Protein AF-0000000079297861 (afdb_homodimer)

Radius of gyration: 24.21 Å; Cα contacts (8 Å, |Δi|>4): 563; chains: 2; bounding box: 54×63×97 Å

Foldseek 3Di:
DPPPPPPPPPPPPPPPQPQADPDRWGDQQEKEAEPVCPPPPLVVLLVVRGHYHYDPPPQLFGMDLGPQETEHEAELVNQVVPDVVLVSLVVVLVPDPHQYEYEYADDPNNPVSVVVVCCCACPVRNHHYHYDNDSNRVNVVSSVVSVVVPPPCPVVVCPPPPPVLPQVCQLVVQVVPPPCDNVNSVVVSVVVVVCVVVVVD/DPPPPPPPPPPPPPPPQPQADPDRWGDQQEKEAEPVCPPPPLVVLLVVRGHYHYDPPPQLFGMDLGPQETEHEAELVNQVVPDVVLVSLVVVLVPDPHQYEYEYADDPNNVVRVVVVCCCACPVRNHHYHYDNDSNRVNVVSSVVSVVVPPPCPVPVCPPPPPVLPQVCQLVVQVVPPPCDNVNSVVVSVVVVVCVVVVVD

pLDDT: mean 72.41, std 26.47, range [22.59, 98.31]

InterPro domains:
  IPR026985 Fanconi anemia-associated protein of 24kDa [PTHR31786] (22-198)
  IPR040646 Fanconi anemia core complex-associated protein 24, pseudonuclease domain [PF17949] (25-146)
  IPR040646 Fanconi anemia core complex-associated protein 24, pseudonuclease domain [cd20076] (29-151)

Structure (mmCIF, N/CA/C/O backbone):
data_AF-0000000079297861-model_v1
#
loop_
_entity.id
_entity.type
_entity.pdbx_description
1 polymer 'Fanconi anemia core complex-associated protein 24 pseudonuclease domain-containing protein'
#
loop_
_atom_site.group_PDB
_atom_site.id
_atom_site.type_symbol
_atom_site.label_atom_id
_atom_site.label_alt_id
_atom_site.label_comp_id
_atom_site.label_asym_id
_atom_site.label_entity_id
_atom_site.label_seq_id
_atom_site.pdbx_PDB_ins_code
_atom_site.Cartn_x
_atom_site.Cartn_y
_atom_site.Cartn_z
_atom_site.occupancy
_atom_site.B_iso_or_equiv
_atom_site.auth_seq_id
_atom_site.auth_comp_id
_atom_site.auth_asym_id
_atom_site.auth_atom_id
_atom_site.pdbx_PDB_model_num
ATOM 1 N N . MET A 1 1 ? 24.875 24.906 -48.344 1 27.67 1 MET A N 1
ATOM 2 C CA . MET A 1 1 ? 25.156 23.703 -47.594 1 27.67 1 MET A CA 1
ATOM 3 C C . MET A 1 1 ? 24.984 23.953 -46.094 1 27.67 1 MET A C 1
ATOM 5 O O . MET A 1 1 ? 25.953 24.266 -45.375 1 27.67 1 MET A O 1
ATOM 9 N N . SER A 1 2 ? 23.953 24.656 -45.625 1 27.39 2 SER A N 1
ATOM 10 C CA . SER A 1 2 ? 23.672 25.219 -44.312 1 27.39 2 SER A CA 1
ATOM 11 C C . SER A 1 2 ? 23.375 24.125 -43.281 1 27.39 2 SER A C 1
ATOM 13 O O . SER A 1 2 ? 22.422 23.375 -43.438 1 27.39 2 SER A O 1
ATOM 15 N N . SER A 1 3 ? 24.453 23.453 -42.688 1 29.28 3 SER A N 1
ATOM 16 C CA . SER A 1 3 ? 24.516 22.375 -41.688 1 29.28 3 SER A CA 1
ATOM 17 C C . SER A 1 3 ? 23.781 22.734 -40.406 1 29.28 3 SER A C 1
ATOM 19 O O . SER A 1 3 ? 24.094 23.75 -39.781 1 29.28 3 SER A O 1
ATOM 21 N N . SER A 1 4 ? 22.438 22.547 -40.344 1 30.47 4 SER A N 1
ATOM 22 C CA . SER A 1 4 ? 21.516 22.781 -39.219 1 30.47 4 SER A CA 1
ATOM 23 C C . SER A 1 4 ? 21.953 22.062 -37.969 1 30.47 4 SER A C 1
ATOM 25 O O . SER A 1 4 ? 22.156 20.844 -37.969 1 30.47 4 SER A O 1
ATOM 27 N N . ARG A 1 5 ? 22.641 22.719 -36.938 1 27.55 5 ARG A N 1
ATOM 28 C CA . ARG A 1 5 ? 23.125 22.406 -35.594 1 27.55 5 ARG A CA 1
ATOM 29 C C . ARG A 1 5 ? 22.031 21.797 -34.719 1 27.55 5 ARG A C 1
ATOM 31 O O . ARG A 1 5 ? 21.016 22.469 -34.438 1 27.55 5 ARG A O 1
ATOM 38 N N . ARG A 1 6 ? 21.594 20.516 -34.906 1 28.8 6 ARG A N 1
ATOM 39 C CA . ARG A 1 6 ? 20.719 19.781 -34 1 28.8 6 ARG A CA 1
ATOM 40 C C . ARG A 1 6 ? 21.266 19.812 -32.594 1 28.8 6 ARG A C 1
ATOM 42 O O . ARG A 1 6 ? 22.328 19.266 -32.312 1 28.8 6 ARG A O 1
ATOM 49 N N . ALA A 1 7 ? 21.109 20.953 -31.828 1 31.34 7 ALA A N 1
ATOM 50 C CA . ALA A 1 7 ? 21.406 21.109 -30.406 1 31.34 7 ALA A CA 1
ATOM 51 C C . ALA A 1 7 ? 20.938 19.906 -29.609 1 31.34 7 ALA A C 1
ATOM 53 O O . ALA A 1 7 ? 19.797 19.453 -29.75 1 31.34 7 ALA A O 1
ATOM 54 N N . SER A 1 8 ? 21.906 18.984 -29.219 1 26.44 8 SER A N 1
ATOM 55 C CA . SER A 1 8 ? 21.844 17.75 -28.469 1 26.44 8 SER A CA 1
ATOM 56 C C . SER A 1 8 ? 21.188 17.953 -27.109 1 26.44 8 SER A C 1
ATOM 58 O O . SER A 1 8 ? 21.703 18.703 -26.266 1 26.44 8 SER A O 1
ATOM 60 N N . VAL A 1 9 ? 19.875 18.078 -26.938 1 32.12 9 VAL A N 1
ATOM 61 C CA . VAL A 1 9 ? 19.047 18.094 -25.734 1 32.12 9 VAL A CA 1
ATOM 62 C C . VAL A 1 9 ? 19.531 17.016 -24.75 1 32.12 9 VAL A C 1
ATOM 64 O O . VAL A 1 9 ? 18.938 16.812 -23.703 1 32.12 9 VAL A O 1
ATOM 67 N N . ASP A 1 10 ? 20.5 16.203 -25.188 1 32.81 10 ASP A N 1
ATOM 68 C CA . ASP A 1 10 ? 20.875 15.047 -24.375 1 32.81 10 ASP A CA 1
ATOM 69 C C . ASP A 1 10 ? 21.547 15.492 -23.062 1 32.81 10 ASP A C 1
ATOM 71 O O . ASP A 1 10 ? 21.875 14.656 -22.219 1 32.81 10 ASP A O 1
ATOM 75 N N . GLN A 1 11 ? 22.203 16.656 -23.031 1 31 11 GLN A N 1
ATOM 76 C CA . GLN A 1 11 ? 23.078 16.875 -21.891 1 31 11 GLN A CA 1
ATOM 77 C C . GLN A 1 11 ? 22.281 17.141 -20.625 1 31 11 GLN A C 1
ATOM 79 O O . GLN A 1 11 ? 21.969 18.281 -20.297 1 31 11 GLN A O 1
ATOM 84 N N . LEU A 1 12 ? 21.141 16.609 -20.469 1 34.19 12 LEU A N 1
ATOM 85 C CA . LEU A 1 12 ? 20.594 16.797 -19.125 1 34.19 12 LEU A CA 1
ATOM 86 C C . LEU A 1 12 ? 21.672 16.578 -18.062 1 34.19 12 LEU A C 1
ATOM 88 O O . LEU A 1 12 ? 22.328 15.523 -18.047 1 34.19 12 LEU A O 1
ATOM 92 N N . SER A 1 13 ? 22.453 17.594 -17.656 1 35 13 SER A N 1
ATOM 93 C CA . SER A 1 13 ? 23.562 17.75 -16.719 1 35 13 SER A CA 1
ATOM 94 C C . SER A 1 13 ? 23.391 16.828 -15.508 1 35 13 SER A C 1
ATOM 96 O O . SER A 1 13 ? 22.328 16.844 -14.859 1 35 13 SER A O 1
ATOM 98 N N . GLN A 1 14 ? 23.969 15.594 -15.586 1 36.22 14 GLN A N 1
ATOM 99 C CA . GLN A 1 14 ? 24.219 14.719 -14.445 1 36.22 14 GLN A CA 1
ATOM 100 C C . GLN A 1 14 ? 24.656 15.523 -13.219 1 36.22 14 GLN A C 1
ATOM 102 O O . GLN A 1 14 ? 25.703 16.172 -13.242 1 36.22 14 GLN A O 1
ATOM 107 N N . ILE A 1 15 ? 23.828 16.359 -12.656 1 40.62 15 ILE A N 1
ATOM 108 C CA . ILE A 1 15 ? 24.234 16.953 -11.375 1 40.62 15 ILE A CA 1
ATOM 109 C C . ILE A 1 15 ? 24.984 15.906 -10.547 1 40.62 15 ILE A C 1
ATOM 111 O O . ILE A 1 15 ? 24.484 14.797 -10.344 1 40.62 15 ILE A O 1
ATOM 115 N N . PRO A 1 16 ? 26.266 16.016 -10.453 1 42.31 16 PRO A N 1
ATOM 116 C CA . PRO A 1 16 ? 27.031 15.078 -9.625 1 42.31 16 PRO A CA 1
ATOM 117 C C . PRO A 1 16 ? 26.375 14.805 -8.281 1 42.31 16 PRO A C 1
ATOM 119 O O . PRO A 1 16 ? 25.922 15.734 -7.602 1 42.31 16 PRO A O 1
ATOM 122 N N . CYS A 1 17 ? 25.672 13.68 -8.219 1 43.31 17 CYS A N 1
ATOM 123 C CA . CYS A 1 17 ? 25.141 13.234 -6.938 1 43.31 17 CYS A CA 1
ATOM 124 C C . CYS A 1 17 ? 26.234 13.055 -5.906 1 43.31 17 CYS A C 1
ATOM 126 O O . CYS A 1 17 ? 27.062 12.148 -6.027 1 43.31 17 CYS A O 1
ATOM 128 N N . THR A 1 18 ? 26.75 14.117 -5.332 1 44.72 18 THR A N 1
ATOM 129 C CA . THR A 1 18 ? 27.719 14.008 -4.25 1 44.72 18 THR A CA 1
ATOM 130 C C . THR A 1 18 ? 27.219 13.023 -3.186 1 44.72 18 THR A C 1
ATOM 132 O O . THR A 1 18 ? 26.047 13.023 -2.836 1 44.72 18 THR A O 1
ATOM 135 N N . PRO A 1 19 ? 28.094 12.125 -2.953 1 44.59 19 PRO A N 1
ATOM 136 C CA . PRO A 1 19 ? 27.781 11.102 -1.954 1 44.59 19 PRO A CA 1
ATOM 137 C C . PRO A 1 19 ? 27.094 11.68 -0.715 1 44.59 19 PRO A C 1
ATOM 139 O O . PRO A 1 19 ? 27.5 12.734 -0.223 1 44.59 19 PRO A O 1
ATOM 142 N N . VAL A 1 20 ? 25.891 11.555 -0.542 1 42.72 20 VAL A N 1
ATOM 143 C CA . VAL A 1 20 ? 25.094 12.125 0.534 1 42.72 20 VAL A CA 1
ATOM 144 C C . VAL A 1 20 ? 25.625 11.664 1.885 1 42.72 20 VAL A C 1
ATOM 146 O O . VAL A 1 20 ? 25.797 10.461 2.117 1 42.72 20 VAL A O 1
ATOM 149 N N . ASN A 1 21 ? 26.391 12.398 2.604 1 39.94 21 ASN A N 1
ATOM 150 C CA . ASN A 1 21 ? 26.641 12.203 4.027 1 39.94 21 ASN A CA 1
ATOM 151 C C . ASN A 1 21 ? 25.359 11.812 4.77 1 39.94 21 ASN A C 1
ATOM 153 O O . ASN A 1 21 ? 24.266 11.992 4.25 1 39.94 21 ASN A O 1
ATOM 157 N N . GLU A 1 22 ? 25.406 11.328 6.004 1 41 22 GLU A N 1
ATOM 158 C CA . GLU A 1 22 ? 24.375 11.148 7.016 1 41 22 GLU A CA 1
ATOM 159 C C . GLU A 1 22 ? 23.422 12.352 7.055 1 41 22 GLU A C 1
ATOM 161 O O . GLU A 1 22 ? 23.828 13.453 7.422 1 41 22 GLU A O 1
ATOM 166 N N . GLY A 1 23 ? 22.406 12.375 6.297 1 45.22 23 GLY A N 1
ATOM 167 C CA . GLY A 1 23 ? 21.469 13.484 6.262 1 45.22 23 GLY A CA 1
ATOM 168 C C . GLY A 1 23 ? 21.344 14.102 4.883 1 45.22 23 GLY A C 1
ATOM 169 O O . GLY A 1 23 ? 20.766 15.188 4.738 1 45.22 23 GLY A O 1
ATOM 170 N N . GLY A 1 24 ? 22.125 13.547 4.059 1 55.84 24 GLY A N 1
ATOM 171 C CA . GLY A 1 24 ? 22.125 14.359 2.855 1 55.84 24 GLY A CA 1
ATOM 172 C C . GLY A 1 24 ? 20.953 14.062 1.936 1 55.84 24 GLY A C 1
ATOM 173 O O . GLY A 1 24 ? 20.312 13.016 2.057 1 55.84 24 GLY A O 1
ATOM 174 N N . ARG A 1 25 ? 20.391 15.062 1.254 1 70.38 25 ARG A N 1
ATOM 175 C CA . ARG A 1 25 ? 19.281 15.086 0.307 1 70.38 25 ARG A CA 1
ATOM 176 C C . ARG A 1 25 ? 19.609 14.273 -0.941 1 70.38 25 ARG A C 1
ATOM 178 O O . ARG A 1 25 ? 20.75 14.297 -1.418 1 70.38 25 ARG A O 1
ATOM 185 N N . VAL A 1 26 ? 18.906 13.312 -1.318 1 83 26 VAL A N 1
ATOM 186 C CA . VAL A 1 26 ? 19.016 12.539 -2.547 1 83 26 VAL A CA 1
ATOM 187 C C . VAL A 1 26 ?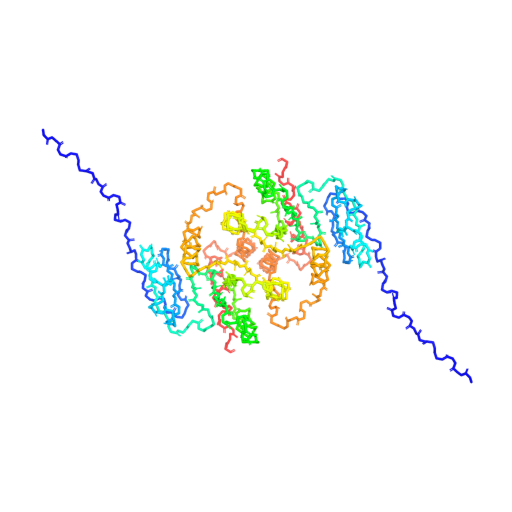 18.719 13.43 -3.752 1 83 26 VAL A C 1
ATOM 189 O O . VAL A 1 26 ? 17.609 13.945 -3.893 1 83 26 VAL A O 1
ATOM 192 N N . PRO A 1 27 ? 19.703 13.633 -4.555 1 80.5 27 PRO A N 1
ATOM 193 C CA . PRO A 1 27 ? 19.453 14.438 -5.75 1 80.5 27 PRO A CA 1
ATOM 194 C C . PRO A 1 27 ? 18.484 13.773 -6.723 1 80.5 27 PRO A C 1
ATOM 196 O O . PRO A 1 27 ? 18.328 12.547 -6.699 1 80.5 27 PRO A O 1
ATOM 199 N N . PRO A 1 28 ? 17.859 14.648 -7.566 1 82.88 28 PRO A N 1
ATOM 200 C CA . PRO A 1 28 ? 17 14.055 -8.586 1 82.88 28 PRO A CA 1
ATOM 201 C C . PRO A 1 28 ? 17.75 13.094 -9.516 1 82.88 28 PRO A C 1
ATOM 203 O O . PRO A 1 28 ? 18.906 13.344 -9.852 1 82.88 28 PRO A O 1
ATOM 206 N N . GLY A 1 29 ? 17.219 11.961 -9.883 1 88.06 29 GLY A N 1
ATOM 207 C CA . GLY A 1 29 ? 17.797 11 -10.797 1 88.06 29 GLY A CA 1
ATOM 208 C C . GLY A 1 29 ? 18.797 10.062 -10.133 1 88.06 29 GLY A C 1
ATOM 209 O O . GLY A 1 29 ? 19.422 9.242 -10.797 1 88.06 29 GLY A O 1
ATOM 210 N N . CYS A 1 30 ? 18.906 10.266 -8.828 1 93.44 30 CYS A N 1
ATOM 211 C CA . CYS A 1 30 ? 19.828 9.43 -8.078 1 93.44 30 CYS A CA 1
ATOM 212 C C . CYS A 1 30 ? 19.094 8.531 -7.102 1 93.44 30 CYS A C 1
ATOM 214 O O . CYS A 1 30 ? 17.953 8.828 -6.707 1 93.44 30 CYS A O 1
ATOM 216 N N . ILE A 1 31 ? 19.75 7.461 -6.801 1 96.31 31 ILE A N 1
ATOM 217 C CA . ILE A 1 31 ? 19.234 6.574 -5.762 1 96.31 31 ILE A CA 1
ATOM 218 C C . ILE A 1 31 ? 20.375 6.117 -4.863 1 96.31 31 ILE A C 1
ATOM 220 O O . ILE A 1 31 ? 21.453 5.734 -5.352 1 96.31 31 ILE A O 1
ATOM 224 N N . VAL A 1 32 ? 20.141 6.285 -3.59 1 96.56 32 VAL A N 1
ATOM 225 C CA . VAL A 1 32 ? 21.109 5.777 -2.633 1 96.56 32 VAL A CA 1
ATOM 226 C C . VAL A 1 32 ? 20.812 4.32 -2.303 1 96.56 32 VAL A C 1
ATOM 228 O O . VAL A 1 32 ? 19.656 3.969 -2.016 1 96.56 32 VAL A O 1
ATOM 231 N N . THR A 1 33 ? 21.859 3.457 -2.369 1 97.56 33 THR A N 1
ATOM 232 C CA . THR A 1 33 ? 21.672 2.016 -2.229 1 97.56 33 THR A CA 1
ATOM 233 C C . THR A 1 33 ? 22.641 1.444 -1.196 1 97.56 33 THR A C 1
ATOM 235 O O . THR A 1 33 ? 23.812 1.842 -1.144 1 97.56 33 THR A O 1
ATOM 238 N N . SER A 1 34 ? 22.109 0.522 -0.441 1 97.25 34 SER A N 1
ATOM 239 C CA . SER A 1 34 ? 22.969 -0.171 0.521 1 97.25 34 SER A CA 1
ATOM 240 C C . SER A 1 34 ? 24.062 -0.95 -0.18 1 97.25 34 SER A C 1
ATOM 242 O O . SER A 1 34 ? 23.828 -1.59 -1.206 1 97.25 34 SER A O 1
ATOM 244 N N . GLN A 1 35 ? 25.188 -1.015 0.408 1 97 35 GLN A N 1
ATOM 245 C CA . GLN A 1 35 ? 26.375 -1.685 -0.134 1 97 35 GLN A CA 1
ATOM 246 C C . GLN A 1 35 ? 26.141 -3.186 -0.28 1 97 35 GLN A C 1
ATOM 248 O O . GLN A 1 35 ? 26.734 -3.832 -1.141 1 97 35 GLN A O 1
ATOM 253 N N . ARG A 1 36 ? 25.234 -3.717 0.399 1 96.31 36 ARG A N 1
ATOM 254 C CA . ARG A 1 36 ? 24.984 -5.152 0.39 1 96.31 36 ARG A CA 1
ATOM 255 C C . ARG A 1 36 ? 24.391 -5.598 -0.944 1 96.31 36 ARG A C 1
ATOM 257 O O . ARG A 1 36 ? 24.375 -6.789 -1.257 1 96.31 36 ARG A O 1
ATOM 264 N N . TRP A 1 37 ? 23.969 -4.648 -1.728 1 97.81 37 TRP A N 1
ATOM 265 C CA . TRP A 1 37 ? 23.328 -4.977 -2.992 1 97.81 37 TRP A CA 1
ATOM 266 C C . TRP A 1 37 ? 24.297 -4.84 -4.156 1 97.81 37 TRP A C 1
ATOM 268 O O . TRP A 1 37 ? 23.938 -5.09 -5.309 1 97.81 37 TRP A O 1
ATOM 278 N N . LYS A 1 38 ? 25.484 -4.492 -3.801 1 97.06 38 LYS A N 1
ATOM 279 C CA . LYS A 1 38 ? 26.484 -4.305 -4.852 1 97.06 38 LYS A CA 1
ATOM 280 C C . LYS A 1 38 ? 26.625 -5.566 -5.699 1 97.06 38 LYS A C 1
ATOM 282 O O . LYS A 1 38 ? 26.75 -6.672 -5.164 1 97.06 38 LYS A O 1
ATOM 287 N N . GLY A 1 39 ? 26.562 -5.43 -6.93 1 96.56 39 GLY A N 1
ATOM 288 C CA . GLY A 1 39 ? 26.766 -6.535 -7.852 1 96.56 39 GLY A CA 1
ATOM 289 C C . GLY A 1 39 ? 25.5 -7.332 -8.117 1 96.56 39 GLY A C 1
ATOM 290 O O . GLY A 1 39 ? 25.516 -8.258 -8.922 1 96.56 39 GLY A O 1
ATOM 291 N N . SER A 1 40 ? 24.422 -7.047 -7.504 1 97.38 40 SER A N 1
ATOM 292 C CA . SER A 1 40 ? 23.172 -7.75 -7.711 1 97.38 40 SER A CA 1
ATOM 293 C C . SER A 1 40 ? 22.562 -7.402 -9.062 1 97.38 40 SER A C 1
ATOM 295 O O . SER A 1 40 ? 22.922 -6.402 -9.68 1 97.38 40 SER A O 1
ATOM 297 N N . GLU A 1 41 ? 21.719 -8.305 -9.477 1 97.19 41 GLU A N 1
ATOM 298 C CA . GLU A 1 41 ? 20.953 -8.031 -10.695 1 97.19 41 GLU A CA 1
ATOM 299 C C . GLU A 1 41 ? 20.156 -6.742 -10.57 1 97.19 41 GLU A C 1
ATOM 301 O O . GLU A 1 41 ? 20.047 -5.977 -11.531 1 97.19 41 GLU A O 1
ATOM 306 N N . LEU A 1 42 ? 19.656 -6.477 -9.406 1 98.25 42 LEU A N 1
ATOM 307 C CA . LEU A 1 42 ? 18.859 -5.293 -9.141 1 98.25 42 LEU A CA 1
ATOM 308 C C . LEU A 1 42 ? 19.672 -4.02 -9.359 1 98.25 42 LEU A C 1
ATOM 310 O O . LEU A 1 42 ? 19.266 -3.146 -10.125 1 98.25 42 LEU A O 1
ATOM 314 N N . VAL A 1 43 ? 20.844 -3.938 -8.789 1 98.31 43 VAL A N 1
ATOM 315 C CA . VAL A 1 43 ? 21.656 -2.738 -8.883 1 98.31 43 VAL A CA 1
ATOM 316 C C . VAL A 1 43 ? 22.188 -2.578 -10.305 1 98.31 43 VAL A C 1
ATOM 318 O O . VAL A 1 43 ? 22.266 -1.462 -10.828 1 98.31 43 VAL A O 1
ATOM 321 N N . ASN A 1 44 ? 22.516 -3.682 -10.945 1 98 44 ASN A N 1
ATOM 322 C CA . ASN A 1 44 ? 22.969 -3.617 -12.328 1 98 44 ASN A CA 1
ATOM 323 C C . ASN A 1 44 ? 21.891 -3.006 -13.234 1 98 44 ASN A C 1
ATOM 325 O O . ASN A 1 44 ? 22.219 -2.227 -14.141 1 98 44 ASN A O 1
ATOM 329 N N . THR A 1 45 ? 20.703 -3.383 -12.969 1 97.75 45 THR A N 1
ATOM 330 C CA . THR A 1 45 ? 19.594 -2.84 -13.734 1 97.75 45 THR A CA 1
ATOM 331 C C . THR A 1 45 ? 19.406 -1.358 -13.43 1 97.75 45 THR A C 1
ATOM 333 O O . THR A 1 45 ? 19.125 -0.563 -14.336 1 97.75 45 THR A O 1
ATOM 336 N N . LEU A 1 46 ? 19.609 -0.97 -12.227 1 97.81 46 LEU A N 1
ATOM 337 C CA . LEU A 1 46 ? 19.469 0.423 -11.812 1 97.81 46 LEU A CA 1
ATOM 338 C C . LEU A 1 46 ? 20.516 1.299 -12.492 1 97.81 46 LEU A C 1
ATOM 340 O O . LEU A 1 46 ? 20.203 2.404 -12.945 1 97.81 46 LEU A O 1
ATOM 344 N N . GLN A 1 47 ? 21.703 0.845 -12.562 1 96.44 47 GLN A N 1
ATOM 345 C CA . GLN A 1 47 ? 22.844 1.606 -13.078 1 96.44 47 GLN A CA 1
ATOM 346 C C . GLN A 1 47 ? 22.656 1.934 -14.562 1 96.44 47 GLN A C 1
ATOM 348 O O . GLN A 1 47 ? 23.25 2.883 -15.07 1 96.44 47 GLN A O 1
ATOM 353 N N . GLY A 1 48 ? 21.859 1.209 -15.164 1 94.25 48 GLY A N 1
ATOM 354 C CA . GLY A 1 48 ? 21.594 1.484 -16.562 1 94.25 48 GLY A CA 1
ATOM 355 C C . GLY A 1 48 ? 20.703 2.697 -16.781 1 94.25 48 GLY A C 1
ATOM 356 O O . GLY A 1 48 ? 20.688 3.275 -17.859 1 94.25 48 GLY A O 1
ATOM 357 N N . LYS A 1 49 ? 20 3.1 -15.695 1 95.56 49 LYS A N 1
ATOM 358 C CA . LYS A 1 49 ? 18.984 4.133 -15.883 1 95.56 49 LYS A CA 1
ATOM 359 C C . LYS A 1 49 ? 19.172 5.262 -14.875 1 95.56 49 LYS A C 1
ATOM 361 O O . LYS A 1 49 ? 18.734 6.391 -15.109 1 95.56 49 LYS A O 1
ATOM 366 N N . LEU A 1 50 ? 19.828 4.961 -13.758 1 96.38 50 LEU A N 1
ATOM 367 C CA . LEU A 1 50 ? 20 5.934 -12.68 1 96.38 50 LEU A CA 1
ATOM 368 C C . LEU A 1 50 ? 21.453 6.016 -12.25 1 96.38 50 LEU A C 1
ATOM 370 O O . LEU A 1 50 ? 22.234 5.094 -12.5 1 96.38 50 LEU A O 1
ATOM 374 N N . LYS A 1 51 ? 21.734 7.129 -11.703 1 95.69 51 LYS A N 1
ATOM 375 C CA . LYS A 1 51 ? 22.984 7.195 -10.938 1 95.69 51 LYS A CA 1
ATOM 376 C C . LYS A 1 51 ? 22.812 6.547 -9.562 1 95.69 51 LYS A C 1
ATOM 378 O O . LYS A 1 51 ? 22 6.996 -8.75 1 95.69 51 LYS A O 1
ATOM 383 N N . VAL A 1 52 ? 23.641 5.547 -9.328 1 97.19 52 VAL A N 1
ATOM 384 C CA . VAL A 1 52 ? 23.516 4.777 -8.094 1 97.19 52 VAL A CA 1
ATOM 385 C C . VAL A 1 52 ? 24.641 5.148 -7.133 1 97.19 52 VAL A C 1
ATOM 387 O O . VAL A 1 52 ? 25.812 5.074 -7.488 1 97.19 52 VAL A O 1
ATOM 390 N N . ILE A 1 53 ? 24.234 5.57 -5.961 1 96.31 53 ILE A N 1
ATOM 391 C CA . ILE A 1 53 ? 25.203 5.867 -4.906 1 96.31 53 ILE A CA 1
ATOM 392 C C . ILE A 1 53 ? 25.188 4.754 -3.861 1 96.31 53 ILE A C 1
ATOM 394 O O . ILE A 1 53 ? 24.156 4.477 -3.258 1 96.31 53 ILE A O 1
ATOM 398 N N . MET A 1 54 ? 26.359 4.176 -3.637 1 96.06 54 MET A N 1
ATOM 399 C CA . MET A 1 54 ? 26.453 3.074 -2.688 1 96.06 54 MET A CA 1
ATOM 400 C C . MET A 1 54 ? 26.844 3.582 -1.303 1 96.06 54 MET A C 1
ATOM 402 O O . MET A 1 54 ? 27.781 4.371 -1.165 1 96.06 54 MET A O 1
ATOM 406 N N . GLU A 1 55 ? 26.031 3.168 -0.33 1 94.38 55 GLU A N 1
ATOM 407 C CA . GLU A 1 55 ? 26.281 3.572 1.049 1 94.38 55 GLU A CA 1
ATOM 408 C C . GLU A 1 55 ? 26.328 2.363 1.979 1 94.38 55 GLU A C 1
ATOM 410 O O . GLU A 1 55 ? 25.516 1.443 1.849 1 94.38 55 GLU A O 1
ATOM 415 N N . ASP A 1 56 ? 27.234 2.404 2.992 1 93.19 56 ASP A N 1
ATOM 416 C CA . ASP A 1 56 ? 27.406 1.276 3.902 1 93.19 56 ASP A CA 1
ATOM 417 C C . ASP A 1 56 ? 26.562 1.454 5.16 1 93.19 56 ASP A C 1
ATOM 419 O O . ASP A 1 56 ? 26.219 0.477 5.836 1 93.19 56 ASP A O 1
ATOM 423 N N . LYS A 1 57 ? 26.125 2.627 5.402 1 89.81 57 LYS A N 1
ATOM 424 C CA . LYS A 1 57 ? 25.453 2.889 6.676 1 89.81 57 LYS A CA 1
ATOM 425 C C . LYS A 1 57 ? 24 3.271 6.465 1 89.81 57 LYS A C 1
ATOM 427 O O . LYS A 1 57 ? 23.531 4.281 6.996 1 89.81 57 LYS A O 1
ATOM 432 N N . LEU A 1 58 ? 23.281 2.418 5.797 1 89.94 58 LEU A N 1
ATOM 433 C CA . LEU A 1 58 ? 21.875 2.734 5.574 1 89.94 58 LEU A CA 1
ATOM 434 C C . LEU A 1 58 ? 20.984 2.008 6.578 1 89.94 58 LEU A C 1
ATOM 436 O O . LEU A 1 58 ? 19.766 2.158 6.555 1 89.94 58 LEU A O 1
ATOM 440 N N . GLY A 1 59 ? 21.688 1.238 7.469 1 91.38 59 GLY A N 1
ATOM 441 C CA . GLY A 1 59 ? 20.906 0.48 8.438 1 91.38 59 GLY A CA 1
ATOM 442 C C . GLY A 1 59 ? 20.062 -0.607 7.801 1 91.38 59 GLY A C 1
ATOM 443 O O . GLY A 1 59 ? 20.578 -1.453 7.066 1 91.38 59 GLY A O 1
ATOM 444 N N . VAL A 1 60 ? 18.75 -0.504 8.039 1 93.25 60 VAL A N 1
ATOM 445 C CA . VAL A 1 60 ? 17.875 -1.559 7.543 1 93.25 60 VAL A CA 1
ATOM 446 C C . VAL A 1 60 ? 17.375 -1.199 6.141 1 93.25 60 VAL A C 1
ATOM 448 O O . VAL A 1 60 ? 16.875 -2.059 5.414 1 93.25 60 VAL A O 1
ATOM 451 N N . ILE A 1 61 ? 17.562 0.051 5.742 1 95 61 ILE A N 1
ATOM 452 C CA . ILE A 1 61 ? 17.062 0.521 4.453 1 95 61 ILE A CA 1
ATOM 453 C C . ILE A 1 61 ? 17.938 -0.032 3.332 1 95 61 ILE A C 1
ATOM 455 O O . ILE A 1 61 ? 19.172 -0.005 3.426 1 95 61 ILE A O 1
ATOM 459 N N . ASP A 1 62 ? 17.312 -0.483 2.305 1 96.94 62 ASP A N 1
ATOM 460 C CA . ASP A 1 62 ? 18.031 -1.016 1.156 1 96.94 62 ASP A CA 1
ATOM 461 C C . ASP A 1 62 ? 18.219 0.052 0.081 1 96.94 62 ASP A C 1
ATOM 463 O O . ASP A 1 62 ? 19.281 0.133 -0.543 1 96.94 62 ASP A O 1
ATOM 467 N N . PHE A 1 63 ? 17.156 0.813 -0.109 1 96.5 63 PHE A N 1
ATOM 468 C CA . PHE A 1 63 ? 17.172 1.811 -1.173 1 96.5 63 PHE A CA 1
ATOM 469 C C . PHE A 1 63 ? 16.531 3.107 -0.711 1 96.5 63 PHE A C 1
ATOM 471 O O . PHE A 1 63 ? 15.5 3.084 -0.024 1 96.5 63 PHE A O 1
ATOM 478 N N . HIS A 1 64 ? 17.109 4.148 -1.065 1 94.5 64 HIS A N 1
ATOM 479 C CA . HIS A 1 64 ? 16.578 5.484 -0.824 1 94.5 64 HIS A CA 1
ATOM 480 C C . HIS A 1 64 ? 16.344 6.227 -2.135 1 94.5 64 HIS A C 1
ATOM 482 O O . HIS A 1 64 ? 17.219 6.953 -2.611 1 94.5 64 HIS A O 1
ATOM 488 N N . PRO A 1 65 ? 15.133 6.098 -2.742 1 94.25 65 PRO A N 1
ATOM 489 C CA . PRO A 1 65 ? 14.852 6.707 -4.043 1 94.25 65 PRO A CA 1
ATOM 490 C C . PRO A 1 65 ? 14.625 8.211 -3.953 1 94.25 65 PRO A C 1
ATOM 492 O O . PRO A 1 65 ? 14.695 8.914 -4.965 1 94.25 65 PRO A O 1
ATOM 495 N N . SER A 1 66 ? 14.273 8.664 -2.736 1 86.88 66 SER A N 1
ATOM 496 C CA . SER A 1 66 ? 14.078 10.086 -2.512 1 86.88 66 SER A CA 1
ATOM 497 C C . SER A 1 66 ? 14.352 10.461 -1.06 1 86.88 66 SER A C 1
ATOM 499 O O . SER A 1 66 ? 14.578 9.594 -0.22 1 86.88 66 SER A O 1
ATOM 501 N N . ASN A 1 67 ? 14.227 11.703 -0.813 1 80.88 67 ASN A N 1
ATOM 502 C CA . ASN A 1 67 ? 14.453 12.172 0.549 1 80.88 67 ASN A CA 1
ATOM 503 C C . ASN A 1 67 ? 13.32 11.742 1.483 1 80.88 67 ASN A C 1
ATOM 505 O O . ASN A 1 67 ? 13.5 11.711 2.703 1 80.88 67 ASN A O 1
ATOM 509 N N . GLU A 1 68 ? 12.289 11.375 0.919 1 81.38 68 GLU A N 1
ATOM 510 C CA . GLU A 1 68 ? 11.102 11.133 1.729 1 81.38 68 GLU A CA 1
ATOM 511 C C . GLU A 1 68 ? 10.75 9.648 1.771 1 81.38 68 GLU A C 1
ATOM 513 O O . GLU A 1 68 ? 9.828 9.242 2.477 1 81.38 68 GLU A O 1
ATOM 518 N N . ALA A 1 69 ? 11.602 8.906 1.054 1 89.38 69 ALA A N 1
ATOM 519 C CA . ALA A 1 69 ? 11.18 7.512 0.967 1 89.38 69 ALA A CA 1
ATOM 520 C C . ALA A 1 69 ? 12.352 6.566 1.224 1 89.38 69 ALA A C 1
ATOM 522 O O . ALA A 1 69 ? 13.445 6.77 0.696 1 89.38 69 ALA A O 1
ATOM 523 N N . GLY A 1 70 ? 12.148 5.586 2.07 1 93.31 70 GLY A N 1
ATOM 524 C CA . GLY A 1 70 ? 13.039 4.465 2.299 1 93.31 70 GLY A CA 1
ATOM 525 C C . GLY A 1 70 ? 12.406 3.123 1.992 1 93.31 70 GLY A C 1
ATOM 526 O O . GLY A 1 70 ? 11.273 2.861 2.389 1 93.31 70 GLY A O 1
ATOM 527 N N . VAL A 1 71 ? 13.203 2.262 1.266 1 96.62 71 VAL A N 1
ATOM 528 C CA . VAL A 1 71 ? 12.641 1.005 0.785 1 96.62 71 VAL A CA 1
ATOM 529 C C . VAL A 1 71 ? 13.406 -0.171 1.388 1 96.62 71 VAL A C 1
ATOM 531 O O . VAL A 1 71 ? 14.633 -0.19 1.375 1 96.62 71 VAL A O 1
ATOM 534 N N . VAL A 1 72 ? 12.656 -1.098 1.933 1 96.94 72 VAL A N 1
ATOM 535 C CA . VAL A 1 72 ? 13.219 -2.371 2.375 1 96.94 72 VAL A CA 1
ATOM 536 C C . VAL A 1 72 ? 12.742 -3.492 1.453 1 96.94 72 VAL A C 1
ATOM 538 O O . VAL A 1 72 ? 11.555 -3.59 1.146 1 96.94 72 VAL A O 1
ATOM 541 N N . TYR A 1 73 ? 13.695 -4.316 1.055 1 97.81 73 TYR A N 1
ATOM 542 C CA . TYR A 1 73 ? 13.422 -5.445 0.173 1 97.81 73 TYR A CA 1
ATOM 543 C C . TYR A 1 73 ? 13.32 -6.742 0.965 1 97.81 73 TYR A C 1
ATOM 545 O O . TYR A 1 73 ? 14.227 -7.082 1.733 1 97.81 73 TYR A O 1
ATOM 553 N N . ILE A 1 74 ? 12.219 -7.441 0.822 1 97.75 74 ILE A N 1
ATOM 554 C CA . ILE A 1 74 ? 12.031 -8.742 1.452 1 97.75 74 ILE A CA 1
ATOM 555 C C . ILE A 1 74 ? 12.062 -9.844 0.39 1 97.75 74 ILE A C 1
ATOM 557 O O . ILE A 1 74 ? 11.141 -9.961 -0.418 1 97.75 74 ILE A O 1
ATOM 561 N N . SER A 1 75 ? 13.062 -10.688 0.416 1 96.19 75 SER A N 1
ATOM 562 C CA . SER A 1 75 ? 13.234 -11.766 -0.554 1 96.19 75 SER A CA 1
ATOM 563 C C . SER A 1 75 ? 12.406 -12.984 -0.171 1 96.19 75 SER A C 1
ATOM 565 O O . SER A 1 75 ? 11.883 -13.062 0.941 1 96.19 75 SER A O 1
ATOM 567 N N . GLU A 1 76 ? 12.32 -13.938 -1.099 1 95.5 76 GLU A N 1
ATOM 568 C CA . GLU A 1 76 ? 11.688 -15.219 -0.815 1 95.5 76 GLU A CA 1
ATOM 569 C C . GLU A 1 76 ? 12.328 -15.898 0.389 1 95.5 76 GLU A C 1
ATOM 571 O O . GLU A 1 76 ? 11.633 -16.422 1.262 1 95.5 76 GLU A O 1
ATOM 576 N N . THR A 1 77 ? 13.656 -15.82 0.395 1 95.62 77 THR A N 1
ATOM 577 C CA . THR A 1 77 ? 14.398 -16.469 1.471 1 95.62 77 THR A CA 1
ATOM 578 C C . THR A 1 77 ? 14.078 -15.82 2.814 1 95.62 77 THR A C 1
ATOM 580 O O . THR A 1 77 ? 13.992 -16.516 3.836 1 95.62 77 THR A O 1
ATOM 583 N N . ASP A 1 78 ? 13.953 -14.477 2.838 1 95.62 78 ASP A N 1
ATOM 584 C CA . ASP A 1 78 ? 13.578 -13.773 4.062 1 95.62 78 ASP A CA 1
ATOM 585 C C . ASP A 1 78 ? 12.227 -14.25 4.578 1 95.62 78 ASP A C 1
ATOM 587 O O . ASP A 1 78 ? 12.047 -14.445 5.785 1 95.62 78 ASP A O 1
ATOM 591 N N . LEU A 1 79 ? 11.242 -14.461 3.684 1 94.75 79 LEU A N 1
ATOM 592 C CA . LEU A 1 79 ? 9.883 -14.836 4.051 1 94.75 79 LEU A CA 1
ATOM 593 C C . LEU A 1 79 ? 9.836 -16.266 4.578 1 94.75 79 LEU A C 1
ATOM 595 O O . LEU A 1 79 ? 9.141 -16.547 5.551 1 94.75 79 LEU A O 1
ATOM 599 N N . VAL A 1 80 ? 10.602 -17.094 3.936 1 93.44 80 VAL A N 1
ATOM 600 C CA . VAL A 1 80 ? 10.648 -18.5 4.332 1 93.44 80 VAL A CA 1
ATOM 601 C C . VAL A 1 80 ? 11.336 -18.641 5.688 1 93.44 80 VAL A C 1
ATOM 603 O O . VAL A 1 80 ? 10.914 -19.422 6.535 1 93.44 80 VAL A O 1
ATOM 606 N N . ALA A 1 81 ? 12.352 -17.812 5.836 1 91.94 81 ALA A N 1
ATOM 607 C CA . ALA A 1 81 ? 13.117 -17.875 7.082 1 91.94 81 ALA A CA 1
ATOM 608 C C . ALA A 1 81 ? 12.281 -17.375 8.258 1 91.94 81 ALA A C 1
ATOM 610 O O . ALA A 1 81 ? 12.484 -17.797 9.398 1 91.94 81 ALA A O 1
ATOM 611 N N . GLY A 1 82 ? 11.234 -16.562 8.039 1 80.31 82 GLY A N 1
ATOM 612 C CA . GLY A 1 82 ? 10.266 -16.203 9.062 1 80.31 82 GLY A CA 1
ATOM 613 C C . GLY A 1 82 ? 10.57 -14.891 9.742 1 80.31 82 GLY A C 1
ATOM 614 O O . GLY A 1 82 ? 10.719 -13.859 9.078 1 80.31 82 GLY A O 1
ATOM 615 N N . SER A 1 83 ? 11.156 -15.016 11.039 1 72.94 83 SER A N 1
ATOM 616 C CA . SER A 1 83 ? 11.062 -13.961 12.039 1 72.94 83 SER A CA 1
ATOM 617 C C . SER A 1 83 ? 12.07 -12.844 11.766 1 72.94 83 SER A C 1
ATOM 619 O O . SER A 1 83 ? 11.906 -11.727 12.25 1 72.94 83 SER A O 1
ATOM 621 N N . GLY A 1 84 ? 13 -12.977 10.891 1 90.25 84 GLY A N 1
ATOM 622 C CA . GLY A 1 84 ? 14.016 -11.953 10.711 1 90.25 84 GLY A CA 1
ATOM 623 C C . GLY A 1 84 ? 13.484 -10.695 10.047 1 90.25 84 GLY A C 1
ATOM 624 O O . GLY A 1 84 ? 13.859 -9.586 10.422 1 90.25 84 GLY A O 1
ATOM 625 N N . TYR A 1 85 ? 12.516 -10.867 9.188 1 94.19 85 TYR A N 1
ATOM 626 C CA . TYR A 1 85 ? 12.039 -9.703 8.453 1 94.19 85 TYR A CA 1
ATOM 627 C C . TYR A 1 85 ? 11.188 -8.805 9.344 1 94.19 85 TYR A C 1
ATOM 629 O O . TYR A 1 85 ? 11.141 -7.59 9.141 1 94.19 85 TYR A O 1
ATOM 637 N N . LYS A 1 86 ? 10.57 -9.406 10.289 1 94.56 86 LYS A N 1
ATOM 638 C CA . LYS A 1 86 ? 9.719 -8.625 11.172 1 94.56 86 LYS A CA 1
ATOM 639 C C . LYS A 1 86 ? 10.547 -7.637 11.992 1 94.56 86 LYS A C 1
ATOM 641 O O . LYS A 1 86 ? 10.141 -6.484 12.18 1 94.56 86 LYS A O 1
ATOM 646 N N . GLN A 1 87 ? 11.672 -8.078 12.43 1 93.31 87 GLN A N 1
ATOM 647 C CA . GLN A 1 87 ? 12.57 -7.191 13.164 1 93.31 87 GLN A CA 1
ATOM 648 C C . GLN A 1 87 ? 13.086 -6.066 12.266 1 93.31 87 GLN A C 1
ATOM 650 O O . GLN A 1 87 ? 13.148 -4.91 12.688 1 93.31 87 GLN A O 1
ATOM 655 N N . LYS A 1 88 ? 13.391 -6.434 11.094 1 93.19 88 LYS A N 1
ATOM 656 C CA . LYS A 1 88 ? 13.867 -5.469 10.109 1 93.19 88 LYS A CA 1
ATOM 657 C C . LYS A 1 88 ? 12.828 -4.387 9.844 1 93.19 88 LYS A C 1
ATOM 659 O O . LYS A 1 88 ? 13.148 -3.197 9.82 1 93.19 88 LYS A O 1
ATOM 664 N N . LEU A 1 89 ? 11.625 -4.777 9.789 1 94.5 89 LEU A N 1
ATOM 665 C CA . LEU A 1 89 ? 10.539 -3.852 9.469 1 94.5 89 LEU A CA 1
ATOM 666 C C . LEU A 1 89 ? 10.18 -3.002 10.688 1 94.5 89 LEU A C 1
ATOM 668 O O . LEU A 1 89 ? 9.828 -1.829 10.547 1 94.5 89 LEU A O 1
ATOM 672 N N . ALA A 1 90 ? 10.289 -3.594 11.859 1 92.25 90 ALA A N 1
ATOM 673 C CA . ALA A 1 90 ? 10.062 -2.824 13.078 1 92.25 90 ALA A CA 1
ATOM 674 C C . ALA A 1 90 ? 11.094 -1.705 13.219 1 92.25 90 ALA A C 1
ATOM 676 O O . ALA A 1 90 ? 10.758 -0.589 13.617 1 92.25 90 ALA A O 1
ATOM 677 N N . LYS A 1 91 ? 12.242 -2.023 12.852 1 91.12 91 LYS A N 1
ATOM 678 C CA . LYS A 1 91 ? 13.305 -1.022 12.898 1 91.12 91 LYS A CA 1
ATOM 679 C C . LYS A 1 91 ? 13.07 0.073 11.859 1 91.12 91 LYS A C 1
ATOM 681 O O . LYS A 1 91 ? 13.336 1.248 12.125 1 91.12 91 LYS A O 1
ATOM 686 N N . LEU A 1 92 ? 12.602 -0.327 10.68 1 91.06 92 LEU A N 1
ATOM 687 C CA . LEU A 1 92 ? 12.258 0.648 9.648 1 91.06 92 LEU A CA 1
ATOM 688 C C . LEU A 1 92 ? 11.227 1.644 10.164 1 91.06 92 LEU A C 1
ATOM 690 O O . LEU A 1 92 ? 11.375 2.854 9.969 1 91.06 92 LEU A O 1
ATOM 694 N N . ARG A 1 93 ? 10.227 1.145 10.797 1 90.25 93 ARG A N 1
ATOM 695 C CA . ARG A 1 93 ? 9.148 1.976 11.32 1 90.25 93 ARG A CA 1
ATOM 696 C C . ARG A 1 93 ? 9.664 2.914 12.406 1 90.25 93 ARG A C 1
ATOM 698 O O . ARG A 1 93 ? 9.25 4.07 12.484 1 90.25 93 ARG A O 1
ATOM 705 N N . LYS A 1 94 ? 10.562 2.404 13.125 1 84.12 94 LYS A N 1
ATOM 706 C CA . LYS A 1 94 ? 11.109 3.191 14.227 1 84.12 94 LYS A CA 1
ATOM 707 C C . LYS A 1 94 ? 12.039 4.285 13.703 1 84.12 94 LYS A C 1
ATOM 709 O O . LYS A 1 94 ? 12.109 5.375 14.273 1 84.12 94 LYS A O 1
ATOM 714 N N . ALA A 1 95 ? 12.836 3.947 12.836 1 72.88 95 ALA A N 1
ATOM 715 C CA . ALA A 1 95 ? 13.836 4.863 12.297 1 72.88 95 ALA A CA 1
ATOM 716 C C . ALA A 1 95 ? 13.18 6.055 11.609 1 72.88 95 ALA A C 1
ATOM 718 O O . ALA A 1 95 ? 13.758 7.141 11.547 1 72.88 95 ALA A O 1
ATOM 719 N N . ASN A 1 96 ? 12.055 5.77 10.953 1 58.38 96 ASN A N 1
ATOM 720 C CA . ASN A 1 96 ? 11.875 6.617 9.781 1 58.38 96 ASN A CA 1
ATOM 721 C C . ASN A 1 96 ? 10.758 7.633 9.992 1 58.38 96 ASN A C 1
ATOM 723 O O . ASN A 1 96 ? 9.641 7.266 10.352 1 58.38 96 ASN A O 1
ATOM 727 N N . SER A 1 97 ? 11.398 8.82 10.07 1 61.94 97 SER A N 1
ATOM 728 C CA . SER A 1 97 ? 10.586 9.992 9.758 1 61.94 97 SER A CA 1
ATOM 729 C C . SER A 1 97 ? 10.117 9.969 8.305 1 61.94 97 SER A C 1
ATOM 731 O O . SER A 1 97 ? 9.32 10.812 7.891 1 61.94 97 SER A O 1
ATOM 733 N N . LEU A 1 98 ? 10.656 8.875 7.469 1 67.38 98 LEU A N 1
ATOM 734 C CA . LEU A 1 98 ? 10.367 8.75 6.047 1 67.38 98 LEU A CA 1
ATOM 735 C C . LEU A 1 98 ? 9.18 7.824 5.812 1 67.38 98 LEU A C 1
ATOM 737 O O . LEU A 1 98 ? 8.805 7.051 6.699 1 67.38 98 LEU A O 1
ATOM 741 N N . ARG A 1 99 ? 8.617 8.062 4.707 1 82.88 99 ARG A N 1
ATOM 742 C CA . ARG A 1 99 ? 7.656 7.078 4.219 1 82.88 99 ARG A CA 1
ATOM 743 C C . ARG A 1 99 ? 8.336 5.738 3.953 1 82.88 99 ARG A C 1
ATOM 745 O O . ARG A 1 99 ? 9.141 5.617 3.031 1 82.88 99 ARG A O 1
ATOM 752 N N . GLY A 1 100 ? 8.141 4.797 4.824 1 90.62 100 GLY A N 1
ATOM 753 C CA . GLY A 1 100 ? 8.672 3.455 4.66 1 90.62 100 GLY A CA 1
ATOM 754 C C . GLY A 1 100 ? 7.879 2.613 3.678 1 90.62 100 GLY A C 1
ATOM 755 O O . GLY A 1 100 ? 6.648 2.562 3.746 1 90.62 100 GLY A O 1
ATOM 756 N N . VAL A 1 101 ? 8.578 2.043 2.693 1 95.81 101 VAL A N 1
ATOM 757 C CA . VAL A 1 101 ? 7.961 1.178 1.695 1 95.81 101 VAL A CA 1
ATOM 758 C C . VAL A 1 101 ? 8.602 -0.207 1.738 1 95.81 101 VAL A C 1
ATOM 760 O O . VAL A 1 101 ? 9.828 -0.327 1.771 1 95.81 101 VAL A O 1
ATOM 763 N N . VAL A 1 102 ? 7.773 -1.181 1.751 1 97.12 102 VAL A N 1
ATOM 764 C CA . VAL A 1 102 ? 8.242 -2.562 1.726 1 97.12 102 VAL A CA 1
ATOM 765 C C . VAL A 1 102 ? 8.008 -3.162 0.34 1 97.12 102 VAL A C 1
ATOM 767 O O . VAL A 1 102 ? 6.887 -3.137 -0.172 1 97.12 102 VAL A O 1
ATOM 770 N N . VAL A 1 103 ? 9.047 -3.652 -0.252 1 98 103 VAL A N 1
ATOM 771 C CA . VAL A 1 103 ? 8.953 -4.371 -1.52 1 98 103 VAL A CA 1
ATOM 772 C C . VAL A 1 103 ? 9.219 -5.855 -1.293 1 98 103 VAL A C 1
ATOM 774 O O . VAL A 1 103 ? 10.328 -6.242 -0.897 1 98 103 VAL A O 1
ATOM 777 N N . ALA A 1 104 ? 8.242 -6.645 -1.568 1 97.44 104 ALA A N 1
ATOM 778 C CA . ALA A 1 104 ? 8.359 -8.078 -1.308 1 97.44 104 ALA A CA 1
ATOM 779 C C . ALA A 1 104 ? 8.359 -8.875 -2.609 1 97.44 104 ALA A C 1
ATOM 781 O O . ALA A 1 104 ? 7.547 -8.617 -3.504 1 97.44 104 ALA A O 1
ATOM 782 N N . GLU A 1 105 ? 9.25 -9.828 -2.676 1 96.38 105 GLU A N 1
ATOM 783 C CA . GLU A 1 105 ? 9.336 -10.703 -3.84 1 96.38 105 GLU A CA 1
ATOM 784 C C . GLU A 1 105 ? 8.25 -11.781 -3.799 1 96.38 105 GLU A C 1
ATOM 786 O O . GLU A 1 105 ? 8.141 -12.523 -2.818 1 96.38 105 GLU A O 1
ATOM 791 N N . ARG A 1 106 ? 7.57 -11.805 -4.867 1 94.06 106 ARG A N 1
ATOM 792 C CA . ARG A 1 106 ? 6.484 -12.773 -4.961 1 94.06 106 ARG A CA 1
ATOM 793 C C . ARG A 1 106 ? 6.887 -13.969 -5.824 1 94.06 106 ARG A C 1
ATOM 795 O O . ARG A 1 106 ? 7.195 -13.805 -7.008 1 94.06 106 ARG A O 1
ATOM 802 N N . THR A 1 107 ? 6.895 -15.141 -5.301 1 93.88 107 THR A N 1
ATOM 803 C CA . THR A 1 107 ? 7.09 -16.438 -5.949 1 93.88 107 THR A CA 1
ATOM 804 C C . THR A 1 107 ? 5.996 -17.406 -5.535 1 93.88 107 THR A C 1
ATOM 806 O O . THR A 1 107 ? 5.258 -17.156 -4.582 1 93.88 107 THR A O 1
ATOM 809 N N . PRO A 1 108 ? 5.812 -18.469 -6.301 1 92.44 108 PRO A N 1
ATOM 810 C CA . PRO A 1 108 ? 4.836 -19.469 -5.867 1 92.44 108 PRO A CA 1
ATOM 811 C C . PRO A 1 108 ? 5.047 -19.922 -4.426 1 92.44 108 PRO A C 1
ATOM 813 O O . PRO A 1 108 ? 4.078 -20.172 -3.703 1 92.44 108 PRO A O 1
ATOM 816 N N . ILE A 1 109 ? 6.234 -19.875 -3.969 1 93.75 109 ILE A N 1
ATOM 817 C CA . ILE A 1 109 ? 6.57 -20.328 -2.621 1 93.75 109 ILE A CA 1
ATOM 818 C C . ILE A 1 109 ? 6.254 -19.219 -1.621 1 93.75 109 ILE A C 1
ATOM 820 O O . ILE A 1 109 ? 5.633 -19.469 -0.583 1 93.75 109 ILE A O 1
ATOM 824 N N . SER A 1 110 ? 6.551 -17.984 -1.92 1 93.56 110 SER A N 1
ATOM 825 C CA . SER A 1 110 ? 6.418 -16.891 -0.961 1 93.56 110 SER A CA 1
ATOM 826 C C . SER A 1 110 ? 4.969 -16.438 -0.847 1 93.56 110 SER A C 1
ATOM 828 O O . SER A 1 110 ? 4.586 -15.805 0.141 1 93.56 110 SER A O 1
ATOM 830 N N . GLU A 1 111 ? 4.191 -16.781 -1.79 1 91.31 111 GLU A N 1
ATOM 831 C CA . GLU A 1 111 ? 2.811 -16.297 -1.865 1 91.31 111 GLU A CA 1
ATOM 832 C C . GLU A 1 111 ? 2.025 -16.688 -0.616 1 91.31 111 GLU A C 1
ATOM 834 O O . GLU A 1 111 ? 1.143 -15.953 -0.175 1 91.31 111 GLU A O 1
ATOM 839 N N . GLN A 1 112 ? 2.322 -17.844 -0.06 1 90.75 112 GLN A N 1
ATOM 840 C CA . GLN A 1 112 ? 1.566 -18.344 1.082 1 90.75 112 GLN A CA 1
ATOM 841 C C . GLN A 1 112 ? 1.797 -17.484 2.316 1 90.75 112 GLN A C 1
ATOM 843 O O . GLN A 1 112 ? 1.034 -17.547 3.283 1 90.75 112 GLN A O 1
ATOM 848 N N . TYR A 1 113 ? 2.811 -16.641 2.311 1 93.62 113 TYR A N 1
ATOM 849 C CA . TYR A 1 113 ? 3.17 -15.812 3.463 1 93.62 113 TYR A CA 1
ATOM 850 C C . TYR A 1 113 ? 2.617 -14.398 3.32 1 93.62 113 TYR A C 1
ATOM 852 O O . TYR A 1 113 ? 2.736 -13.586 4.242 1 93.62 113 TYR A O 1
ATOM 860 N N . TYR A 1 114 ? 1.946 -14.078 2.246 1 92.5 114 TYR A N 1
ATOM 861 C CA . TYR A 1 114 ? 1.651 -12.688 1.898 1 92.5 114 TYR A CA 1
ATOM 862 C C . TYR A 1 114 ? 0.519 -12.141 2.76 1 92.5 114 TYR A C 1
ATOM 864 O O . TYR A 1 114 ? 0.515 -10.961 3.111 1 92.5 114 TYR A O 1
ATOM 872 N N . ALA A 1 115 ? -0.364 -13 3.088 1 91.81 115 ALA A N 1
ATOM 873 C CA . ALA A 1 115 ? -1.458 -12.523 3.928 1 91.81 115 ALA A CA 1
ATOM 874 C C . ALA A 1 115 ? -0.937 -12.008 5.266 1 91.81 115 ALA A C 1
ATOM 876 O O . ALA A 1 115 ? -1.281 -10.898 5.688 1 91.81 115 ALA A O 1
ATOM 877 N N . ASP A 1 116 ? -0.081 -12.82 5.848 1 93 116 ASP A N 1
ATOM 878 C CA . ASP A 1 116 ? 0.49 -12.438 7.137 1 93 116 ASP A CA 1
ATOM 879 C C . ASP A 1 116 ? 1.428 -11.242 6.988 1 93 116 ASP A C 1
ATOM 881 O O . ASP A 1 116 ? 1.447 -10.352 7.844 1 93 116 ASP A O 1
ATOM 885 N N . LEU A 1 117 ? 2.145 -11.188 5.941 1 95.62 117 LEU A N 1
ATOM 886 C CA . LEU A 1 117 ? 3.059 -10.078 5.691 1 95.62 117 LEU A CA 1
ATOM 887 C C . LEU A 1 117 ? 2.291 -8.773 5.508 1 95.62 117 LEU A C 1
ATOM 889 O O . LEU A 1 117 ? 2.643 -7.75 6.105 1 95.62 117 LEU A O 1
ATOM 893 N N . GLN A 1 118 ? 1.284 -8.828 4.727 1 94.69 118 GLN A N 1
ATOM 894 C CA . GLN A 1 118 ? 0.473 -7.648 4.453 1 94.69 118 GLN A CA 1
ATOM 895 C C . GLN A 1 118 ? -0.173 -7.117 5.73 1 94.69 118 GLN A C 1
ATOM 897 O O . GLN A 1 118 ? -0.209 -5.906 5.961 1 94.69 118 GLN A O 1
ATOM 902 N N . LYS A 1 119 ? -0.712 -8 6.488 1 93.31 119 LYS A N 1
ATOM 903 C CA . LYS A 1 119 ? -1.307 -7.613 7.762 1 93.31 119 LYS A CA 1
ATOM 904 C C . LYS A 1 119 ? -0.295 -6.883 8.641 1 93.31 119 LYS A C 1
ATOM 906 O O . LYS A 1 119 ? -0.594 -5.824 9.195 1 93.31 119 LYS A O 1
ATOM 911 N N . PHE A 1 120 ? 0.86 -7.457 8.773 1 94 120 PHE A N 1
ATOM 912 C CA . PHE A 1 120 ? 1.91 -6.906 9.617 1 94 120 PHE A CA 1
ATOM 913 C C . PHE A 1 120 ? 2.369 -5.547 9.102 1 94 120 PHE A C 1
ATOM 915 O O . PHE A 1 120 ? 2.416 -4.57 9.852 1 94 120 PHE A O 1
ATOM 922 N N . VAL A 1 121 ? 2.609 -5.438 7.785 1 95.19 121 VAL A N 1
ATOM 923 C CA . VAL A 1 121 ? 3.18 -4.242 7.172 1 95.19 121 VAL A CA 1
ATOM 924 C C . VAL A 1 121 ? 2.137 -3.127 7.145 1 95.19 121 VAL A C 1
ATOM 926 O O . VAL A 1 121 ? 2.396 -2.0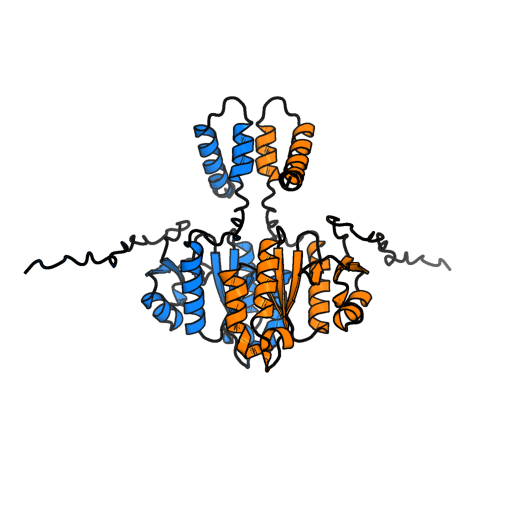12 7.602 1 95.19 121 VAL A O 1
ATOM 929 N N . SER A 1 122 ? 0.94 -3.41 6.711 1 92.62 122 SER A N 1
ATOM 930 C CA . SER A 1 122 ? -0.035 -2.371 6.398 1 92.62 122 SER A CA 1
ATOM 931 C C . SER A 1 122 ? -0.883 -2.023 7.617 1 92.62 122 SER A C 1
ATOM 933 O O . SER A 1 122 ? -1.178 -0.852 7.859 1 92.62 122 SER A O 1
ATOM 935 N N . LEU A 1 123 ? -1.202 -2.979 8.398 1 90.44 123 LEU A N 1
ATOM 936 C CA . LEU A 1 123 ? -2.164 -2.729 9.469 1 90.44 123 LEU A CA 1
ATOM 937 C C . LEU A 1 123 ? -1.457 -2.525 10.805 1 90.44 123 LEU A C 1
ATOM 939 O O . LEU A 1 123 ? -1.845 -1.658 11.586 1 90.44 123 LEU A O 1
ATOM 943 N N . GLU A 1 124 ? -0.424 -3.303 11.047 1 90.5 124 GLU A N 1
ATOM 944 C CA . GLU A 1 124 ? 0.256 -3.193 12.336 1 90.5 124 GLU A CA 1
ATOM 945 C C . GLU A 1 124 ? 1.294 -2.074 12.32 1 90.5 124 GLU A C 1
ATOM 947 O O . GLU A 1 124 ? 1.39 -1.295 13.266 1 90.5 124 GLU A O 1
ATOM 952 N N . LEU A 1 125 ? 2.023 -1.977 11.148 1 90.31 125 LEU A N 1
ATOM 953 C CA . LEU A 1 125 ? 3.096 -0.988 11.109 1 90.31 125 LEU A CA 1
ATOM 954 C C . LEU A 1 125 ? 2.646 0.27 10.375 1 90.31 125 LEU A C 1
ATOM 956 O O . LEU A 1 125 ? 3.277 1.322 10.492 1 90.31 125 LEU A O 1
ATOM 960 N N . GLY A 1 126 ? 1.744 0.182 9.5 1 87.81 126 GLY A N 1
ATOM 961 C CA . GLY A 1 126 ? 1.255 1.334 8.758 1 87.81 126 GLY A CA 1
ATOM 962 C C . GLY A 1 126 ? 2.143 1.713 7.59 1 87.81 126 GLY A C 1
ATOM 963 O O . GLY A 1 126 ? 2.121 2.857 7.133 1 87.81 126 GLY A O 1
ATOM 964 N N . LEU A 1 127 ? 2.871 0.704 7.129 1 91.69 127 LEU A N 1
ATOM 965 C CA . LEU A 1 127 ? 3.771 0.931 6.004 1 91.69 127 LEU A CA 1
ATOM 966 C C . LEU A 1 127 ? 3.113 0.518 4.691 1 91.69 127 LEU A C 1
ATOM 968 O O . LEU A 1 127 ? 2.096 -0.179 4.691 1 91.69 127 LEU A O 1
ATOM 972 N N . LYS A 1 128 ? 3.68 1.062 3.652 1 92.94 128 LYS A N 1
ATOM 973 C CA . LYS A 1 128 ? 3.229 0.662 2.322 1 92.94 128 LYS A CA 1
ATOM 974 C C . LYS A 1 128 ? 3.939 -0.607 1.86 1 92.94 128 LYS A C 1
ATOM 976 O O . LYS A 1 128 ? 5.145 -0.758 2.062 1 92.94 128 LYS A O 1
ATOM 981 N N . MET A 1 129 ? 3.146 -1.436 1.208 1 95.94 129 MET A N 1
ATOM 982 C CA . MET A 1 129 ? 3.717 -2.686 0.716 1 95.94 129 MET A CA 1
ATOM 983 C C . MET A 1 129 ? 3.486 -2.836 -0.785 1 95.94 129 MET A C 1
ATOM 985 O O . MET A 1 129 ? 2.373 -2.631 -1.27 1 95.94 129 MET A O 1
ATOM 989 N N . LEU A 1 130 ? 4.551 -3.182 -1.468 1 96.75 130 LEU A N 1
ATOM 990 C CA . LEU A 1 130 ? 4.5 -3.473 -2.896 1 96.75 130 LEU A CA 1
ATOM 991 C C . LEU A 1 130 ? 5.066 -4.855 -3.189 1 96.75 130 LEU A C 1
ATOM 993 O O . LEU A 1 130 ? 5.93 -5.348 -2.455 1 96.75 130 LEU A O 1
ATOM 997 N N . PHE A 1 131 ? 4.59 -5.445 -4.312 1 95.69 131 PHE A N 1
ATOM 998 C CA . PHE A 1 131 ? 5.047 -6.785 -4.676 1 95.69 131 PHE A CA 1
ATOM 999 C C . PHE A 1 131 ? 5.734 -6.77 -6.035 1 95.69 131 PHE A C 1
ATOM 1001 O O . PHE A 1 131 ? 5.316 -6.047 -6.941 1 95.69 131 PHE A O 1
ATOM 1008 N N . VAL A 1 132 ? 6.684 -7.598 -6.121 1 96.5 132 VAL A N 1
ATOM 1009 C CA . VAL A 1 132 ? 7.402 -7.766 -7.379 1 96.5 132 VAL A CA 1
ATOM 1010 C C . VAL A 1 132 ? 7.68 -9.25 -7.621 1 96.5 132 VAL A C 1
ATOM 1012 O O . VAL A 1 132 ? 7.719 -10.039 -6.68 1 96.5 132 VAL A O 1
ATOM 1015 N N . VAL A 1 133 ? 7.914 -9.617 -8.898 1 95.12 133 VAL A N 1
ATOM 1016 C CA . VAL A 1 133 ? 8.133 -11.023 -9.211 1 95.12 133 VAL A CA 1
ATOM 1017 C C . VAL A 1 133 ? 9.625 -11.289 -9.391 1 95.12 133 VAL A C 1
ATOM 1019 O O . VAL A 1 133 ? 10.055 -12.445 -9.484 1 95.12 133 VAL A O 1
ATOM 1022 N N . SER A 1 134 ? 10.477 -10.234 -9.5 1 95.44 134 SER A N 1
ATOM 1023 C CA . SER A 1 134 ? 11.906 -10.391 -9.734 1 95.44 134 SER A CA 1
ATOM 1024 C C . SER A 1 134 ? 12.68 -9.141 -9.336 1 95.44 134 SER A C 1
ATOM 1026 O O . SER A 1 134 ? 12.078 -8.086 -9.094 1 95.44 134 SER A O 1
ATOM 1028 N N . GLN A 1 135 ? 13.984 -9.359 -9.258 1 96.56 135 GLN A N 1
ATOM 1029 C CA . GLN A 1 135 ? 14.844 -8.211 -8.969 1 96.56 135 GLN A CA 1
ATOM 1030 C C . GLN A 1 135 ? 14.789 -7.184 -10.086 1 96.56 135 GLN A C 1
ATOM 1032 O O . GLN A 1 135 ? 14.867 -5.98 -9.836 1 96.56 135 GLN A O 1
ATOM 1037 N N . THR A 1 136 ? 14.617 -7.676 -11.305 1 96.62 136 THR A N 1
ATOM 1038 C CA . THR A 1 136 ? 14.492 -6.77 -12.445 1 96.62 136 THR A CA 1
ATOM 1039 C C . THR A 1 136 ? 13.242 -5.91 -12.312 1 96.62 136 THR A C 1
ATOM 1041 O O . THR A 1 136 ? 13.281 -4.699 -12.547 1 96.62 136 THR A O 1
ATOM 1044 N N . GLU A 1 137 ? 12.195 -6.535 -11.875 1 96.12 137 GLU A N 1
ATOM 1045 C CA . GLU A 1 137 ? 10.953 -5.797 -11.664 1 96.12 137 GLU A CA 1
ATOM 1046 C C . GLU A 1 137 ? 11.094 -4.801 -10.516 1 96.12 137 GLU A C 1
ATOM 1048 O O . GLU A 1 137 ? 10.555 -3.691 -10.586 1 96.12 137 GLU A O 1
ATOM 1053 N N . ALA A 1 138 ? 11.797 -5.234 -9.523 1 97.81 138 ALA A N 1
ATOM 1054 C CA . ALA A 1 138 ? 12.047 -4.34 -8.398 1 97.81 138 ALA A CA 1
ATOM 1055 C C . ALA A 1 138 ? 12.836 -3.111 -8.844 1 97.81 138 ALA A C 1
ATOM 1057 O O . ALA A 1 138 ? 12.523 -1.986 -8.445 1 97.81 138 ALA A O 1
ATOM 1058 N N . ALA A 1 139 ? 13.82 -3.281 -9.672 1 98.25 139 ALA A N 1
ATOM 1059 C CA . ALA A 1 139 ? 14.609 -2.17 -10.188 1 98.25 139 ALA A CA 1
ATOM 1060 C C . ALA A 1 139 ? 13.742 -1.194 -10.977 1 98.25 139 ALA A C 1
ATOM 1062 O O . ALA A 1 139 ? 13.859 0.023 -10.812 1 98.25 139 ALA A O 1
ATOM 1063 N N . ASN A 1 140 ? 12.906 -1.758 -11.773 1 96.5 140 ASN A N 1
ATOM 1064 C CA . ASN A 1 140 ? 12.016 -0.92 -12.57 1 96.5 140 ASN A CA 1
ATOM 1065 C C . ASN A 1 140 ? 11.062 -0.12 -11.695 1 96.5 140 ASN A C 1
ATOM 1067 O O . ASN A 1 140 ? 10.766 1.039 -11.992 1 96.5 140 ASN A O 1
ATOM 1071 N N . LEU A 1 141 ? 10.633 -0.75 -10.672 1 96.38 141 LEU A N 1
ATOM 1072 C CA . LEU A 1 141 ? 9.789 -0.06 -9.711 1 96.38 141 LEU A CA 1
ATOM 1073 C C . LEU A 1 141 ? 10.531 1.103 -9.062 1 96.38 141 LEU A C 1
ATOM 1075 O O . LEU A 1 141 ? 9.992 2.207 -8.953 1 96.38 141 LEU A O 1
ATOM 1079 N N . LEU A 1 142 ? 11.734 0.897 -8.68 1 97.31 142 LEU A N 1
ATOM 1080 C CA . LEU A 1 142 ? 12.562 1.917 -8.047 1 97.31 142 LEU A CA 1
ATOM 1081 C C . LEU A 1 142 ? 12.852 3.064 -9.016 1 97.31 142 LEU A C 1
ATOM 1083 O O . LEU A 1 142 ? 12.836 4.23 -8.617 1 97.31 142 LEU A O 1
ATOM 1087 N N . ILE A 1 143 ? 13.094 2.719 -10.234 1 96.94 143 ILE A N 1
ATOM 1088 C CA . ILE A 1 143 ? 13.32 3.73 -11.258 1 96.94 143 ILE A CA 1
ATOM 1089 C C . ILE A 1 143 ? 12.086 4.629 -11.375 1 96.94 143 ILE A C 1
ATOM 1091 O O . ILE A 1 143 ? 12.211 5.855 -11.43 1 96.94 143 ILE A O 1
ATOM 1095 N N . GLN A 1 144 ? 11 3.992 -11.383 1 94.19 144 GLN A N 1
ATOM 1096 C CA . GLN A 1 144 ? 9.75 4.742 -11.477 1 94.19 144 GLN A CA 1
ATOM 1097 C C . GLN A 1 144 ? 9.555 5.641 -10.258 1 94.19 144 GLN A C 1
ATOM 1099 O O . GLN A 1 144 ? 9.078 6.77 -10.383 1 94.19 144 GLN A O 1
ATOM 1104 N N . MET A 1 145 ? 9.906 5.156 -9.094 1 93.62 145 MET A N 1
ATOM 1105 C CA . MET A 1 145 ? 9.781 5.938 -7.863 1 93.62 145 MET A CA 1
ATOM 1106 C C . MET A 1 145 ? 10.664 7.184 -7.922 1 93.62 145 MET A C 1
ATOM 1108 O O . MET A 1 145 ? 10.242 8.266 -7.508 1 93.62 145 MET A O 1
ATOM 1112 N N . VAL A 1 146 ? 11.82 7.066 -8.398 1 93.56 146 VAL A N 1
ATOM 1113 C CA . VAL A 1 146 ? 12.758 8.18 -8.508 1 93.56 146 VAL A CA 1
ATOM 1114 C C . VAL A 1 146 ? 12.227 9.203 -9.508 1 93.56 146 VAL A C 1
ATOM 1116 O O . VAL A 1 146 ? 12.281 10.414 -9.25 1 93.56 146 VAL A O 1
ATOM 1119 N N . ASN A 1 147 ? 11.664 8.688 -10.57 1 89.88 147 ASN A N 1
ATOM 1120 C CA . ASN A 1 147 ? 11.211 9.57 -11.641 1 89.88 147 ASN A CA 1
ATOM 1121 C C . ASN A 1 147 ? 9.914 10.281 -11.266 1 89.88 147 ASN A C 1
ATOM 1123 O O . ASN A 1 147 ? 9.68 11.422 -11.672 1 89.88 147 ASN A O 1
ATOM 1127 N N . GLU A 1 148 ? 9.039 9.578 -10.531 1 82.69 148 GLU A N 1
ATOM 1128 C CA . GLU A 1 148 ? 7.738 10.133 -10.156 1 82.69 148 GLU A CA 1
ATOM 1129 C C . GLU A 1 148 ? 7.883 11.203 -9.078 1 82.69 148 GLU A C 1
ATOM 1131 O O . GLU A 1 148 ? 7.066 12.125 -8.992 1 82.69 148 GLU A O 1
ATOM 1136 N N . GLU A 1 149 ? 8.852 11.078 -8.242 1 72.12 149 GLU A N 1
ATOM 1137 C CA . GLU A 1 149 ? 9.047 12.023 -7.152 1 72.12 149 GLU A CA 1
ATOM 1138 C C . GLU A 1 149 ? 9.469 13.391 -7.684 1 72.12 149 GLU A C 1
ATOM 1140 O O . GLU A 1 149 ? 9.203 14.422 -7.051 1 72.12 149 GLU A O 1
ATOM 1145 N N . HIS A 1 150 ? 9.992 13.453 -8.891 1 63.94 150 HIS A N 1
ATOM 1146 C CA . HIS A 1 150 ? 10.531 14.703 -9.422 1 63.94 150 HIS A CA 1
ATOM 1147 C C . HIS A 1 150 ? 9.609 15.289 -10.484 1 63.94 150 HIS A C 1
ATOM 1149 O O . HIS A 1 150 ? 9.859 16.391 -10.992 1 63.94 150 HIS A O 1
ATOM 1155 N N . LYS A 1 151 ? 8.641 14.508 -10.844 1 63.72 151 LYS A N 1
ATOM 1156 C CA . LYS A 1 151 ? 7.668 15.094 -11.766 1 63.72 151 LYS A CA 1
ATOM 1157 C C . LYS A 1 151 ? 6.828 16.156 -11.062 1 63.72 151 LYS A C 1
ATOM 1159 O O . LYS A 1 151 ? 6.418 15.984 -9.914 1 63.72 151 LYS A O 1
ATOM 1164 N N . PRO A 1 152 ? 7.012 17.406 -11.672 1 52.53 152 PRO A N 1
ATOM 1165 C CA . PRO A 1 152 ? 6.07 18.375 -11.117 1 52.53 152 PRO A CA 1
ATOM 1166 C C . PRO A 1 152 ? 4.648 17.828 -11.008 1 52.53 152 PRO A C 1
ATOM 1168 O O . PRO A 1 152 ? 4.25 16.969 -11.805 1 52.53 152 PRO A O 1
ATOM 1171 N N . HIS A 1 153 ? 4.254 17.344 -9.875 1 49.94 153 HIS A N 1
ATOM 1172 C CA . HIS A 1 153 ? 2.904 16.812 -9.727 1 49.94 153 HIS A CA 1
ATOM 1173 C C . HIS A 1 153 ? 1.948 17.438 -10.727 1 49.94 153 HIS A C 1
ATOM 1175 O O . HIS A 1 153 ? 1.471 18.562 -10.523 1 49.94 153 HIS A O 1
ATOM 1181 N N . ALA A 1 154 ? 2.268 17.516 -11.945 1 42.94 154 ALA A N 1
ATOM 1182 C CA . ALA A 1 154 ? 1.318 17.953 -12.961 1 42.94 154 ALA A CA 1
ATOM 1183 C C . ALA A 1 154 ? -0.045 17.312 -12.758 1 42.94 154 ALA A C 1
ATOM 1185 O O . ALA A 1 154 ? -0.945 17.469 -13.586 1 42.94 154 ALA A O 1
ATOM 1186 N N . ASN A 1 155 ? -0.073 16.094 -12.383 1 41.31 155 ASN A N 1
ATOM 1187 C CA . ASN A 1 155 ? -1.422 15.539 -12.281 1 41.31 155 ASN A CA 1
ATOM 1188 C C . ASN A 1 155 ? -2.383 16.531 -11.633 1 41.31 155 ASN A C 1
ATOM 1190 O O . ASN A 1 155 ? -2.203 16.906 -10.469 1 41.31 155 ASN A O 1
ATOM 1194 N N . PRO A 1 156 ? -3.125 17.203 -12.5 1 40.34 156 PRO A N 1
ATOM 1195 C CA . PRO A 1 156 ? -4.082 18.219 -12.055 1 40.34 156 PRO A CA 1
ATOM 1196 C C . PRO A 1 156 ? -4.785 17.844 -10.75 1 40.34 156 PRO A C 1
ATOM 1198 O O . PRO A 1 156 ? -5.266 18.719 -10.023 1 40.34 156 PRO A O 1
ATOM 1201 N N . PHE A 1 157 ? -5.043 16.641 -10.797 1 39.62 157 PHE A N 1
ATOM 1202 C CA . PHE A 1 157 ? -5.781 16.203 -9.617 1 39.62 157 PHE A CA 1
ATOM 1203 C C . PHE A 1 157 ? -4.84 15.969 -8.445 1 39.62 157 PHE A C 1
ATOM 1205 O O . PHE A 1 157 ? -5.27 15.531 -7.375 1 39.62 157 PHE A O 1
ATOM 1212 N N . LEU A 1 158 ? -3.629 15.734 -8.852 1 39.03 158 LEU A N 1
ATOM 1213 C CA . LEU A 1 158 ? -2.682 15.5 -7.77 1 39.03 158 LEU A CA 1
ATOM 1214 C C . LEU A 1 158 ? -2.691 16.656 -6.773 1 39.03 158 LEU A C 1
ATOM 1216 O O . LEU A 1 158 ? -2.195 17.75 -7.078 1 39.03 158 LEU A O 1
ATOM 1220 N N . VAL A 1 159 ? -3.848 16.875 -6.309 1 37.62 159 VAL A N 1
ATOM 1221 C CA . VAL A 1 159 ? -3.768 17.766 -5.156 1 37.62 159 VAL A CA 1
ATOM 1222 C C . VAL A 1 159 ? -2.453 17.531 -4.414 1 37.62 159 VAL A C 1
ATOM 1224 O O . VAL A 1 159 ? -2.066 16.391 -4.164 1 37.62 159 VAL A O 1
ATOM 1227 N N . LYS A 1 160 ? -1.494 18.328 -4.668 1 38.06 160 LYS A N 1
ATOM 1228 C CA . LYS A 1 160 ? -0.289 18.297 -3.846 1 38.06 160 LYS A CA 1
ATOM 1229 C C . LYS A 1 160 ? -0.535 17.531 -2.543 1 38.06 160 LYS A C 1
ATOM 1231 O O . LYS A 1 160 ? -1.478 17.844 -1.81 1 38.06 160 LYS A O 1
ATOM 1236 N N . ARG A 1 161 ? -0.358 16.266 -2.594 1 39.38 161 ARG A N 1
ATOM 1237 C CA . ARG A 1 161 ? -0.255 15.766 -1.227 1 39.38 161 ARG A CA 1
ATOM 1238 C C . ARG A 1 161 ? 0.304 16.844 -0.294 1 39.38 161 ARG A C 1
ATOM 1240 O O . ARG A 1 161 ? 1.454 17.25 -0.441 1 39.38 161 ARG A O 1
ATOM 1247 N N . ARG A 1 162 ? -0.515 17.734 0.067 1 36.75 162 ARG A N 1
ATOM 1248 C CA . ARG A 1 162 ? -0.035 18.688 1.058 1 36.75 162 ARG A CA 1
ATOM 1249 C C . ARG A 1 162 ? 1.022 18.062 1.96 1 36.75 162 ARG A C 1
ATOM 1251 O O . ARG A 1 162 ? 0.754 17.078 2.643 1 36.75 162 ARG A O 1
ATOM 1258 N N . LYS A 1 163 ? 2.213 18.031 1.504 1 36.16 163 LYS A N 1
ATOM 1259 C CA . LYS A 1 163 ? 3.17 17.953 2.605 1 36.16 163 LYS A CA 1
ATOM 1260 C C . LYS A 1 163 ? 2.572 18.516 3.891 1 36.16 163 LYS A C 1
ATOM 1262 O O . LYS A 1 163 ? 2.053 19.641 3.9 1 36.16 163 LYS A O 1
ATOM 1267 N N . GLN A 1 164 ? 1.796 17.812 4.621 1 34.56 164 GLN A N 1
ATOM 1268 C CA . GLN A 1 164 ? 1.574 18.516 5.879 1 34.56 164 GLN A CA 1
ATOM 1269 C C . GLN A 1 164 ? 2.691 19.516 6.156 1 34.56 164 GLN A C 1
ATOM 1271 O O . GLN A 1 164 ? 3.801 19.125 6.531 1 34.56 164 GLN A O 1
ATOM 1276 N N . SER A 1 165 ? 3.035 20.297 5.227 1 32.47 165 SER A N 1
ATOM 1277 C CA . SER A 1 165 ? 3.957 21.406 5.457 1 32.47 165 SER A CA 1
ATOM 1278 C C . SER A 1 165 ? 3.746 22.016 6.84 1 32.47 165 SER A C 1
ATOM 1280 O O . SER A 1 165 ? 2.664 22.531 7.141 1 32.47 165 SER A O 1
ATOM 1282 N N . ILE A 1 166 ? 4.195 21.391 7.816 1 35.12 166 ILE A N 1
ATOM 1283 C CA . ILE A 1 166 ? 4.34 22.125 9.07 1 35.12 166 ILE A CA 1
ATOM 1284 C C . ILE A 1 166 ? 4.453 23.625 8.781 1 35.12 166 ILE A C 1
ATOM 1286 O O . ILE A 1 166 ? 4.02 24.453 9.586 1 35.12 166 ILE A O 1
ATOM 1290 N N . ASP A 1 167 ? 4.895 23.938 7.539 1 35.34 167 ASP A N 1
ATOM 1291 C CA . ASP A 1 167 ? 5.418 25.281 7.297 1 35.34 167 ASP A CA 1
ATOM 1292 C C . ASP A 1 167 ? 4.289 26.266 7.031 1 35.34 167 ASP A C 1
ATOM 1294 O O . ASP A 1 167 ? 4.352 27.422 7.461 1 35.34 167 ASP A O 1
ATOM 1298 N N . ALA A 1 168 ? 3.279 25.828 6.328 1 36.59 168 ALA A N 1
ATOM 1299 C CA . ALA A 1 168 ? 2.367 26.906 5.949 1 36.59 168 ALA A CA 1
ATOM 1300 C C . ALA A 1 168 ? 1.494 27.312 7.129 1 36.59 168 ALA A C 1
ATOM 1302 O O . ALA A 1 168 ? 1.228 28.516 7.32 1 36.59 168 ALA A O 1
ATOM 1303 N N . GLY A 1 169 ? 0.946 26.422 7.867 1 37.78 169 GLY A N 1
ATOM 1304 C CA . GLY A 1 169 ? 0.319 26.781 9.125 1 37.78 169 GLY A CA 1
ATOM 1305 C C . GLY A 1 169 ? 1.267 27.484 10.086 1 37.78 169 GLY A C 1
ATOM 1306 O O . GLY A 1 169 ? 0.892 28.453 10.734 1 37.78 169 GLY A O 1
ATOM 1307 N N . VAL A 1 170 ? 2.459 26.828 9.992 1 41.41 170 VAL A N 1
ATOM 1308 C CA . VAL A 1 170 ? 3.498 27.484 10.773 1 41.41 170 VAL A CA 1
ATOM 1309 C C . VAL A 1 170 ? 3.855 28.828 10.125 1 41.41 170 VAL A C 1
ATOM 1311 O O . VAL A 1 170 ? 4.023 29.828 10.82 1 41.41 170 VAL A O 1
ATOM 1314 N N . LEU A 1 171 ? 3.77 28.812 8.836 1 40.28 171 LEU A N 1
ATOM 1315 C CA . LEU A 1 171 ? 4.098 30.078 8.172 1 40.28 171 LEU A CA 1
ATOM 1316 C C . LEU A 1 171 ? 2.975 31.094 8.344 1 40.28 171 LEU A C 1
ATOM 1318 O O . LEU A 1 171 ? 3.23 32.25 8.617 1 40.28 171 LEU A O 1
ATOM 1322 N N . ALA A 1 172 ? 1.82 30.625 8.156 1 41.53 172 ALA A N 1
ATOM 1323 C CA . ALA A 1 172 ? 0.687 31.547 8.281 1 41.53 172 ALA A CA 1
ATOM 1324 C C . ALA A 1 172 ? 0.487 31.984 9.727 1 41.53 172 ALA A C 1
ATOM 1326 O O . ALA A 1 172 ? 0.106 33.125 9.984 1 41.53 172 ALA A O 1
ATOM 1327 N N . THR A 1 173 ? 0.881 31.016 10.594 1 41.44 173 THR A N 1
ATOM 1328 C CA . THR A 1 173 ? 0.827 31.391 12 1 41.44 173 THR A CA 1
ATOM 1329 C C . THR A 1 173 ? 1.971 32.344 12.352 1 41.44 173 THR A C 1
ATOM 1331 O O . THR A 1 173 ? 1.799 33.25 13.156 1 41.44 173 THR A O 1
ATOM 1334 N N . VAL A 1 174 ? 3.031 32.125 11.562 1 44.47 174 VAL A N 1
ATOM 1335 C CA . VAL A 1 174 ? 4.172 33.031 11.789 1 44.47 174 VAL A CA 1
ATOM 1336 C C . VAL A 1 174 ? 3.836 34.438 11.312 1 44.47 174 VAL A C 1
ATOM 1338 O O . VAL A 1 174 ? 4.301 35.406 11.883 1 44.47 174 VAL A O 1
ATOM 1341 N N . HIS A 1 175 ? 3.033 34.406 10.289 1 44.22 175 HIS A N 1
ATOM 1342 C CA . HIS A 1 175 ? 2.678 35.719 9.758 1 44.22 175 HIS A CA 1
ATOM 1343 C C . HIS A 1 175 ? 1.706 36.469 10.688 1 44.22 175 HIS A C 1
ATOM 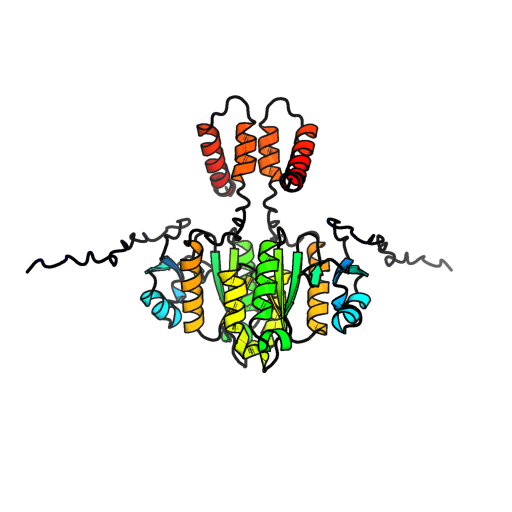1345 O O . HIS A 1 175 ? 1.553 37.688 10.602 1 44.22 175 HIS A O 1
ATOM 1351 N N . LEU A 1 176 ? 1.016 35.594 11.539 1 41.19 176 LEU A N 1
ATOM 1352 C CA . LEU A 1 176 ? 0.06 36.219 12.445 1 41.19 176 LEU A CA 1
ATOM 1353 C C . LEU A 1 176 ? 0.764 36.781 13.68 1 41.19 176 LEU A C 1
ATOM 1355 O O . LEU A 1 176 ? 0.123 37.375 14.555 1 41.19 176 LEU A O 1
ATOM 1359 N N . ILE A 1 177 ? 2.107 36.406 13.711 1 38.28 177 ILE A N 1
ATOM 1360 C CA . ILE A 1 177 ? 2.9 37 14.773 1 38.28 177 ILE A CA 1
ATOM 1361 C C . ILE A 1 177 ? 3.188 38.469 14.422 1 38.28 177 ILE A C 1
ATOM 1363 O O . ILE A 1 177 ? 3.811 38.75 13.398 1 38.28 177 ILE A O 1
ATOM 1367 N N . PRO A 1 178 ? 2.648 39.312 14.977 1 45.19 178 PRO A N 1
ATOM 1368 C CA . PRO A 1 178 ? 2.939 40.719 14.727 1 45.19 178 PRO A CA 1
ATOM 1369 C C . PRO A 1 178 ? 4.434 41.031 14.781 1 45.19 178 PRO A C 1
ATOM 1371 O O . PRO A 1 178 ? 5.16 40.438 15.586 1 45.19 178 PRO A O 1
ATOM 1374 N N . ASN A 1 179 ? 5.188 41.781 13.891 1 52.38 179 ASN A N 1
ATOM 1375 C CA . ASN A 1 179 ? 6.543 42.312 13.734 1 52.38 179 ASN A CA 1
ATOM 1376 C C . ASN A 1 179 ? 7.504 41.25 13.227 1 52.38 179 ASN A C 1
ATOM 1378 O O . ASN A 1 179 ? 8.719 41.406 13.312 1 52.38 179 ASN A O 1
ATOM 1382 N N . VAL A 1 180 ? 7.012 40.062 13.016 1 46.25 180 VAL A N 1
ATOM 1383 C CA . VAL A 1 180 ? 7.902 39.125 12.344 1 46.25 180 VAL A CA 1
ATOM 1384 C C . VAL A 1 180 ? 7.695 39.219 10.828 1 46.25 180 VAL A C 1
ATOM 1386 O O . VAL A 1 180 ? 6.59 39 10.336 1 46.25 180 VAL A O 1
ATOM 1389 N N . GLY A 1 181 ? 8.453 39.938 10.102 1 48.03 181 GLY A N 1
ATOM 1390 C CA . GLY A 1 181 ? 8.477 40.094 8.656 1 48.03 181 GLY A CA 1
ATOM 1391 C C . GLY A 1 181 ? 8.641 38.781 7.91 1 48.03 181 GLY A C 1
ATOM 1392 O O . GLY A 1 181 ? 8.93 37.75 8.516 1 48.03 181 GLY A O 1
ATOM 1393 N N . PRO A 1 182 ? 8.297 38.719 6.723 1 50.19 182 PRO A N 1
ATOM 1394 C CA . PRO A 1 182 ? 8.352 37.531 5.867 1 50.19 182 PRO A CA 1
ATOM 1395 C C . PRO A 1 182 ? 9.688 36.812 5.949 1 50.19 182 PRO A C 1
ATOM 1397 O O . PRO A 1 182 ? 9.734 35.594 5.887 1 50.19 182 PRO A O 1
ATOM 1400 N N . VAL A 1 183 ? 10.695 37.469 6.16 1 55.25 183 VAL A N 1
ATOM 1401 C CA . VAL A 1 183 ? 12.039 36.906 6.184 1 55.25 183 VAL A CA 1
ATOM 1402 C C . VAL A 1 183 ? 12.25 36.125 7.473 1 55.25 183 VAL A C 1
ATOM 1404 O O . VAL A 1 183 ? 12.789 35.031 7.453 1 55.25 183 VAL A O 1
ATOM 1407 N N . LYS A 1 184 ? 11.781 36.625 8.586 1 50.16 184 LYS A N 1
ATOM 1408 C CA . LYS A 1 184 ? 11.992 35.938 9.867 1 50.16 184 LYS A CA 1
ATOM 1409 C C . LYS A 1 184 ? 11.086 34.719 10 1 50.16 184 LYS A C 1
ATOM 1411 O O . LYS A 1 184 ? 11.492 33.719 10.586 1 50.16 184 LYS A O 1
ATOM 1416 N N . ALA A 1 185 ? 10.078 34.781 9.398 1 48.22 185 ALA A N 1
ATOM 1417 C CA . ALA A 1 185 ? 9.148 33.656 9.367 1 48.22 185 ALA A CA 1
ATOM 1418 C C . ALA A 1 185 ? 9.75 32.469 8.633 1 48.22 185 ALA A C 1
ATOM 1420 O O . ALA A 1 185 ? 9.617 31.328 9.07 1 48.22 185 ALA A O 1
ATOM 1421 N N . LYS A 1 186 ? 10.375 32.719 7.586 1 48.47 186 LYS A N 1
ATOM 1422 C CA . LYS A 1 186 ? 11.062 31.672 6.82 1 48.47 186 LYS A CA 1
ATOM 1423 C C . LYS A 1 186 ? 12.203 31.062 7.629 1 48.47 186 LYS A C 1
ATOM 1425 O O . LYS A 1 186 ? 12.414 29.844 7.594 1 48.47 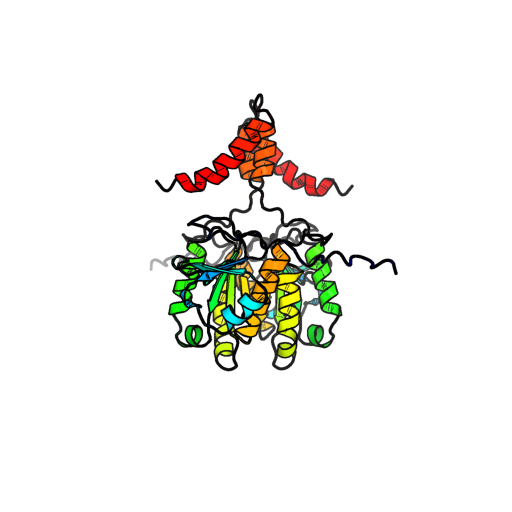186 LYS A O 1
ATOM 1430 N N . VAL A 1 187 ? 12.906 31.844 8.406 1 49.59 187 VAL A N 1
ATOM 1431 C CA . VAL A 1 187 ? 14.039 31.375 9.195 1 49.59 187 VAL A CA 1
ATOM 1432 C C . VAL A 1 187 ? 13.539 30.5 10.344 1 49.59 187 VAL A C 1
ATOM 1434 O O . VAL A 1 187 ? 14.141 29.469 10.641 1 49.59 187 VAL A O 1
ATOM 1437 N N . LEU A 1 188 ? 12.477 30.797 10.891 1 45.78 188 LEU A N 1
ATOM 1438 C CA . LEU A 1 188 ? 11.906 30.031 11.992 1 45.78 188 LEU A CA 1
ATOM 1439 C C . LEU A 1 188 ? 11.391 28.688 11.5 1 45.78 188 LEU A C 1
ATOM 1441 O O . LEU A 1 188 ? 11.586 27.656 12.164 1 45.78 188 LEU A O 1
ATOM 1445 N N . LEU A 1 189 ? 10.875 28.781 10.367 1 48.97 189 LEU A N 1
ATOM 1446 C CA . LEU A 1 189 ? 10.414 27.547 9.742 1 48.97 189 LEU A CA 1
ATOM 1447 C C . LEU A 1 189 ? 11.586 26.609 9.461 1 48.97 189 LEU A C 1
ATOM 1449 O O . LEU A 1 189 ? 11.484 25.406 9.672 1 48.97 189 LEU A O 1
ATOM 1453 N N . GLN A 1 190 ? 12.516 27.172 9.008 1 47.81 190 GLN A N 1
ATOM 1454 C CA . GLN A 1 190 ? 13.734 26.406 8.734 1 47.81 190 GLN A CA 1
ATOM 1455 C C . GLN A 1 190 ? 14.367 25.906 10.031 1 47.81 190 GLN A C 1
ATOM 1457 O O . GLN A 1 190 ? 14.891 24.797 10.078 1 47.81 190 GLN A O 1
ATOM 1462 N N . ARG A 1 191 ? 14.391 26.656 11.055 1 43.53 191 ARG A N 1
ATOM 1463 C CA . ARG A 1 191 ? 15 26.297 12.328 1 43.53 191 ARG A CA 1
ATOM 1464 C C . ARG A 1 191 ? 14.172 25.234 13.047 1 43.53 191 ARG A C 1
ATOM 1466 O O . ARG A 1 191 ? 14.719 24.359 13.711 1 43.53 191 ARG A O 1
ATOM 1473 N N . PHE A 1 192 ? 12.984 25.297 13.062 1 41.28 192 PHE A N 1
ATOM 1474 C CA . PHE A 1 192 ? 12.133 24.281 13.688 1 41.28 192 PHE A CA 1
ATOM 1475 C C . PHE A 1 192 ? 12.219 22.969 12.93 1 41.28 192 PHE A C 1
ATOM 1477 O O . PHE A 1 192 ? 12.102 21.891 13.523 1 41.28 192 PHE A O 1
ATOM 1484 N N . ARG A 1 193 ? 12.219 22.984 11.688 1 40.44 193 ARG A N 1
ATOM 1485 C CA . ARG A 1 193 ? 12.578 21.766 10.969 1 40.44 193 ARG A CA 1
ATOM 1486 C C . ARG A 1 193 ? 13.945 21.25 11.406 1 40.44 193 ARG A C 1
ATOM 1488 O O . ARG A 1 193 ? 14.172 20.047 11.445 1 40.44 193 ARG A O 1
ATOM 1495 N N . SER A 1 194 ? 14.914 22.094 11.656 1 34.69 194 SER A N 1
ATOM 1496 C CA . SER A 1 194 ? 16.234 21.719 12.141 1 34.69 194 SER A CA 1
ATOM 1497 C C . SER A 1 194 ? 16.203 21.297 13.602 1 34.69 194 SER A C 1
ATOM 1499 O O . SER A 1 194 ? 17.109 20.609 14.086 1 34.69 194 SER A O 1
ATOM 1501 N N . ILE A 1 195 ? 15.367 21.812 14.422 1 33.25 195 ILE A N 1
ATOM 1502 C CA . ILE A 1 195 ? 15.492 21.531 15.844 1 33.25 195 ILE A CA 1
ATOM 1503 C C . ILE A 1 195 ? 14.945 20.141 16.156 1 33.25 195 ILE A C 1
ATOM 1505 O O . ILE A 1 195 ? 15.305 19.531 17.156 1 33.25 195 ILE A O 1
ATOM 1509 N N . LYS A 1 196 ? 14.008 19.578 15.461 1 34.59 196 LYS A N 1
ATOM 1510 C CA . LYS A 1 196 ? 13.742 18.188 15.789 1 34.59 196 LYS A CA 1
ATOM 1511 C C . LYS A 1 196 ? 15.031 17.359 15.742 1 34.59 196 LYS A C 1
ATOM 1513 O O . LYS A 1 196 ? 15.141 16.328 16.406 1 34.59 196 LYS A O 1
ATOM 1518 N N . GLY A 1 197 ? 16 17.75 14.992 1 29.58 197 GLY A N 1
ATOM 1519 C CA . GLY A 1 197 ? 17.312 17.141 15.078 1 29.58 197 GLY A CA 1
ATOM 1520 C C . GLY A 1 197 ? 18.016 17.438 16.391 1 29.58 197 GLY A C 1
ATOM 1521 O O . GLY A 1 197 ? 19.016 16.781 16.734 1 29.58 197 GLY A O 1
ATOM 1522 N N . ILE A 1 198 ? 17.844 18.594 17.016 1 29.36 198 ILE A N 1
ATOM 1523 C CA . ILE A 1 198 ? 18.703 18.922 18.156 1 29.36 198 ILE A CA 1
ATOM 1524 C C . ILE A 1 198 ? 18.125 18.281 19.422 1 29.36 198 ILE A C 1
ATOM 1526 O O . ILE A 1 198 ? 18.828 18.156 20.422 1 29.36 198 ILE A O 1
ATOM 1530 N N . GLY A 1 199 ? 16.891 18.031 19.609 1 30.62 199 GLY A N 1
ATOM 1531 C CA . GLY A 1 199 ? 16.594 17.609 20.969 1 30.62 199 GLY A CA 1
ATOM 1532 C C . GLY A 1 199 ? 17.141 16.234 21.297 1 30.62 199 GLY A C 1
ATOM 1533 O O . GLY A 1 199 ? 16.766 15.625 22.312 1 30.62 199 GLY A O 1
ATOM 1534 N N . VAL A 1 200 ? 17.75 15.484 20.297 1 25.67 200 VAL A N 1
ATOM 1535 C CA . VAL A 1 200 ? 18.375 14.266 20.797 1 25.67 200 VAL A CA 1
ATOM 1536 C C . VAL A 1 200 ? 19.594 14.625 21.641 1 25.67 200 VAL A C 1
ATOM 1538 O O . VAL A 1 200 ? 20.391 13.75 22 1 25.67 200 VAL A O 1
ATOM 1541 N N . ASP A 1 201 ? 19.906 15.805 22.078 1 22.77 201 ASP A N 1
ATOM 1542 C CA . ASP A 1 201 ? 20.938 15.695 23.094 1 22.77 201 ASP A CA 1
ATOM 1543 C C . ASP A 1 201 ? 20.344 15.188 24.422 1 22.77 201 ASP A C 1
ATOM 1545 O O . ASP A 1 201 ? 19.25 15.578 24.797 1 22.77 201 ASP A O 1
ATOM 1549 N N . MET B 1 1 ? -23.5 -18.031 51.125 1 27.8 1 MET B N 1
ATOM 1550 C CA . MET B 1 1 ? -24.031 -18.203 49.781 1 27.8 1 MET B CA 1
ATOM 1551 C C . MET B 1 1 ? -23.859 -16.938 48.969 1 27.8 1 MET B C 1
ATOM 1553 O O . MET B 1 1 ? -24.719 -16.609 48.125 1 27.8 1 MET B O 1
ATOM 1557 N N . SER B 1 2 ? -22.844 -16.109 49.188 1 27.94 2 SER B N 1
ATOM 1558 C CA . SER B 1 2 ? -22.594 -14.758 48.656 1 27.94 2 SER B CA 1
ATOM 1559 C C . SER B 1 2 ? -22.312 -14.773 47.188 1 27.94 2 SER B C 1
ATOM 1561 O O . SER B 1 2 ? -21.391 -15.461 46.719 1 27.94 2 SER B O 1
ATOM 1563 N N . SER B 1 3 ? -23.406 -14.711 46.281 1 29.27 3 SER B N 1
ATOM 1564 C CA . SER B 1 3 ? -23.531 -14.703 44.844 1 29.27 3 SER B CA 1
ATOM 1565 C C . SER B 1 3 ? -22.734 -13.555 44.219 1 29.27 3 SER B C 1
ATOM 1567 O O . SER B 1 3 ? -22.953 -12.391 44.562 1 29.27 3 SER B O 1
ATOM 1569 N N . SER B 1 4 ? -21.406 -13.711 44 1 30.11 4 SER B N 1
ATOM 1570 C CA . SER B 1 4 ? -20.422 -12.828 43.375 1 30.11 4 SER B CA 1
ATOM 1571 C C . SER B 1 4 ? -20.891 -12.344 42 1 30.11 4 SER B C 1
ATOM 1573 O O . SER B 1 4 ? -21.188 -13.148 41.125 1 30.11 4 SER B O 1
ATOM 1575 N N . ARG B 1 5 ? -21.578 -11.141 41.875 1 27.62 5 ARG B N 1
ATOM 1576 C CA . ARG B 1 5 ? -22.078 -10.359 40.75 1 27.62 5 ARG B CA 1
ATOM 1577 C C . ARG B 1 5 ? -20.984 -10.164 39.688 1 27.62 5 ARG B C 1
ATOM 1579 O O . ARG B 1 5 ? -19.938 -9.586 40 1 27.62 5 ARG B O 1
ATOM 1586 N N . ARG B 1 6 ? -20.703 -11.172 38.812 1 28.36 6 ARG B N 1
ATOM 1587 C CA . ARG B 1 6 ? -19.891 -11.078 37.625 1 28.36 6 ARG B CA 1
ATOM 1588 C C . ARG B 1 6 ? -20.359 -9.922 36.719 1 28.36 6 ARG B C 1
ATOM 1590 O O . ARG B 1 6 ? -21.469 -9.961 36.188 1 28.36 6 ARG B O 1
ATOM 1597 N N . ALA B 1 7 ? -20.125 -8.656 37.125 1 30.91 7 ALA B N 1
ATOM 1598 C CA . ALA B 1 7 ? -20.375 -7.461 36.312 1 30.91 7 ALA B CA 1
ATOM 1599 C C . ALA B 1 7 ? -19.938 -7.684 34.875 1 30.91 7 ALA B C 1
ATOM 1601 O O . ALA B 1 7 ? -18.828 -8.156 34.625 1 30.91 7 ALA B O 1
ATOM 1602 N N . SER B 1 8 ? -20.938 -7.953 33.969 1 25.91 8 SER B N 1
ATOM 1603 C CA . SER B 1 8 ? -20.906 -8.203 32.531 1 25.91 8 SER B CA 1
ATOM 1604 C C . SER B 1 8 ? -20.219 -7.074 31.797 1 25.91 8 SER B C 1
ATOM 1606 O O . SER B 1 8 ? -20.672 -5.934 31.812 1 25.91 8 SER B O 1
ATOM 1608 N N . VAL B 1 9 ? -18.922 -6.938 31.734 1 31.89 9 VAL B N 1
ATOM 1609 C CA . VAL B 1 9 ? -18.062 -6.082 30.906 1 31.89 9 VAL B CA 1
ATOM 1610 C C . VAL B 1 9 ? -18.609 -6.043 29.484 1 31.89 9 VAL B C 1
ATOM 1612 O O . VAL B 1 9 ? -18.016 -5.43 28.609 1 31.89 9 VAL B O 1
ATOM 1615 N N . ASP B 1 10 ? -19.609 -6.898 29.188 1 32.72 10 ASP B N 1
ATOM 1616 C CA . ASP B 1 10 ? -20.047 -7.027 27.812 1 32.72 10 ASP B CA 1
ATOM 1617 C C . ASP B 1 10 ? -20.719 -5.742 27.328 1 32.72 10 ASP B C 1
ATOM 1619 O O . ASP B 1 10 ? -21.172 -5.668 26.172 1 32.72 10 ASP B O 1
ATOM 1623 N N . GLN B 1 11 ? -21.281 -4.93 28.219 1 30.95 11 GLN B N 1
ATOM 1624 C CA . GLN B 1 11 ? -22.141 -3.877 27.688 1 30.95 11 GLN B CA 1
ATOM 1625 C C . GLN B 1 11 ? -21.312 -2.785 27.016 1 30.95 11 GLN B C 1
ATOM 1627 O O . GLN B 1 11 ? -20.969 -1.782 27.641 1 30.95 11 GLN B O 1
ATOM 1632 N N . LEU B 1 12 ? -20.172 -3.074 26.484 1 34.16 12 LEU B N 1
ATOM 1633 C CA . LEU B 1 12 ? -19.609 -1.975 25.703 1 34.16 12 LEU B CA 1
ATOM 1634 C C . LEU B 1 12 ? -20.703 -1.299 24.875 1 34.16 12 LEU B C 1
ATOM 1636 O O . LEU B 1 12 ? -21.375 -1.956 24.078 1 34.16 12 LEU B O 1
ATOM 1640 N N . SER B 1 13 ? -21.422 -0.312 25.375 1 34.59 13 SER B N 1
ATOM 1641 C CA . SER B 1 13 ? -22.516 0.533 24.891 1 34.59 13 SER B CA 1
ATOM 1642 C C . SER B 1 13 ? -22.344 0.825 23.391 1 34.59 13 SER B C 1
ATOM 1644 O O . SER B 1 13 ? -21.281 1.265 22.953 1 34.59 13 SER B O 1
ATOM 1646 N N . GLN B 1 14 ? -23 -0.018 22.531 1 36.66 14 GLN B N 1
ATOM 1647 C CA . GLN B 1 14 ? -23.266 0.282 21.125 1 36.66 14 GLN B CA 1
ATOM 1648 C C . GLN B 1 14 ? -23.609 1.757 20.938 1 36.66 14 GLN B C 1
ATOM 1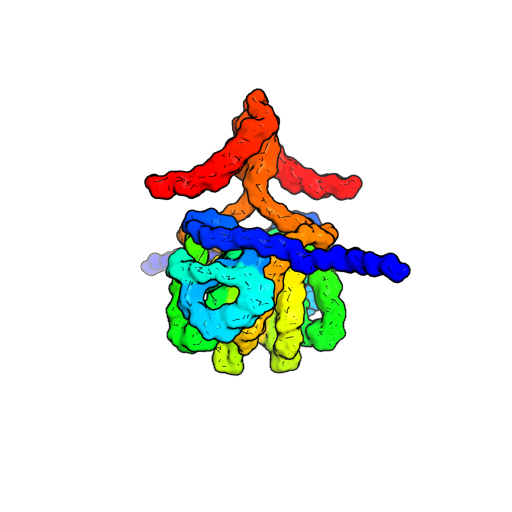650 O O . GLN B 1 14 ? -24.609 2.238 21.469 1 36.66 14 GLN B O 1
ATOM 1655 N N . ILE B 1 15 ? -22.719 2.684 21.188 1 40.38 15 ILE B N 1
ATOM 1656 C CA . ILE B 1 15 ? -23.047 4.047 20.797 1 40.38 15 ILE B CA 1
ATOM 1657 C C . ILE B 1 15 ? -23.812 4.027 19.469 1 40.38 15 ILE B C 1
ATOM 1659 O O . ILE B 1 15 ? -23.375 3.41 18.5 1 40.38 15 ILE B O 1
ATOM 1663 N N . PRO B 1 16 ? -25.078 4.242 19.531 1 42.12 16 PRO B N 1
ATOM 1664 C CA . PRO B 1 16 ? -25.891 4.297 18.297 1 42.12 16 PRO B CA 1
ATOM 1665 C C . PRO B 1 16 ? -25.203 5.078 17.188 1 42.12 16 PRO B C 1
ATOM 1667 O O . PRO B 1 16 ? -24.688 6.176 17.422 1 42.12 16 PRO B O 1
ATOM 1670 N N . CYS B 1 17 ? -24.562 4.328 16.297 1 43.16 17 CYS B N 1
ATOM 1671 C CA . CYS B 1 17 ? -24.016 4.965 15.109 1 43.16 17 CYS B CA 1
ATOM 1672 C C . CYS B 1 17 ? -25.094 5.676 14.312 1 43.16 17 CYS B C 1
ATOM 1674 O O . CYS B 1 17 ? -25.969 5.023 13.734 1 43.16 17 CYS B O 1
ATOM 1676 N N . THR B 1 18 ? -25.562 6.816 14.75 1 43.84 18 THR B N 1
ATOM 1677 C CA . THR B 1 18 ? -26.5 7.594 13.953 1 43.84 18 THR B CA 1
ATOM 1678 C C . THR B 1 18 ? -26.031 7.707 12.508 1 43.84 18 THR B C 1
ATOM 1680 O O . THR B 1 18 ? -24.844 7.902 12.25 1 43.84 18 THR B O 1
ATOM 1683 N N . PRO B 1 19 ? -26.938 7.289 11.688 1 44.03 19 PRO B N 1
ATOM 1684 C CA . PRO B 1 19 ? -26.641 7.34 10.258 1 44.03 19 PRO B CA 1
ATOM 1685 C C . PRO B 1 19 ? -25.906 8.617 9.852 1 44.03 19 PRO B C 1
ATOM 1687 O O . PRO B 1 19 ? -26.281 9.711 10.281 1 44.03 19 PRO B O 1
ATOM 1690 N N . VAL B 1 20 ? -24.688 8.641 9.68 1 41.5 20 VAL B N 1
ATOM 1691 C CA . VAL B 1 20 ? -23.859 9.805 9.367 1 41.5 20 VAL B CA 1
ATOM 1692 C C . VAL B 1 20 ? -24.375 10.484 8.102 1 41.5 20 VAL B C 1
ATOM 1694 O O . VAL B 1 20 ? -24.547 9.828 7.07 1 41.5 20 VAL B O 1
ATOM 1697 N N . ASN B 1 21 ? -25.078 11.531 8.125 1 39.5 21 ASN B N 1
ATOM 1698 C CA . ASN B 1 21 ? -25.297 12.445 7.012 1 39.5 21 ASN B CA 1
ATOM 1699 C C . ASN B 1 21 ? -24.016 12.641 6.203 1 39.5 21 ASN B C 1
ATOM 1701 O O . ASN B 1 21 ? -22.922 12.32 6.676 1 39.5 21 ASN B O 1
ATOM 1705 N N . GLU B 1 22 ? -24.016 13.234 5.008 1 40.62 22 GLU B N 1
ATOM 1706 C CA . GLU B 1 22 ? -22.969 13.797 4.164 1 40.62 22 GLU B CA 1
ATOM 1707 C C . GLU B 1 22 ? -21.953 14.586 4.992 1 40.62 22 GLU B C 1
ATOM 1709 O O . GLU B 1 22 ? -22.297 15.633 5.555 1 40.62 22 GLU B O 1
ATOM 1714 N N . GLY B 1 23 ? -20.984 14 5.523 1 45.03 23 GLY B N 1
ATOM 1715 C CA . GLY B 1 23 ? -19.984 14.672 6.332 1 45.03 23 GLY B CA 1
ATOM 1716 C C . GLY B 1 23 ? -19.828 14.078 7.719 1 45.03 23 GLY B C 1
ATOM 1717 O O . GLY B 1 23 ? -19.219 14.688 8.602 1 45.03 23 GLY B O 1
ATOM 1718 N N . GLY B 1 24 ? -20.656 13.141 7.918 1 55.38 24 GLY B N 1
ATOM 1719 C CA . GLY B 1 24 ? -20.641 12.805 9.336 1 55.38 24 GLY B CA 1
ATOM 1720 C C . GLY B 1 24 ? -19.516 11.859 9.711 1 55.38 24 GLY B C 1
ATOM 1721 O O . GLY B 1 24 ? -18.938 11.195 8.844 1 55.38 24 GLY B O 1
ATOM 1722 N N . ARG B 1 25 ? -18.922 12 10.883 1 69.62 25 ARG B N 1
ATOM 1723 C CA . ARG B 1 25 ? -17.828 11.258 11.523 1 69.62 25 ARG B CA 1
ATOM 1724 C C . ARG B 1 25 ? -18.234 9.805 11.766 1 69.62 25 ARG B C 1
ATOM 1726 O O . ARG B 1 25 ? -19.375 9.523 12.133 1 69.62 25 ARG B O 1
ATOM 1733 N N . VAL B 1 26 ? -17.609 8.844 11.281 1 82.38 26 VAL B N 1
ATOM 1734 C CA . VAL B 1 26 ? -17.781 7.418 11.539 1 82.38 26 VAL B CA 1
ATOM 1735 C C . VAL B 1 26 ? -17.469 7.113 13.008 1 82.38 26 VAL B C 1
ATOM 1737 O O . VAL B 1 26 ? -16.344 7.309 13.461 1 82.38 26 VAL B O 1
ATOM 1740 N N . PRO B 1 27 ? -18.453 6.723 13.719 1 80.19 27 PRO B N 1
ATOM 1741 C CA . PRO B 1 27 ? -18.188 6.375 15.117 1 80.19 27 PRO B CA 1
ATOM 1742 C C . PRO B 1 27 ? -17.281 5.156 15.266 1 80.19 27 PRO B C 1
ATOM 1744 O O . PRO B 1 27 ? -17.188 4.344 14.344 1 80.19 27 PRO B O 1
ATOM 1747 N N . PRO B 1 28 ? -16.641 5.086 16.453 1 82.38 28 PRO B N 1
ATOM 1748 C CA . PRO B 1 28 ? -15.828 3.887 16.688 1 82.38 28 PRO B CA 1
ATOM 1749 C C . PRO B 1 28 ? -16.641 2.6 16.625 1 82.38 28 PRO B C 1
ATOM 1751 O O . PRO B 1 28 ? -17.797 2.576 17.047 1 82.38 28 PRO B O 1
ATOM 1754 N N . GLY B 1 29 ? -16.188 1.539 16.031 1 87.56 29 GLY B N 1
ATOM 1755 C CA . GLY B 1 29 ? -16.828 0.242 15.938 1 87.56 29 GLY B CA 1
ATOM 1756 C C . GLY B 1 29 ? -17.859 0.161 14.82 1 87.56 29 GLY B C 1
ATOM 1757 O O . GLY B 1 29 ? -18.547 -0.848 14.68 1 87.56 29 GLY B O 1
ATOM 1758 N N . CYS B 1 30 ? -17.938 1.27 14.094 1 93.31 30 CYS B N 1
ATOM 1759 C CA . CYS B 1 30 ? -18.875 1.311 12.992 1 93.31 30 CYS B CA 1
ATOM 1760 C C . CYS B 1 30 ? -18.156 1.382 11.648 1 93.31 30 CYS B C 1
ATOM 1762 O O . CYS B 1 30 ? -17 1.813 11.586 1 93.31 30 CYS B O 1
ATOM 1764 N N . ILE B 1 31 ? -18.859 0.92 10.672 1 96.31 31 ILE B N 1
ATOM 1765 C CA . ILE B 1 31 ? -18.375 1.065 9.312 1 96.31 31 ILE B CA 1
ATOM 1766 C C . ILE B 1 31 ? -19.516 1.481 8.391 1 96.31 31 ILE B C 1
ATOM 1768 O O . ILE B 1 31 ? -20.625 0.924 8.461 1 96.31 31 ILE B O 1
ATOM 1772 N N . VAL B 1 32 ? -19.25 2.516 7.652 1 96.56 32 VAL B N 1
ATOM 1773 C CA . VAL B 1 32 ? -20.219 2.936 6.656 1 96.56 32 VAL B CA 1
ATOM 1774 C C . VAL B 1 32 ? -19.984 2.186 5.348 1 96.56 32 VAL B C 1
ATOM 1776 O O . VAL B 1 32 ? -18.844 2.111 4.867 1 96.56 32 VAL B O 1
ATOM 1779 N N . THR B 1 33 ? -21.062 1.618 4.781 1 97.56 33 THR B N 1
ATOM 1780 C CA . THR B 1 33 ? -20.953 0.745 3.617 1 97.56 33 THR B CA 1
ATOM 1781 C C . THR B 1 33 ? -21.922 1.172 2.521 1 97.56 33 THR B C 1
ATOM 1783 O O . THR B 1 33 ? -23.062 1.532 2.807 1 97.56 33 THR B O 1
ATOM 1786 N N . SER B 1 34 ? -21.422 1.08 1.317 1 97.25 34 SER B N 1
ATOM 1787 C CA . SER B 1 34 ? -22.297 1.366 0.176 1 97.25 34 SER B CA 1
ATOM 1788 C C . SER B 1 34 ? -23.453 0.379 0.098 1 97.25 34 SER B C 1
ATOM 1790 O O . SER B 1 34 ? -23.266 -0.822 0.31 1 97.25 34 SER B O 1
ATOM 1792 N N . GLN B 1 35 ? -24.562 0.829 -0.312 1 96.94 35 GLN B N 1
ATOM 1793 C CA . GLN B 1 35 ? -25.781 0.036 -0.417 1 96.94 35 GLN B CA 1
ATOM 1794 C C . GLN B 1 35 ? -25.625 -1.089 -1.435 1 96.94 35 GLN B C 1
ATOM 1796 O O . GLN B 1 35 ? -26.266 -2.131 -1.322 1 96.94 35 GLN B O 1
ATOM 1801 N N . ARG B 1 36 ? -24.734 -0.987 -2.311 1 96.31 36 ARG B N 1
ATOM 1802 C CA . ARG B 1 36 ? -24.547 -1.972 -3.373 1 96.31 36 ARG B CA 1
ATOM 1803 C C . ARG B 1 36 ? -24.016 -3.285 -2.816 1 96.31 36 ARG B C 1
ATOM 1805 O O . ARG B 1 36 ? -24.062 -4.316 -3.49 1 96.31 36 ARG B O 1
ATOM 1812 N N . TRP B 1 37 ? -23.562 -3.256 -1.595 1 97.75 37 TRP B N 1
ATOM 1813 C CA . TRP B 1 37 ? -22.969 -4.445 -0.998 1 97.75 37 TRP B CA 1
ATOM 1814 C C . TRP B 1 37 ? -23.969 -5.16 -0.09 1 97.75 37 TRP B C 1
ATOM 1816 O O . TRP B 1 37 ? -23.641 -6.199 0.495 1 97.75 37 TRP B O 1
ATOM 1826 N N . LYS B 1 38 ? -25.109 -4.602 -0.051 1 97.06 38 LYS B N 1
ATOM 1827 C CA . LYS B 1 38 ? -26.125 -5.203 0.815 1 97.06 38 LYS B CA 1
ATOM 1828 C C . LYS B 1 38 ? -26.344 -6.672 0.461 1 97.06 38 LYS B C 1
ATOM 1830 O O . LYS B 1 38 ? -26.5 -7.016 -0.712 1 97.06 38 LYS B O 1
ATOM 1835 N N . GLY B 1 39 ? -26.312 -7.492 1.4 1 96.56 39 GLY B N 1
ATOM 1836 C CA . GLY B 1 39 ? -26.594 -8.906 1.211 1 96.56 39 GLY B CA 1
ATOM 1837 C C . GLY B 1 39 ? -25.375 -9.703 0.773 1 96.56 39 GLY B C 1
ATOM 1838 O O . GLY B 1 39 ? -25.438 -10.922 0.63 1 96.56 39 GLY B O 1
ATOM 1839 N N . SER B 1 40 ? -24.266 -9.117 0.542 1 97.44 40 SER B N 1
ATOM 1840 C CA . SER B 1 40 ? -23.047 -9.805 0.135 1 97.44 40 SER B CA 1
ATOM 1841 C C . SER B 1 40 ? -22.453 -10.602 1.291 1 97.44 40 SER B C 1
ATOM 1843 O O . SER B 1 40 ? -22.781 -10.367 2.453 1 97.44 40 SER B O 1
ATOM 1845 N N . GLU B 1 41 ? -21.656 -11.547 0.888 1 97.19 41 GLU B N 1
ATOM 1846 C CA . GLU B 1 41 ? -20.922 -12.305 1.895 1 97.19 41 GLU B CA 1
ATOM 1847 C C . GLU B 1 41 ? -20.047 -11.383 2.744 1 97.19 41 GLU B C 1
ATOM 1849 O O . GLU B 1 41 ? -19.922 -11.586 3.953 1 97.19 41 GLU B O 1
ATOM 1854 N N . LEU B 1 42 ? -19.531 -10.375 2.145 1 98.25 42 LEU B N 1
ATOM 1855 C CA . LEU B 1 42 ? -18.656 -9.414 2.822 1 98.25 42 LEU B CA 1
ATOM 1856 C C . LEU B 1 42 ? -19.422 -8.68 3.928 1 98.25 42 LEU B C 1
ATOM 1858 O O . LEU B 1 42 ? -18.984 -8.688 5.086 1 98.25 42 LEU B O 1
ATOM 1862 N N . VAL B 1 43 ? -20.562 -8.148 3.631 1 98.31 43 VAL B N 1
ATOM 1863 C CA . VAL B 1 43 ? -21.328 -7.367 4.598 1 98.31 43 VAL B CA 1
ATOM 1864 C C . VAL B 1 43 ? -21.875 -8.289 5.684 1 98.31 43 VAL B C 1
ATOM 1866 O O . VAL B 1 43 ? -21.906 -7.918 6.859 1 98.31 43 VAL B O 1
ATOM 1869 N N . ASN B 1 44 ? -22.266 -9.484 5.305 1 98 44 ASN B N 1
ATOM 1870 C CA . ASN B 1 44 ? -22.75 -10.445 6.293 1 98 44 ASN B CA 1
ATOM 1871 C C . ASN B 1 44 ? -21.672 -10.758 7.336 1 98 44 ASN B C 1
ATOM 1873 O O . ASN B 1 44 ? -21.969 -10.875 8.523 1 98 44 ASN B O 1
ATOM 1877 N N . THR B 1 45 ? -20.5 -10.875 6.855 1 97.75 45 THR B N 1
ATOM 1878 C CA . THR B 1 45 ? -19.391 -11.133 7.754 1 97.75 45 THR B CA 1
ATOM 1879 C C . THR B 1 45 ? -19.109 -9.922 8.633 1 97.75 45 THR B C 1
ATOM 1881 O O . THR B 1 45 ? -18.812 -10.062 9.828 1 97.75 45 THR B O 1
ATOM 1884 N N . LEU B 1 46 ? -19.266 -8.75 8.109 1 97.81 46 LEU B N 1
ATOM 1885 C CA . LEU B 1 46 ? -19.047 -7.516 8.859 1 97.81 46 LEU B CA 1
ATOM 1886 C C . LEU B 1 46 ? -20.062 -7.379 9.984 1 97.81 46 LEU B C 1
ATOM 1888 O O . LEU B 1 46 ? -19.703 -6.98 11.102 1 97.81 46 LEU B O 1
ATOM 1892 N N . GLN B 1 47 ? -21.281 -7.676 9.719 1 96.38 47 GLN B N 1
ATOM 1893 C CA . GLN B 1 47 ? -22.391 -7.488 10.656 1 96.38 47 GLN B CA 1
ATOM 1894 C C . GLN B 1 47 ? -22.219 -8.367 11.891 1 96.38 47 GLN B C 1
ATOM 1896 O O . GLN B 1 47 ? -22.781 -8.07 12.945 1 96.38 47 GLN B O 1
ATOM 1901 N N . GLY B 1 48 ? -21.484 -9.336 11.742 1 94.19 48 GLY B N 1
ATOM 1902 C CA . GLY B 1 48 ? -21.234 -10.195 12.883 1 94.19 48 GLY B CA 1
ATOM 1903 C C . GLY B 1 48 ? -20.281 -9.578 13.898 1 94.19 48 GLY B C 1
ATOM 1904 O O . GLY B 1 48 ? -20.266 -10 15.062 1 94.19 48 GLY B O 1
ATOM 1905 N N . LYS B 1 49 ? -19.547 -8.555 13.461 1 95.5 49 LYS B N 1
ATOM 1906 C CA . LYS B 1 49 ? -18.484 -8.047 14.328 1 95.5 49 LYS B CA 1
ATOM 1907 C C . LYS B 1 49 ? -18.578 -6.535 14.484 1 95.5 49 LYS B C 1
ATOM 1909 O O . LYS B 1 49 ? -18.109 -5.977 15.469 1 95.5 49 LYS B O 1
ATOM 1914 N N . LEU B 1 50 ? -19.234 -5.887 13.523 1 96.31 50 LEU B N 1
ATOM 1915 C CA . LEU B 1 50 ? -19.328 -4.43 13.516 1 96.31 50 LEU B CA 1
ATOM 1916 C C . LEU B 1 50 ? -20.781 -3.982 13.32 1 96.31 50 LEU B C 1
ATOM 1918 O O . LEU B 1 50 ? -21.609 -4.746 12.828 1 96.31 50 LEU B O 1
ATOM 1922 N N . LYS B 1 51 ? -20.984 -2.822 13.773 1 95.56 51 LYS B N 1
ATOM 1923 C CA . LYS B 1 51 ? -22.203 -2.148 13.328 1 95.56 51 LYS B CA 1
ATOM 1924 C C . LYS B 1 51 ? -22.031 -1.581 11.922 1 95.56 51 LYS B C 1
ATOM 1926 O O . LYS B 1 51 ? -21.188 -0.717 11.695 1 95.56 51 LYS B O 1
ATOM 1931 N N . VAL B 1 52 ? -22.906 -2.029 11.039 1 97.12 52 VAL B N 1
ATOM 1932 C CA . VAL B 1 52 ? -22.781 -1.644 9.641 1 97.12 52 VAL B CA 1
ATOM 1933 C C . VAL B 1 52 ? -23.875 -0.628 9.289 1 97.12 52 VAL B C 1
ATOM 1935 O O . VAL B 1 52 ? -25.062 -0.884 9.492 1 97.12 52 VAL B O 1
ATOM 1938 N N . ILE B 1 53 ? -23.422 0.495 8.805 1 96.31 53 ILE B N 1
ATOM 1939 C CA . ILE B 1 53 ? -24.344 1.521 8.336 1 96.31 53 ILE B CA 1
ATOM 1940 C C . ILE B 1 53 ? -24.359 1.543 6.809 1 96.31 53 ILE B C 1
ATOM 1942 O O . ILE B 1 53 ? -23.328 1.753 6.176 1 96.31 53 ILE B O 1
ATOM 1946 N N . MET B 1 54 ? -25.562 1.378 6.262 1 96.06 54 MET B N 1
ATOM 1947 C CA . MET B 1 54 ? -25.688 1.344 4.809 1 96.06 54 MET B CA 1
ATOM 1948 C C . MET B 1 54 ? -26.031 2.729 4.262 1 96.06 54 MET B C 1
ATOM 1950 O O . MET B 1 54 ? -26.922 3.404 4.77 1 96.06 54 MET B O 1
ATOM 1954 N N . GLU B 1 55 ? -25.203 3.133 3.287 1 94.38 55 GLU B N 1
ATOM 1955 C CA . GLU B 1 55 ? -25.406 4.434 2.662 1 94.38 55 GLU B CA 1
ATOM 1956 C C . GLU B 1 55 ? -25.5 4.309 1.144 1 94.38 55 GLU B C 1
ATOM 1958 O O . GLU B 1 55 ? -24.734 3.553 0.534 1 94.38 55 GLU B O 1
ATOM 1963 N N . ASP B 1 56 ? -26.375 5.133 0.514 1 93.19 56 ASP B N 1
ATOM 1964 C CA . ASP B 1 56 ? -26.578 5.059 -0.929 1 93.19 56 ASP B CA 1
ATOM 1965 C C . ASP B 1 56 ? -25.688 6.059 -1.661 1 93.19 56 ASP B C 1
ATOM 1967 O O . ASP B 1 56 ? -25.359 5.875 -2.84 1 93.19 56 ASP B O 1
ATOM 1971 N N . LYS B 1 57 ? -25.188 7.016 -0.96 1 89.75 57 LYS B N 1
ATOM 1972 C CA . LYS B 1 57 ? -24.484 8.094 -1.64 1 89.75 57 LYS B CA 1
ATOM 1973 C C . LYS B 1 57 ? -23 8.117 -1.238 1 89.75 57 LYS B C 1
ATOM 1975 O O . LYS B 1 57 ? -22.484 9.156 -0.833 1 89.75 57 LYS B O 1
ATOM 1980 N N . LEU B 1 58 ? -22.344 7.016 -1.468 1 90 58 LEU B N 1
ATOM 1981 C CA . LEU B 1 58 ? -20.922 6.984 -1.117 1 90 58 LEU B CA 1
ATOM 1982 C C . LEU B 1 58 ? -20.047 7.195 -2.352 1 90 58 LEU B C 1
ATOM 1984 O O . LEU B 1 58 ? -18.828 7.215 -2.254 1 90 58 LEU B O 1
ATOM 1988 N N . GLY B 1 59 ? -20.781 7.371 -3.488 1 91.44 59 GLY B N 1
ATOM 1989 C CA . GLY B 1 59 ? -20.031 7.535 -4.719 1 91.44 59 GLY B CA 1
ATOM 1990 C C . GLY B 1 59 ? -19.25 6.289 -5.113 1 91.44 59 GLY B C 1
ATOM 1991 O O . GLY B 1 59 ? -19.828 5.207 -5.227 1 91.44 59 GLY B O 1
ATOM 1992 N N . VAL B 1 60 ? -17.938 6.473 -5.238 1 93.31 60 VAL B N 1
ATOM 1993 C CA . VAL B 1 60 ? -17.125 5.348 -5.695 1 93.31 60 VAL B CA 1
ATOM 1994 C C . VAL B 1 60 ? -16.641 4.527 -4.5 1 93.31 60 VAL B C 1
ATOM 1996 O O . VAL B 1 60 ? -16.203 3.391 -4.656 1 93.31 60 VAL B O 1
ATOM 1999 N N . ILE B 1 61 ? -16.766 5.074 -3.301 1 95.06 61 ILE B N 1
ATOM 2000 C CA . ILE B 1 61 ? -16.281 4.414 -2.094 1 95.06 61 ILE B CA 1
ATOM 2001 C C . ILE B 1 61 ? -17.203 3.26 -1.727 1 95.06 61 ILE B C 1
ATOM 2003 O O . ILE B 1 61 ? -18.438 3.412 -1.744 1 95.06 61 ILE B O 1
ATOM 2007 N N . ASP B 1 62 ? -16.609 2.18 -1.383 1 96.88 62 ASP B N 1
ATOM 2008 C CA . ASP B 1 62 ? -17.391 1.013 -0.986 1 96.88 62 ASP B CA 1
ATOM 2009 C C . ASP B 1 62 ? -17.562 0.948 0.531 1 96.88 62 ASP B C 1
ATOM 2011 O O . ASP B 1 62 ? -18.625 0.599 1.035 1 96.88 62 ASP B O 1
ATOM 2015 N N . PHE B 1 63 ? -16.453 1.267 1.201 1 96.5 63 PHE B N 1
ATOM 2016 C CA . PHE B 1 63 ? -16.453 1.152 2.654 1 96.5 63 PHE B CA 1
ATOM 2017 C C . PHE B 1 63 ? -15.727 2.332 3.289 1 96.5 63 PHE B C 1
ATOM 2019 O O . PHE B 1 63 ? -14.695 2.773 2.787 1 96.5 63 PHE B O 1
ATOM 2026 N N . HIS B 1 64 ? -16.281 2.797 4.312 1 94.44 64 HIS B N 1
ATOM 2027 C CA . HIS B 1 64 ? -15.672 3.844 5.129 1 94.44 64 HIS B CA 1
ATOM 2028 C C . HIS B 1 64 ? -15.422 3.359 6.555 1 94.44 64 HIS B C 1
ATOM 2030 O O . HIS B 1 64 ? -16.266 3.541 7.434 1 94.44 64 HIS B O 1
ATOM 2036 N N . PRO B 1 65 ? -14.234 2.756 6.832 1 94.06 65 PRO B N 1
ATOM 2037 C CA . PRO B 1 65 ? -13.953 2.189 8.156 1 94.06 65 PRO B CA 1
ATOM 2038 C C . PRO B 1 65 ? -13.656 3.26 9.203 1 94.06 65 PRO B C 1
ATOM 2040 O O . PRO B 1 65 ? -13.727 2.986 10.406 1 94.06 65 PRO B O 1
ATOM 2043 N N . SER B 1 66 ? -13.25 4.438 8.703 1 86.5 66 SER B N 1
ATOM 2044 C CA . SER B 1 66 ? -12.977 5.555 9.602 1 86.5 66 SER B CA 1
ATOM 2045 C C . SER B 1 66 ? -13.195 6.895 8.906 1 86.5 66 SER B C 1
ATOM 2047 O O . SER B 1 66 ? -13.445 6.938 7.699 1 86.5 66 SER B O 1
ATOM 2049 N N . ASN B 1 67 ? -13.008 7.906 9.648 1 80.62 67 ASN B N 1
ATOM 2050 C CA . ASN B 1 67 ? -13.172 9.242 9.086 1 80.62 67 ASN B CA 1
ATOM 2051 C C . ASN B 1 67 ? -12.047 9.586 8.109 1 80.62 67 ASN B C 1
ATOM 2053 O O . ASN B 1 67 ? -12.195 10.469 7.27 1 80.62 67 ASN B O 1
ATOM 2057 N N . GLU B 1 68 ? -11.039 8.859 8.195 1 81.38 68 GLU B N 1
ATOM 2058 C CA . GLU B 1 68 ? -9.844 9.234 7.445 1 81.38 68 GLU B CA 1
ATOM 2059 C C . GLU B 1 68 ? -9.57 8.25 6.316 1 81.38 68 GLU B C 1
ATOM 2061 O O . GLU B 1 68 ? -8.641 8.438 5.527 1 81.38 68 GLU B O 1
ATOM 2066 N N . ALA B 1 69 ? -10.492 7.27 6.266 1 89.31 69 ALA B N 1
ATOM 2067 C CA . ALA B 1 69 ? -10.141 6.246 5.285 1 89.31 69 ALA B CA 1
ATOM 2068 C C . ALA B 1 69 ? -11.352 5.863 4.438 1 89.31 69 ALA B C 1
ATOM 2070 O O . ALA B 1 69 ? -12.453 5.672 4.965 1 89.31 69 ALA B O 1
ATOM 2071 N N . GLY B 1 70 ? -11.172 5.816 3.145 1 93.31 70 GLY B N 1
ATOM 2072 C CA . GLY B 1 70 ? -12.117 5.281 2.184 1 93.31 70 GLY B CA 1
ATOM 2073 C C . GLY B 1 70 ? -11.562 4.117 1.382 1 93.31 70 GLY B C 1
ATOM 2074 O O . GLY B 1 70 ? -10.43 4.176 0.896 1 93.31 70 GLY B O 1
ATOM 2075 N N . VAL B 1 71 ? -12.414 3.049 1.259 1 96.69 71 VAL B N 1
ATOM 2076 C CA . VAL B 1 71 ? -11.922 1.821 0.642 1 96.69 71 VAL B CA 1
ATOM 2077 C C . VAL B 1 71 ? -12.734 1.517 -0.616 1 96.69 71 VAL B C 1
ATOM 2079 O O . VAL B 1 71 ? -13.969 1.562 -0.595 1 96.69 71 VAL B O 1
ATOM 2082 N N . VAL B 1 72 ? -12.023 1.259 -1.689 1 96.94 72 VAL B N 1
ATOM 2083 C CA . VAL B 1 72 ? -12.633 0.758 -2.916 1 96.94 72 VAL B CA 1
ATOM 2084 C C . VAL B 1 72 ? -12.242 -0.702 -3.131 1 96.94 72 VAL B C 1
ATOM 2086 O O . VAL B 1 72 ? -11.062 -1.057 -3.025 1 96.94 72 VAL B O 1
ATOM 2089 N N . TYR B 1 73 ? -13.242 -1.511 -3.443 1 97.81 73 TYR B N 1
ATOM 2090 C CA . TYR B 1 73 ? -13.047 -2.936 -3.688 1 97.81 73 TYR B CA 1
ATOM 2091 C C . TYR B 1 73 ? -12.992 -3.23 -5.184 1 97.81 73 TYR B C 1
ATOM 2093 O O . TYR B 1 73 ? -13.891 -2.848 -5.93 1 97.81 73 TYR B O 1
ATOM 2101 N N . ILE B 1 74 ? -11.93 -3.859 -5.621 1 97.75 74 ILE B N 1
ATOM 2102 C CA . ILE B 1 74 ? -11.789 -4.281 -7.012 1 97.75 74 ILE B CA 1
ATOM 2103 C C . ILE B 1 74 ? -11.906 -5.801 -7.102 1 97.75 74 ILE B C 1
ATOM 2105 O O . ILE B 1 74 ? -11.008 -6.527 -6.66 1 97.75 74 ILE B O 1
ATOM 2109 N N . SER B 1 75 ? -12.945 -6.297 -7.719 1 96.19 75 SER B N 1
ATOM 2110 C CA . SER B 1 75 ? -13.195 -7.727 -7.852 1 96.19 75 SER B CA 1
ATOM 2111 C C . SER B 1 75 ? -12.422 -8.312 -9.031 1 96.19 75 SER B C 1
ATOM 2113 O O . SER B 1 75 ? -11.875 -7.574 -9.852 1 96.19 75 SER B O 1
ATOM 2115 N N . GLU B 1 76 ? -12.406 -9.648 -9.102 1 95.5 76 GLU B N 1
ATOM 2116 C CA . GLU B 1 76 ? -11.836 -10.336 -10.258 1 95.5 76 GLU B CA 1
ATOM 2117 C C . GLU B 1 76 ? -12.484 -9.875 -11.555 1 95.5 76 GLU B C 1
ATOM 2119 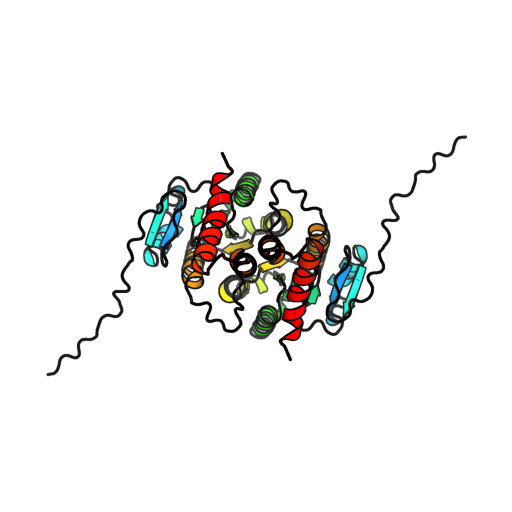O O . GLU B 1 76 ? -11.797 -9.617 -12.547 1 95.5 76 GLU B O 1
ATOM 2124 N N . THR B 1 77 ? -13.789 -9.742 -11.477 1 95.56 77 THR B N 1
ATOM 2125 C CA . THR B 1 77 ? -14.539 -9.352 -12.672 1 95.56 77 THR B CA 1
ATOM 2126 C C . THR B 1 77 ? -14.156 -7.941 -13.109 1 95.56 77 THR B C 1
ATOM 2128 O O . THR B 1 77 ? -14.086 -7.652 -14.305 1 95.56 77 THR B O 1
ATOM 2131 N N . ASP B 1 78 ? -13.969 -7.023 -12.125 1 95.62 78 ASP B N 1
ATOM 2132 C CA . ASP B 1 78 ? -13.531 -5.668 -12.445 1 95.62 78 ASP B CA 1
ATOM 2133 C C . ASP B 1 78 ? -12.188 -5.68 -13.172 1 95.62 78 ASP B C 1
ATOM 2135 O O . ASP B 1 78 ? -11.992 -4.93 -14.133 1 95.62 78 ASP B O 1
ATOM 2139 N N . LEU B 1 79 ? -11.242 -6.535 -12.75 1 94.75 79 LEU B N 1
ATOM 2140 C CA . LEU B 1 79 ? -9.898 -6.59 -13.305 1 94.75 79 LEU B CA 1
ATOM 2141 C C . LEU B 1 79 ? -9.906 -7.168 -14.711 1 94.75 79 LEU B C 1
ATOM 2143 O O . LEU B 1 79 ? -9.203 -6.68 -15.594 1 94.75 79 LEU B O 1
ATOM 2147 N N . VAL B 1 80 ? -10.727 -8.164 -14.883 1 93.44 80 VAL B N 1
ATOM 2148 C CA . VAL B 1 80 ? -10.836 -8.812 -16.188 1 93.44 80 VAL B CA 1
ATOM 2149 C C . VAL B 1 80 ? -11.5 -7.863 -17.188 1 93.44 80 VAL B C 1
ATOM 2151 O O . VAL B 1 80 ? -11.102 -7.793 -18.344 1 93.44 80 VAL B O 1
ATOM 2154 N N . ALA B 1 81 ? -12.469 -7.141 -16.656 1 92 81 ALA B N 1
ATOM 2155 C CA . ALA B 1 81 ? -13.195 -6.219 -17.516 1 92 81 ALA B CA 1
ATOM 2156 C C . ALA B 1 81 ? -12.312 -5.059 -17.969 1 92 81 ALA B C 1
ATOM 2158 O O . ALA B 1 81 ? -12.508 -4.488 -19.031 1 92 81 ALA B O 1
ATOM 2159 N N . GLY B 1 82 ? -11.219 -4.719 -17.234 1 80.38 82 GLY B N 1
ATOM 2160 C CA . GLY B 1 82 ? -10.211 -3.775 -17.672 1 80.38 82 GLY B CA 1
ATOM 2161 C C . GLY B 1 82 ? -10.445 -2.365 -17.172 1 80.38 82 GLY B C 1
ATOM 2162 O O . GLY B 1 82 ? -10.57 -2.148 -15.961 1 80.38 82 GLY B O 1
ATOM 2163 N N . SER B 1 83 ? -11.016 -1.487 -18.109 1 73.12 83 SER B N 1
ATOM 2164 C CA . SER B 1 83 ? -10.852 -0.041 -18.016 1 73.12 83 SER B CA 1
ATOM 2165 C C . SER B 1 83 ? -11.812 0.559 -16.984 1 73.12 83 SER B C 1
ATOM 2167 O O . SER B 1 83 ? -11.578 1.661 -16.484 1 73.12 83 SER B O 1
ATOM 2169 N N . GLY B 1 84 ? -12.766 -0.124 -16.484 1 90.19 84 GLY B N 1
ATOM 2170 C CA . GLY B 1 84 ? -13.727 0.487 -15.578 1 90.19 84 GLY B CA 1
ATOM 2171 C C . GLY B 1 84 ? -13.148 0.813 -14.211 1 90.19 84 GLY B C 1
ATOM 2172 O O . GLY B 1 84 ? -13.453 1.862 -13.641 1 90.19 84 GLY B O 1
ATOM 2173 N N . TYR B 1 85 ? -12.211 0.016 -13.781 1 94.31 85 TYR B N 1
ATOM 2174 C CA . TYR B 1 85 ? -11.688 0.231 -12.438 1 94.31 85 TYR B CA 1
ATOM 2175 C C . TYR B 1 85 ? -10.773 1.446 -12.391 1 94.31 85 TYR B C 1
ATOM 2177 O O . TYR B 1 85 ? -10.664 2.111 -11.359 1 94.31 85 TYR B O 1
ATOM 2185 N N . LYS B 1 86 ? -10.156 1.713 -13.484 1 94.62 86 LYS B N 1
ATOM 2186 C CA . LYS B 1 86 ? -9.242 2.852 -13.523 1 94.62 86 LYS B CA 1
ATOM 2187 C C . LYS B 1 86 ? -10 4.164 -13.328 1 94.62 86 LYS B C 1
ATOM 2189 O O . LYS B 1 86 ? -9.531 5.055 -12.617 1 94.62 86 LYS B O 1
ATOM 2194 N N . GLN B 1 87 ? -11.141 4.234 -13.938 1 93.31 87 GLN B N 1
ATOM 2195 C CA . GLN B 1 87 ? -11.969 5.422 -13.758 1 93.31 87 GLN B CA 1
ATOM 2196 C C . GLN B 1 87 ? -12.453 5.547 -12.312 1 93.31 87 GLN B C 1
ATOM 2198 O O . GLN B 1 87 ? -12.445 6.641 -11.75 1 93.31 87 GLN B O 1
ATOM 2203 N N . LYS B 1 88 ? -12.797 4.453 -11.781 1 93.19 88 LYS B N 1
ATOM 2204 C CA . LYS B 1 88 ? -13.25 4.402 -10.398 1 93.19 88 LYS B CA 1
ATOM 2205 C C . LYS B 1 88 ? -12.156 4.883 -9.445 1 93.19 88 LYS B C 1
ATOM 2207 O O . LYS B 1 88 ? -12.422 5.688 -8.547 1 93.19 88 LYS B O 1
ATOM 2212 N N . LEU B 1 89 ? -10.992 4.504 -9.711 1 94.5 89 LEU B N 1
ATOM 2213 C CA . LEU B 1 89 ? -9.867 4.84 -8.844 1 94.5 89 LEU B CA 1
ATOM 2214 C C . LEU B 1 89 ? -9.438 6.289 -9.039 1 94.5 89 LEU B C 1
ATOM 2216 O O . LEU B 1 89 ? -9.031 6.953 -8.086 1 94.5 89 LEU B O 1
ATOM 2220 N N . ALA B 1 90 ? -9.547 6.754 -10.273 1 92.31 90 ALA B N 1
ATOM 2221 C CA . ALA B 1 90 ? -9.258 8.164 -10.531 1 92.31 90 ALA B CA 1
ATOM 2222 C C . ALA B 1 90 ? -10.227 9.07 -9.781 1 92.31 90 ALA B C 1
ATOM 2224 O O . ALA B 1 90 ? -9.828 10.102 -9.234 1 92.31 90 ALA B O 1
ATOM 2225 N N . LYS B 1 91 ? -11.398 8.648 -9.742 1 91.12 91 LYS B N 1
ATOM 2226 C CA . LYS B 1 91 ? -12.406 9.406 -9.008 1 91.12 91 LYS B CA 1
ATOM 2227 C C . LYS B 1 91 ? -12.141 9.367 -7.504 1 91.12 91 LYS B C 1
ATOM 2229 O O . LYS B 1 91 ? -12.344 10.367 -6.805 1 91.12 91 LYS B O 1
ATOM 2234 N N . LEU B 1 92 ? -11.719 8.203 -7.012 1 91.19 92 LEU B N 1
ATOM 2235 C CA . LEU B 1 92 ? -11.352 8.086 -5.605 1 91.19 92 LEU B CA 1
ATOM 2236 C C . LEU B 1 92 ? -10.258 9.086 -5.242 1 91.19 92 LEU B C 1
ATOM 2238 O O . LEU B 1 92 ? -10.352 9.766 -4.215 1 91.19 92 LEU B O 1
ATOM 2242 N N . ARG B 1 93 ? -9.273 9.164 -6.055 1 90.31 93 ARG B N 1
ATOM 2243 C CA . ARG B 1 93 ? -8.148 10.062 -5.824 1 90.31 93 ARG B CA 1
ATOM 2244 C C . ARG B 1 93 ? -8.602 11.523 -5.855 1 90.31 93 ARG B C 1
ATOM 2246 O O . ARG B 1 93 ? -8.133 12.336 -5.059 1 90.31 93 ARG B O 1
ATOM 2253 N N . LYS B 1 94 ? -9.492 11.75 -6.703 1 84.38 94 LYS B N 1
ATOM 2254 C CA . LYS B 1 94 ? -9.984 13.117 -6.855 1 84.38 94 LYS B CA 1
ATOM 2255 C C . LYS B 1 94 ? -10.875 13.516 -5.68 1 84.38 94 LYS B C 1
ATOM 2257 O O . LYS B 1 94 ? -10.867 14.672 -5.254 1 84.38 94 LYS B O 1
ATOM 2262 N N . ALA B 1 95 ? -11.703 12.695 -5.324 1 73 95 ALA B N 1
ATOM 2263 C CA . ALA B 1 95 ? -12.68 12.969 -4.273 1 73 95 ALA B CA 1
ATOM 2264 C C . ALA B 1 95 ? -11.992 13.227 -2.936 1 73 95 ALA B C 1
ATOM 2266 O O . ALA B 1 95 ? -12.523 13.945 -2.084 1 73 95 ALA B O 1
ATOM 2267 N N . ASN B 1 96 ? -10.93 12.492 -2.744 1 58.31 96 ASN B N 1
ATOM 2268 C CA . ASN B 1 96 ? -10.742 12.211 -1.324 1 58.31 96 ASN B CA 1
ATOM 2269 C C . ASN B 1 96 ? -9.523 12.93 -0.765 1 58.31 96 ASN B C 1
ATOM 2271 O O . ASN B 1 96 ? -8.422 12.828 -1.313 1 58.31 96 ASN B O 1
ATOM 2275 N N . SER B 1 97 ? -10.055 13.82 0.116 1 62.06 97 SER B N 1
ATOM 2276 C CA . SER B 1 97 ? -9.141 14.32 1.138 1 62.06 97 SER B CA 1
ATOM 2277 C C . SER B 1 97 ? -8.703 13.211 2.082 1 62.06 97 SER B C 1
ATOM 2279 O O . SER B 1 97 ? -7.828 13.406 2.926 1 62.06 97 SER B O 1
ATOM 2281 N N . LEU B 1 98 ? -9.367 11.922 1.882 1 67.25 98 LEU B N 1
ATOM 2282 C CA . LEU B 1 98 ? -9.117 10.773 2.744 1 67.25 98 LEU B CA 1
ATOM 2283 C C . LEU B 1 98 ? -7.973 9.922 2.201 1 67.25 98 LEU B C 1
ATOM 2285 O O . LEU B 1 98 ? -7.605 10.047 1.031 1 67.25 98 LEU B O 1
ATOM 2289 N N . ARG B 1 99 ? -7.438 9.242 3.129 1 82.44 99 ARG B N 1
ATOM 2290 C CA . ARG B 1 99 ? -6.543 8.164 2.715 1 82.44 99 ARG B CA 1
ATOM 2291 C C . ARG B 1 99 ? -7.297 7.102 1.921 1 82.44 99 ARG B C 1
ATOM 2293 O O . ARG B 1 99 ? -8.125 6.375 2.475 1 82.44 99 ARG B O 1
ATOM 2300 N N . GLY B 1 100 ? -7.145 7.125 0.629 1 90.62 100 GLY B N 1
ATOM 2301 C CA . GLY B 1 100 ? -7.746 6.129 -0.241 1 90.62 100 GLY B CA 1
ATOM 2302 C C . GLY B 1 100 ? -7.02 4.797 -0.215 1 90.62 100 GLY B C 1
ATOM 2303 O O . GLY B 1 100 ? -5.793 4.75 -0.323 1 90.62 100 GLY B O 1
ATOM 2304 N N . VAL B 1 101 ? -7.773 3.715 0.032 1 95.81 101 VAL B N 1
ATOM 2305 C CA . VAL B 1 101 ? -7.219 2.365 0.052 1 95.81 101 VAL B CA 1
ATOM 2306 C C . VAL B 1 101 ? -7.93 1.498 -0.985 1 95.81 101 VAL B C 1
ATOM 2308 O O . VAL B 1 101 ? -9.164 1.507 -1.07 1 95.81 101 VAL B O 1
ATOM 2311 N N . VAL B 1 102 ? -7.145 0.808 -1.729 1 97.12 102 VAL B N 1
ATOM 2312 C CA . VAL B 1 102 ? -7.684 -0.117 -2.721 1 97.12 102 VAL B CA 1
ATOM 2313 C C . VAL B 1 102 ? -7.516 -1.555 -2.23 1 97.12 102 VAL B C 1
ATOM 2315 O O . VAL B 1 102 ? -6.406 -1.977 -1.893 1 97.12 102 VAL B O 1
ATOM 2318 N N . VAL B 1 103 ? -8.594 -2.268 -2.166 1 98 103 VAL B N 1
ATOM 2319 C CA . VAL B 1 103 ? -8.57 -3.691 -1.842 1 98 103 VAL B CA 1
ATOM 2320 C C . VAL B 1 103 ? -8.906 -4.512 -3.086 1 98 103 VAL B C 1
ATOM 2322 O O . VAL B 1 103 ? -10.016 -4.418 -3.615 1 98 103 VAL B O 1
ATOM 2325 N N . ALA B 1 104 ? -7.965 -5.297 -3.506 1 97.5 104 ALA B N 1
ATOM 2326 C CA . ALA B 1 104 ? -8.148 -6.062 -4.734 1 97.5 104 ALA B CA 1
ATOM 2327 C C . ALA B 1 104 ? -8.227 -7.559 -4.445 1 97.5 104 ALA B C 1
ATOM 2329 O O . ALA B 1 104 ? -7.422 -8.086 -3.672 1 97.5 104 ALA B O 1
ATOM 2330 N N . GLU B 1 105 ? -9.164 -8.203 -5.082 1 96.44 105 GLU B N 1
ATOM 2331 C CA . GLU B 1 105 ? -9.328 -9.648 -4.941 1 96.44 105 GLU B CA 1
ATOM 2332 C C . GLU B 1 105 ? -8.305 -10.398 -5.785 1 96.44 105 GLU B C 1
ATOM 2334 O O . GLU B 1 105 ? -8.219 -10.195 -7 1 96.44 105 GLU B O 1
ATOM 2339 N N . ARG B 1 106 ? -7.645 -11.234 -5.102 1 94.12 106 ARG B N 1
ATOM 2340 C CA . ARG B 1 106 ? -6.613 -12.016 -5.777 1 94.12 106 ARG B CA 1
ATOM 2341 C C . ARG B 1 106 ? -7.098 -13.43 -6.062 1 94.12 106 ARG B C 1
ATOM 2343 O O . ARG B 1 106 ? -7.426 -14.18 -5.137 1 94.12 106 ARG B O 1
ATOM 2350 N N . THR B 1 107 ? -7.145 -13.828 -7.273 1 93.94 107 THR B N 1
ATOM 2351 C CA . THR B 1 107 ? -7.422 -15.164 -7.785 1 93.94 107 THR B CA 1
ATOM 2352 C C . THR B 1 107 ? -6.371 -15.578 -8.812 1 93.94 107 THR B C 1
ATOM 2354 O O . THR B 1 107 ? -5.598 -14.75 -9.289 1 93.94 107 THR B O 1
ATOM 2357 N N . PRO B 1 108 ? -6.266 -16.875 -9.086 1 92.5 108 PRO B N 1
ATOM 2358 C CA . PRO B 1 108 ? -5.332 -17.281 -10.141 1 92.5 108 PRO B CA 1
ATOM 2359 C C . PRO B 1 108 ? -5.539 -16.516 -11.438 1 92.5 108 PRO B C 1
ATOM 2361 O O . PRO B 1 108 ? -4.566 -16.203 -12.133 1 92.5 108 PRO B O 1
ATOM 2364 N N . ILE B 1 109 ? -6.719 -16.078 -11.68 1 93.81 109 ILE B N 1
ATOM 2365 C CA . ILE B 1 109 ? -7.047 -15.367 -12.914 1 93.81 109 ILE B CA 1
ATOM 2366 C C . ILE B 1 109 ? -6.648 -13.906 -12.781 1 93.81 109 ILE B C 1
ATOM 2368 O O . ILE B 1 109 ? -6.023 -13.336 -13.68 1 93.81 109 ILE B O 1
ATOM 2372 N N . SER B 1 110 ? -6.871 -13.281 -11.664 1 93.69 110 SER B N 1
ATOM 2373 C CA . SER B 1 110 ? -6.656 -11.844 -11.516 1 93.69 110 SER B CA 1
ATOM 2374 C C . SER B 1 110 ? -5.18 -11.531 -11.289 1 93.69 110 SER B C 1
ATOM 2376 O O . SER B 1 110 ? -4.742 -10.398 -11.5 1 93.69 110 SER B O 1
ATOM 2378 N N . GLU B 1 111 ? -4.449 -12.5 -10.93 1 91.38 111 GLU B N 1
ATOM 2379 C CA . GLU B 1 111 ? -3.049 -12.305 -10.562 1 91.38 111 GLU B CA 1
ATOM 2380 C C . GLU B 1 111 ? -2.254 -11.688 -11.711 1 91.38 111 GLU B C 1
ATOM 2382 O O . GLU B 1 111 ? -1.327 -10.906 -11.477 1 91.38 111 GLU B O 1
ATOM 2387 N N . GLN B 1 112 ? -2.602 -12.039 -12.93 1 90.75 112 GLN B N 1
ATOM 2388 C CA . GLN B 1 112 ? -1.845 -11.57 -14.086 1 90.75 112 GLN B CA 1
ATOM 2389 C C . GLN B 1 112 ? -1.999 -10.062 -14.273 1 90.75 112 GLN B C 1
ATOM 2391 O O . GLN B 1 112 ? -1.214 -9.438 -14.984 1 90.75 112 GLN B O 1
ATOM 2396 N N . TYR B 1 113 ? -2.969 -9.445 -13.625 1 93.62 113 TYR B N 1
ATOM 2397 C CA . TYR B 1 113 ? -3.256 -8.031 -13.789 1 93.62 113 TYR B CA 1
ATOM 2398 C C . TYR B 1 113 ? -2.637 -7.211 -12.664 1 93.62 113 TYR B C 1
ATOM 2400 O O . TYR B 1 113 ? -2.688 -5.98 -12.68 1 93.62 113 TYR B O 1
ATOM 2408 N N . TYR B 1 114 ? -1.971 -7.809 -11.703 1 92.44 114 TYR B N 1
ATOM 2409 C CA . TYR B 1 114 ? -1.612 -7.145 -10.453 1 92.44 114 TYR B CA 1
ATOM 2410 C C . TYR B 1 114 ? -0.433 -6.203 -10.656 1 92.44 114 TYR B C 1
ATOM 2412 O O . TYR B 1 114 ? -0.359 -5.148 -10.023 1 92.44 114 TYR B O 1
ATOM 2420 N N . ALA B 1 115 ? 0.412 -6.586 -11.531 1 91.88 115 ALA B N 1
ATOM 2421 C CA . ALA B 1 115 ? 1.551 -5.703 -11.766 1 91.88 115 ALA B CA 1
ATOM 2422 C C . ALA B 1 115 ? 1.09 -4.34 -12.273 1 91.88 115 ALA B C 1
ATOM 2424 O O . ALA B 1 115 ? 1.504 -3.301 -11.75 1 91.88 115 ALA B O 1
ATOM 2425 N N . ASP B 1 116 ? 0.198 -4.402 -13.258 1 92.94 116 ASP B N 1
ATOM 2426 C CA . ASP B 1 116 ? -0.322 -3.168 -13.828 1 92.94 116 ASP B CA 1
ATOM 2427 C C . ASP B 1 116 ? -1.2 -2.422 -12.828 1 92.94 116 ASP B C 1
ATOM 2429 O O . ASP B 1 116 ? -1.154 -1.193 -12.75 1 92.94 116 ASP B O 1
ATOM 2433 N N . LEU B 1 117 ? -1.938 -3.123 -12.062 1 95.62 117 LEU B N 1
ATOM 2434 C CA . LEU B 1 117 ? -2.799 -2.514 -11.055 1 95.62 117 LEU B CA 1
ATOM 2435 C C . LEU B 1 117 ? -1.969 -1.811 -9.984 1 95.62 117 LEU B C 1
ATOM 2437 O O . LEU B 1 117 ? -2.256 -0.667 -9.625 1 95.62 117 LEU B O 1
ATOM 2441 N N . GLN B 1 118 ? -0.991 -2.484 -9.516 1 94.69 118 GLN B N 1
ATOM 2442 C CA . GLN B 1 118 ? -0.125 -1.931 -8.484 1 94.69 118 GLN B CA 1
ATOM 2443 C C . GLN B 1 118 ? 0.575 -0.665 -8.969 1 94.69 118 GLN B C 1
ATOM 2445 O O . GLN B 1 118 ? 0.676 0.317 -8.227 1 94.69 118 GLN B O 1
ATOM 2450 N N . LYS B 1 119 ? 1.094 -0.727 -10.141 1 93.31 119 LYS B N 1
ATOM 2451 C CA . LYS B 1 119 ? 1.738 0.445 -10.727 1 93.31 119 LYS B CA 1
ATOM 2452 C C . LYS B 1 119 ? 0.786 1.637 -10.766 1 93.31 119 LYS B C 1
ATOM 2454 O O . LYS B 1 119 ? 1.153 2.742 -10.359 1 93.31 119 LYS B O 1
ATOM 2459 N N . PHE B 1 120 ? -0.398 1.401 -11.242 1 94 120 PHE B N 1
ATOM 2460 C CA . PHE B 1 120 ? -1.398 2.453 -11.383 1 94 120 PHE B CA 1
ATOM 2461 C C . PHE B 1 120 ? -1.798 3.008 -10.023 1 94 120 PHE B C 1
ATOM 2463 O O . PHE B 1 120 ? -1.774 4.223 -9.805 1 94 120 PHE B O 1
ATOM 2470 N N . VAL B 1 121 ? -2.059 2.135 -9.055 1 95.25 121 VAL B N 1
ATOM 2471 C CA . VAL B 1 121 ? -2.582 2.518 -7.746 1 95.25 121 VAL B CA 1
ATOM 2472 C C . VAL B 1 121 ? -1.483 3.191 -6.926 1 95.25 121 VAL B C 1
ATOM 2474 O O . VAL B 1 121 ? -1.677 4.293 -6.406 1 95.25 121 VAL B O 1
ATOM 2477 N N . SER B 1 122 ? -0.315 2.615 -6.871 1 92.69 122 SER B N 1
ATOM 2478 C CA . SER B 1 122 ? 0.704 3.031 -5.914 1 92.69 122 SER B CA 1
ATOM 2479 C C . SER B 1 122 ? 1.596 4.121 -6.5 1 92.69 122 SER B C 1
ATOM 2481 O O . SER B 1 122 ? 1.954 5.078 -5.805 1 92.69 122 SER B O 1
ATOM 2483 N N . LEU B 1 123 ? 1.881 4.047 -7.738 1 90.44 123 LEU B N 1
ATOM 2484 C CA . LEU B 1 123 ? 2.881 4.953 -8.297 1 90.44 123 LEU B CA 1
ATOM 2485 C C . LEU B 1 123 ? 2.217 6.113 -9.031 1 90.44 123 LEU B C 1
ATOM 2487 O O . LEU B 1 123 ? 2.668 7.254 -8.938 1 90.44 123 LEU B O 1
ATOM 2491 N N . GLU B 1 124 ? 1.146 5.82 -9.75 1 90.44 124 GLU B N 1
ATOM 2492 C CA . GLU B 1 124 ? 0.503 6.879 -10.523 1 90.44 124 GLU B CA 1
ATOM 2493 C C . GLU B 1 124 ? -0.475 7.676 -9.664 1 90.44 124 GLU B C 1
ATOM 2495 O O . GLU B 1 124 ? -0.511 8.906 -9.727 1 90.44 124 GLU B O 1
ATOM 2500 N N . LEU B 1 125 ? -1.227 6.914 -8.781 1 90.38 125 LEU B N 1
ATOM 2501 C CA . LEU B 1 125 ? -2.246 7.605 -7.996 1 90.38 125 LEU B CA 1
ATOM 2502 C C . LEU B 1 125 ? -1.751 7.887 -6.582 1 90.38 125 LEU B C 1
ATOM 2504 O O . LEU B 1 125 ? -2.324 8.719 -5.871 1 90.38 125 LEU B O 1
ATOM 2508 N N . GLY B 1 126 ? -0.875 7.133 -6.074 1 87.75 126 GLY B N 1
ATOM 2509 C CA . GLY B 1 126 ? -0.345 7.336 -4.738 1 87.75 126 GLY B CA 1
ATOM 2510 C C . GLY B 1 126 ? -1.237 6.766 -3.65 1 87.75 126 GLY B C 1
ATOM 2511 O O . GLY B 1 126 ? -1.162 7.191 -2.494 1 87.75 126 GLY B O 1
ATOM 2512 N N . LEU B 1 127 ? -2.027 5.793 -4.066 1 91.81 127 LEU B N 1
ATOM 2513 C CA . LEU B 1 127 ? -2.938 5.16 -3.119 1 91.81 127 LEU B CA 1
ATOM 2514 C C . LEU B 1 127 ? -2.334 3.875 -2.559 1 91.81 127 LEU B C 1
ATOM 2516 O O . LEU B 1 127 ? -1.354 3.357 -3.1 1 91.81 127 LEU B O 1
ATOM 2520 N N . LYS B 1 128 ? -2.914 3.504 -1.445 1 92.81 128 LYS B N 1
ATOM 2521 C CA . LYS B 1 128 ? -2.512 2.229 -0.858 1 92.81 128 LYS B CA 1
ATOM 2522 C C . LYS B 1 128 ? -3.299 1.071 -1.467 1 92.81 128 LYS B C 1
ATOM 2524 O O . LYS B 1 128 ? -4.508 1.183 -1.684 1 92.81 128 LYS B O 1
ATOM 2529 N N . MET B 1 129 ? -2.555 -0.005 -1.654 1 95.88 129 MET B N 1
ATOM 2530 C CA . MET B 1 129 ? -3.199 -1.181 -2.232 1 95.88 129 MET B CA 1
ATOM 2531 C C . MET B 1 129 ? -3.01 -2.4 -1.338 1 95.88 129 MET B C 1
ATOM 2533 O O . MET B 1 129 ? -1.898 -2.678 -0.885 1 95.88 129 MET B O 1
ATOM 2537 N N . LEU B 1 130 ? -4.113 -3.08 -1.104 1 96.75 130 LEU B N 1
ATOM 2538 C CA . LEU B 1 130 ? -4.105 -4.332 -0.354 1 96.75 130 LEU B CA 1
ATOM 2539 C C . LEU B 1 130 ? -4.754 -5.453 -1.161 1 96.75 130 LEU B C 1
ATOM 2541 O O . LEU B 1 130 ? -5.629 -5.199 -1.99 1 96.75 130 LEU B O 1
ATOM 2545 N N . PHE B 1 131 ? -4.324 -6.707 -0.848 1 95.75 131 PHE B N 1
ATOM 2546 C CA . PHE B 1 131 ? -4.855 -7.855 -1.576 1 95.75 131 PHE B CA 1
ATOM 2547 C C . PHE B 1 131 ? -5.582 -8.805 -0.634 1 95.75 131 PHE B C 1
ATOM 2549 O O . PHE B 1 131 ? -5.156 -9.008 0.504 1 95.75 131 PHE B O 1
ATOM 2556 N N . VAL B 1 132 ? -6.578 -9.375 -1.169 1 96.56 132 VAL B N 1
ATOM 2557 C CA . VAL B 1 132 ? -7.336 -10.375 -0.428 1 96.56 132 VAL B CA 1
ATOM 2558 C C . VAL B 1 132 ? -7.695 -11.539 -1.352 1 96.56 132 VAL B C 1
ATOM 2560 O O . VAL B 1 132 ? -7.75 -11.375 -2.572 1 96.56 132 VAL B O 1
ATOM 2563 N N . VAL B 1 133 ? -7.973 -12.703 -0.765 1 95.12 133 VAL B N 1
ATOM 2564 C CA . VAL B 1 133 ? -8.266 -13.875 -1.589 1 95.12 133 VAL B CA 1
ATOM 2565 C C . VAL B 1 133 ? -9.773 -14.109 -1.633 1 95.12 133 VAL B C 1
ATOM 2567 O O . VAL B 1 133 ? -10.258 -14.938 -2.408 1 95.12 133 VAL B O 1
ATOM 2570 N N . SER B 1 134 ? -10.57 -13.438 -0.764 1 95.5 134 SER B N 1
ATOM 2571 C CA . SER B 1 134 ? -12.016 -13.641 -0.69 1 95.5 134 SER B CA 1
ATOM 2572 C C . SER B 1 134 ? -12.711 -12.461 -0.015 1 95.5 134 SER B C 1
ATOM 2574 O O . SER B 1 134 ? -12.055 -11.609 0.583 1 95.5 134 SER B O 1
ATOM 2576 N N . GLN B 1 135 ? -14.016 -12.492 -0.193 1 96.62 135 GLN B N 1
ATOM 2577 C CA . GLN B 1 135 ? -14.805 -11.461 0.474 1 96.62 135 GLN B CA 1
ATOM 2578 C C . GLN B 1 135 ? -14.719 -11.602 1.991 1 96.62 135 GLN B C 1
ATOM 2580 O O . GLN B 1 135 ? -14.734 -10.602 2.713 1 96.62 135 GLN B O 1
ATOM 2585 N N . THR B 1 136 ? -14.602 -12.844 2.438 1 96.69 136 THR B N 1
ATOM 2586 C CA . THR B 1 136 ? -14.461 -13.078 3.869 1 96.69 136 THR B CA 1
ATOM 2587 C C . THR B 1 136 ? -13.164 -12.469 4.391 1 96.69 136 THR B C 1
ATOM 2589 O O . THR B 1 136 ? -13.156 -11.812 5.438 1 96.69 136 THR B O 1
ATOM 2592 N N . GLU B 1 137 ? -12.141 -12.625 3.617 1 96.19 137 GLU B N 1
ATOM 2593 C CA . GLU B 1 137 ? -10.859 -12.031 3.994 1 96.19 137 GLU B CA 1
ATOM 2594 C C . GLU B 1 137 ? -10.922 -10.508 3.957 1 96.19 137 GLU B C 1
ATOM 2596 O O . GLU B 1 137 ? -10.336 -9.836 4.809 1 96.19 137 GLU B O 1
ATOM 2601 N N . ALA B 1 138 ? -11.633 -10.023 2.98 1 97.88 138 ALA B N 1
ATOM 2602 C CA . ALA B 1 138 ? -11.805 -8.578 2.885 1 97.88 138 ALA B CA 1
ATOM 2603 C C . ALA B 1 138 ? -12.547 -8.039 4.105 1 97.88 138 ALA B C 1
ATOM 2605 O O . ALA B 1 138 ? -12.164 -7.008 4.664 1 97.88 138 ALA B O 1
ATOM 2606 N N . ALA B 1 139 ? -13.539 -8.719 4.559 1 98.25 139 ALA B N 1
ATOM 2607 C CA . ALA B 1 139 ? -14.289 -8.312 5.746 1 98.25 139 ALA B CA 1
ATOM 2608 C C . ALA B 1 139 ? -13.391 -8.281 6.977 1 98.25 139 ALA B C 1
ATOM 2610 O O . ALA B 1 139 ? -13.438 -7.34 7.77 1 98.25 139 ALA B O 1
ATOM 2611 N N . ASN B 1 140 ? -12.617 -9.289 7.082 1 96.5 140 ASN B N 1
ATOM 2612 C CA . ASN B 1 140 ? -11.703 -9.367 8.219 1 96.5 140 ASN B CA 1
ATOM 2613 C C . ASN B 1 140 ? -10.688 -8.227 8.195 1 96.5 140 ASN B C 1
ATOM 2615 O O . ASN B 1 140 ? -10.336 -7.68 9.242 1 96.5 140 ASN B O 1
ATOM 2619 N N . LEU B 1 141 ? -10.273 -7.914 7.031 1 96.44 141 LEU B N 1
ATOM 2620 C CA . LEU B 1 141 ? -9.359 -6.785 6.875 1 96.44 141 LEU B CA 1
ATOM 2621 C C . LEU B 1 141 ? -10.031 -5.484 7.312 1 96.44 141 LEU B C 1
ATOM 2623 O O . LEU B 1 141 ? -9.43 -4.691 8.039 1 96.44 141 LEU B O 1
ATOM 2627 N N . LEU B 1 142 ? -11.234 -5.285 6.941 1 97.31 142 LEU B N 1
ATOM 2628 C CA . LEU B 1 142 ? -11.992 -4.09 7.285 1 97.31 142 LEU B CA 1
ATOM 2629 C C . LEU B 1 142 ? -12.242 -4.016 8.789 1 97.31 142 LEU B C 1
ATOM 2631 O O . LEU B 1 142 ? -12.164 -2.938 9.383 1 97.31 142 LEU B O 1
ATOM 2635 N N . ILE B 1 143 ? -12.531 -5.133 9.352 1 96.88 143 ILE B N 1
ATOM 2636 C CA . ILE B 1 143 ? -12.727 -5.199 10.797 1 96.88 143 ILE B CA 1
ATOM 2637 C C . ILE B 1 143 ? -11.453 -4.742 11.516 1 96.88 143 ILE B C 1
ATOM 2639 O O . ILE B 1 143 ? -11.516 -3.951 12.461 1 96.88 143 ILE B O 1
ATOM 2643 N N . GLN B 1 144 ? -10.406 -5.23 11.023 1 94.12 144 GLN B N 1
ATOM 2644 C CA . GLN B 1 144 ? -9.125 -4.855 11.617 1 94.12 144 GLN B CA 1
ATOM 2645 C C . GLN B 1 144 ? -8.859 -3.359 11.453 1 94.12 144 GLN B C 1
ATOM 2647 O O .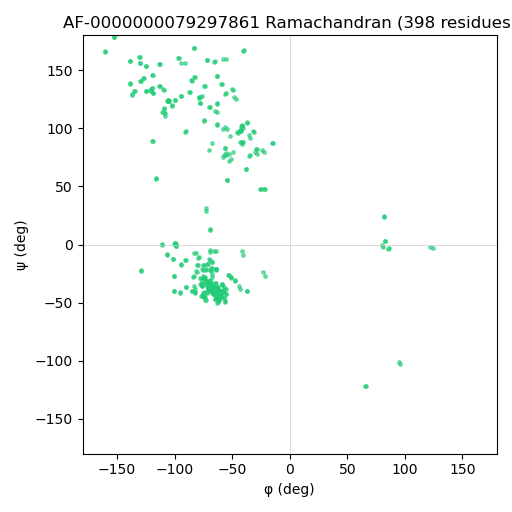 GLN B 1 144 ? -8.328 -2.715 12.359 1 94.12 144 GLN B O 1
ATOM 2652 N N . MET B 1 145 ? -9.203 -2.807 10.312 1 93.62 145 MET B N 1
ATOM 2653 C CA . MET B 1 145 ? -9.016 -1.382 10.055 1 93.62 145 MET B CA 1
ATOM 2654 C C . MET B 1 145 ? -9.836 -0.542 11.031 1 93.62 145 MET B C 1
ATOM 2656 O O . MET B 1 145 ? -9.352 0.472 11.539 1 93.62 145 MET B O 1
ATOM 2660 N N . VAL B 1 146 ? -11.008 -0.926 11.297 1 93.5 146 VAL B N 1
ATOM 2661 C CA . VAL B 1 146 ? -11.891 -0.209 12.211 1 93.5 146 VAL B CA 1
ATOM 2662 C C . VAL B 1 146 ? -11.336 -0.286 13.633 1 93.5 146 VAL B C 1
ATOM 2664 O O . VAL B 1 146 ? -11.32 0.714 14.352 1 93.5 146 VAL B O 1
ATOM 2667 N N . ASN B 1 147 ? -10.82 -1.449 13.953 1 89.88 147 ASN B N 1
ATOM 2668 C CA . ASN B 1 147 ? -10.344 -1.668 15.32 1 89.88 147 ASN B CA 1
ATOM 2669 C C . ASN B 1 147 ? -9.008 -0.979 15.562 1 89.88 147 ASN B C 1
ATOM 2671 O O . ASN B 1 147 ? -8.727 -0.53 16.672 1 89.88 147 ASN B O 1
ATOM 2675 N N . GLU B 1 148 ? -8.148 -0.952 14.547 1 82.5 148 GLU B N 1
ATOM 2676 C CA . GLU B 1 148 ? -6.816 -0.368 14.672 1 82.5 148 GLU B CA 1
ATOM 2677 C C . GLU B 1 148 ? -6.887 1.154 14.742 1 82.5 148 GLU B C 1
ATOM 2679 O O . GLU B 1 148 ? -6.02 1.794 15.344 1 82.5 148 GLU B O 1
ATOM 2684 N N . GLU B 1 149 ? -7.848 1.734 14.102 1 71.62 149 GLU B N 1
ATOM 2685 C CA . GLU B 1 149 ? -7.973 3.189 14.078 1 71.62 149 GLU B CA 1
ATOM 2686 C C . GLU B 1 149 ? -8.328 3.732 15.461 1 71.62 149 GLU B C 1
ATOM 2688 O O . GLU B 1 149 ? -7.996 4.875 15.789 1 71.62 149 GLU B O 1
ATOM 2693 N N . HIS B 1 150 ? -8.867 2.904 16.344 1 63.31 150 HIS B N 1
ATOM 2694 C CA . HIS B 1 150 ? -9.344 3.377 17.641 1 63.31 150 HIS B CA 1
ATOM 2695 C C . HIS B 1 150 ? -8.414 2.939 18.75 1 63.31 150 HIS B C 1
ATOM 2697 O O . HIS B 1 150 ? -8.609 3.312 19.922 1 63.31 150 HIS B O 1
ATOM 2703 N N . LYS B 1 151 ? -7.492 2.102 18.375 1 63.38 151 LYS B N 1
ATOM 2704 C CA . LYS B 1 151 ? -6.504 1.776 19.391 1 63.38 151 LYS B CA 1
ATOM 2705 C C . LYS B 1 151 ? -5.602 2.973 19.688 1 63.38 151 LYS B C 1
ATOM 2707 O O . LYS B 1 151 ? -5.195 3.688 18.781 1 63.38 151 LYS B O 1
ATOM 2712 N N . PRO B 1 152 ? -5.727 3.367 21 1 52.22 152 PRO B N 1
ATOM 2713 C CA . PRO B 1 152 ? -4.73 4.395 21.328 1 52.22 152 PRO B CA 1
ATOM 2714 C C . PRO B 1 152 ? -3.34 4.051 20.797 1 52.22 152 PRO B C 1
ATOM 2716 O O . PRO B 1 152 ? -2.984 2.873 20.703 1 52.22 152 PRO B O 1
ATOM 2719 N N . HIS B 1 153 ? -2.965 4.555 19.656 1 49.78 153 HIS B N 1
ATOM 2720 C CA . HIS B 1 153 ? -1.642 4.254 19.125 1 49.78 153 HIS B CA 1
ATOM 2721 C C . HIS B 1 153 ? -0.664 3.9 20.234 1 49.78 153 HIS B C 1
ATOM 2723 O O . HIS B 1 153 ? -0.088 4.789 20.859 1 49.78 153 HIS B O 1
ATOM 2729 N N . ALA B 1 154 ? -0.997 3.088 21.109 1 42.62 154 ALA B N 1
ATOM 2730 C CA . ALA B 1 154 ? -0.04 2.598 22.109 1 42.62 154 ALA B CA 1
ATOM 2731 C C . ALA B 1 154 ? 1.29 2.238 21.453 1 42.62 154 ALA B C 1
ATOM 2733 O O . ALA B 1 154 ? 2.184 1.693 22.094 1 42.62 154 ALA B O 1
ATOM 2734 N N . ASN B 1 155 ? 1.278 1.723 20.281 1 41.09 155 ASN B N 1
ATOM 2735 C CA . ASN B 1 155 ? 2.609 1.385 19.781 1 41.09 155 ASN B CA 1
ATOM 2736 C C . ASN B 1 155 ? 3.613 2.496 20.078 1 41.09 155 ASN B C 1
ATOM 2738 O O . ASN B 1 155 ? 3.469 3.615 19.578 1 41.09 155 ASN B O 1
ATOM 2742 N N . PRO B 1 156 ? 4.34 2.285 21.141 1 40.19 156 PRO B N 1
ATOM 2743 C CA . PRO B 1 156 ? 5.34 3.256 21.594 1 40.19 156 PRO B CA 1
ATOM 2744 C C . PRO B 1 156 ? 6.066 3.928 20.422 1 40.19 156 PRO B C 1
ATOM 2746 O O . PRO B 1 156 ? 6.605 5.027 20.578 1 40.19 156 PRO B O 1
ATOM 2749 N N . PHE B 1 157 ? 6.289 3.088 19.547 1 39.53 157 PHE B N 1
ATOM 2750 C CA . PHE B 1 157 ? 7.055 3.619 18.422 1 39.53 157 PHE B CA 1
ATOM 2751 C C . PHE B 1 157 ? 6.145 4.363 17.453 1 39.53 157 PHE B C 1
ATOM 2753 O O . PHE B 1 157 ? 6.59 4.812 16.406 1 39.53 157 PHE B O 1
ATOM 2760 N N . LEU B 1 158 ? 4.918 3.977 17.562 1 38.75 158 LEU B N 1
ATOM 2761 C CA . LEU B 1 158 ? 3.998 4.66 16.656 1 38.75 158 LEU B CA 1
ATOM 2762 C C . LEU B 1 158 ? 4.094 6.172 16.828 1 38.75 158 LEU B C 1
ATOM 2764 O O . LEU B 1 158 ? 3.637 6.719 17.844 1 38.75 158 LEU B O 1
ATOM 2768 N N . VAL B 1 159 ? 5.285 6.594 16.672 1 37.44 159 VAL B N 1
ATOM 2769 C CA . VAL B 1 159 ? 5.281 8.047 16.562 1 37.44 159 VAL B CA 1
ATOM 2770 C C . VAL B 1 159 ? 3.973 8.508 15.922 1 37.44 159 VAL B C 1
ATOM 2772 O O . VAL B 1 159 ? 3.531 7.949 14.914 1 37.44 159 VAL B O 1
ATOM 2775 N N . LYS B 1 160 ? 3.055 8.891 16.703 1 38.5 160 LYS B N 1
ATOM 2776 C CA . LYS B 1 160 ? 1.874 9.547 16.141 1 38.5 160 LYS B CA 1
ATOM 2777 C C . LYS B 1 160 ? 2.115 9.984 14.703 1 38.5 160 LYS B C 1
ATOM 2779 O O . LYS B 1 160 ? 3.08 10.703 14.422 1 38.5 160 LYS B O 1
ATOM 2784 N N . ARG B 1 161 ? 1.863 9.102 13.797 1 40.47 161 ARG B N 1
ATOM 2785 C CA . ARG B 1 161 ? 1.767 9.773 12.508 1 40.47 161 ARG B CA 1
ATOM 2786 C C . ARG B 1 161 ? 1.265 11.203 12.672 1 40.47 161 ARG B C 1
ATOM 2788 O O . ARG B 1 161 ? 0.129 11.422 13.102 1 40.47 161 ARG B O 1
ATOM 2795 N N . ARG B 1 162 ? 2.143 12.055 13.055 1 36.5 162 ARG B N 1
ATOM 2796 C CA . ARG B 1 162 ? 1.714 13.445 13.086 1 36.5 162 ARG B CA 1
ATOM 2797 C C . ARG B 1 162 ? 0.629 13.711 12.047 1 36.5 162 ARG B C 1
ATOM 2799 O O . ARG B 1 162 ? 0.845 13.508 10.852 1 36.5 162 ARG B O 1
ATOM 2806 N N . LYS B 1 163 ? -0.568 13.398 12.367 1 35.88 163 LYS B N 1
ATOM 2807 C CA . LYS B 1 163 ? -1.515 14.195 11.602 1 35.88 163 LYS B CA 1
ATOM 2808 C C . LYS B 1 163 ? -0.865 15.484 11.094 1 35.88 163 LYS B C 1
ATOM 2810 O O . LYS B 1 163 ? -0.288 16.234 11.883 1 35.88 163 LYS B O 1
ATOM 2815 N N . GLN B 1 164 ? -0.127 15.477 10.078 1 34.38 164 GLN B N 1
ATOM 2816 C CA . GLN B 1 164 ? 0.13 16.859 9.719 1 34.38 164 GLN B CA 1
ATOM 2817 C C . GLN B 1 164 ? -0.937 17.781 10.305 1 34.38 164 GLN B C 1
ATOM 2819 O O . GLN B 1 164 ? -2.068 17.828 9.812 1 34.38 164 GLN B O 1
ATOM 2824 N N . SER B 1 165 ? -1.245 17.641 11.531 1 32.38 165 SER B N 1
ATOM 2825 C CA . SER B 1 165 ? -2.082 18.625 12.219 1 32.38 165 SER B CA 1
ATOM 2826 C C . SER B 1 165 ? -1.814 20.031 11.703 1 32.38 165 SER B C 1
ATOM 2828 O O . SER B 1 165 ? -0.684 20.531 11.773 1 32.38 165 SER B O 1
ATOM 2830 N N . ILE B 1 166 ? -2.307 20.344 10.594 1 34.84 166 ILE B N 1
ATOM 2831 C CA . ILE B 1 166 ? -2.371 21.766 10.266 1 34.84 166 ILE B CA 1
ATOM 2832 C C . ILE B 1 166 ? -2.312 22.594 11.547 1 34.84 166 ILE B C 1
ATOM 2834 O O . ILE B 1 166 ? -1.819 23.719 11.547 1 34.84 166 ILE B O 1
ATOM 2838 N N . ASP B 1 167 ? -2.779 21.984 12.688 1 35.5 167 ASP B N 1
ATOM 2839 C CA . ASP B 1 167 ? -3.229 22.797 13.812 1 35.5 167 ASP B CA 1
ATOM 2840 C C . ASP B 1 167 ? -2.049 23.234 14.68 1 35.5 167 ASP B C 1
ATOM 2842 O O . ASP B 1 167 ? -2.049 24.328 15.227 1 35.5 167 ASP B O 1
ATOM 2846 N N . ALA B 1 168 ? -1.062 22.359 14.805 1 36.25 168 ALA B N 1
ATOM 2847 C CA . ALA B 1 168 ? -0.121 22.812 15.836 1 36.25 168 ALA B CA 1
ATOM 2848 C C . ALA B 1 168 ? 0.758 23.938 15.32 1 36.25 168 ALA B C 1
ATOM 2850 O O . ALA B 1 168 ? 1.051 24.891 16.047 1 36.25 168 ALA B O 1
ATOM 2851 N N . GLY B 1 169 ? 1.284 23.859 14.156 1 37.56 169 GLY B N 1
ATOM 2852 C CA . GLY B 1 169 ? 1.917 25.031 13.555 1 37.56 169 GLY B CA 1
ATOM 2853 C C . GLY B 1 169 ? 0.982 26.219 13.422 1 37.56 169 GLY B C 1
ATOM 2854 O O . GLY B 1 169 ? 1.379 27.359 13.68 1 37.56 169 GLY B O 1
ATOM 2855 N N . VAL B 1 170 ? -0.225 25.703 13.031 1 41.09 170 VAL B N 1
ATOM 2856 C CA . VAL B 1 170 ? -1.248 26.75 13 1 41.09 170 VAL B CA 1
ATOM 2857 C C . VAL B 1 170 ? -1.568 27.188 14.43 1 41.09 170 VAL B C 1
ATOM 2859 O O . VAL B 1 170 ? -1.717 28.391 14.695 1 41.09 170 VAL B O 1
ATOM 2862 N N . LEU B 1 171 ? -1.477 26.25 15.305 1 40.06 171 LEU B N 1
ATOM 2863 C CA . LEU B 1 171 ? -1.767 26.625 16.688 1 40.06 171 LEU B CA 1
ATOM 2864 C C . LEU B 1 171 ? -0.615 27.422 17.281 1 40.06 171 LEU B C 1
ATOM 2866 O O . LEU B 1 171 ? -0.838 28.438 17.953 1 40.06 171 LEU B O 1
ATOM 2870 N N . ALA B 1 172 ? 0.52 26.953 17.047 1 41.44 172 ALA B N 1
ATOM 2871 C CA . ALA B 1 172 ? 1.679 27.641 17.609 1 41.44 172 ALA B CA 1
ATOM 2872 C C . ALA B 1 172 ? 1.894 29 16.938 1 41.44 172 ALA B C 1
ATOM 2874 O O . ALA B 1 172 ? 2.303 29.969 17.578 1 41.44 172 ALA B O 1
ATOM 2875 N N . THR B 1 173 ? 1.475 28.969 15.633 1 41.31 173 THR B N 1
ATOM 2876 C CA . THR B 1 173 ? 1.541 30.25 14.945 1 41.31 173 THR B CA 1
ATOM 2877 C C . THR B 1 173 ? 0.427 31.188 15.422 1 41.31 173 THR B C 1
ATOM 2879 O O . THR B 1 173 ? 0.63 32.406 15.539 1 41.31 173 THR B O 1
ATOM 2882 N N . VAL B 1 174 ? -0.641 30.5 15.836 1 44.59 174 VAL B N 1
ATOM 2883 C CA . VAL B 1 174 ? -1.754 31.297 16.359 1 44.59 174 VAL B CA 1
ATOM 2884 C C . VAL B 1 174 ? -1.379 31.891 17.719 1 44.59 174 VAL B C 1
ATOM 2886 O O . VAL B 1 174 ? -1.811 33 18.047 1 44.59 174 VAL B O 1
ATOM 2889 N N . HIS B 1 175 ? -0.594 31.109 18.375 1 44.28 175 HIS B N 1
ATOM 2890 C CA . HIS B 1 175 ? -0.197 31.594 19.688 1 44.28 175 HIS B CA 1
ATOM 2891 C C . HIS B 1 175 ? 0.805 32.75 19.562 1 44.28 175 HIS B C 1
ATOM 2893 O O . HIS B 1 175 ? 0.999 33.5 20.516 1 44.28 175 HIS B O 1
ATOM 2899 N N . LEU B 1 176 ? 1.473 32.781 18.328 1 41.44 176 LEU B N 1
ATOM 2900 C CA . LEU B 1 176 ? 2.453 33.844 18.156 1 41.44 176 LEU B CA 1
ATOM 2901 C C . LEU B 1 176 ? 1.774 35.125 17.734 1 41.44 176 LEU B C 1
ATOM 2903 O O . LEU B 1 176 ? 2.439 36.156 17.562 1 41.44 176 LEU B O 1
ATOM 2907 N N . ILE B 1 177 ? 0.43 34.938 17.453 1 38.28 177 ILE B N 1
ATOM 2908 C CA . ILE B 1 177 ? -0.333 36.156 17.188 1 38.28 177 ILE B CA 1
ATOM 2909 C C . ILE B 1 177 ? -0.577 36.906 18.5 1 38.28 177 ILE B C 1
ATOM 2911 O O . ILE B 1 177 ? -1.199 36.375 19.422 1 38.28 177 ILE B O 1
ATOM 2915 N N . PRO B 1 178 ? -0.008 37.875 18.719 1 45.28 178 PRO B N 1
ATOM 2916 C CA . PRO B 1 178 ? -0.256 38.688 19.922 1 45.28 178 PRO B CA 1
ATOM 2917 C C . PRO B 1 178 ? -1.739 38.969 20.141 1 45.28 178 PRO B C 1
ATOM 2919 O O . PRO B 1 178 ? -2.486 39.156 19.172 1 45.28 178 PRO B O 1
ATOM 2922 N N . ASN B 1 179 ? -2.473 38.844 21.312 1 52.59 179 ASN B N 1
ATOM 2923 C CA . ASN B 1 179 ? -3.811 39.125 21.828 1 52.59 179 ASN B CA 1
ATOM 2924 C C . ASN B 1 179 ? -4.801 38.031 21.422 1 52.59 179 ASN B C 1
ATOM 2926 O O . ASN B 1 179 ? -6.012 38.219 21.5 1 52.59 179 ASN B O 1
ATOM 2930 N N . VAL B 1 180 ? -4.34 37.062 20.672 1 46.59 180 VAL B N 1
ATOM 2931 C CA . VAL B 1 180 ? -5.258 35.938 20.484 1 46.59 180 VAL B CA 1
ATOM 2932 C C . VAL B 1 180 ? -5.039 34.906 21.562 1 46.59 180 VAL B C 1
ATOM 2934 O O . VAL B 1 180 ? -3.938 34.344 21.719 1 46.59 180 VAL B O 1
ATOM 2937 N N . GLY B 1 181 ? -5.77 34.844 22.609 1 48.28 181 GLY B N 1
ATOM 2938 C CA . GLY B 1 181 ? -5.781 33.906 23.719 1 48.28 181 GLY B CA 1
ATOM 2939 C C . GLY B 1 181 ? -6.004 32.469 23.266 1 48.28 181 GLY B C 1
ATOM 2940 O O . GLY B 1 181 ? -6.316 32.219 22.109 1 48.28 181 GLY B O 1
ATOM 2941 N N . PRO B 1 182 ? -5.664 31.562 24.016 1 50.44 182 PRO B N 1
ATOM 2942 C CA . PRO B 1 182 ? -5.766 30.141 23.734 1 50.44 182 PRO B CA 1
ATOM 2943 C C . PRO B 1 182 ? -7.133 29.734 23.188 1 50.44 182 PRO B C 1
ATOM 2945 O O . PRO B 1 182 ? -7.223 28.859 22.312 1 50.44 182 PRO B O 1
ATOM 2948 N N . VAL B 1 183 ? -8.109 30.375 23.547 1 55.88 183 VAL B N 1
ATOM 2949 C CA . VAL B 1 183 ? -9.469 30.047 23.156 1 55.88 183 VAL B CA 1
ATOM 2950 C C . VAL B 1 183 ? -9.703 30.469 21.703 1 55.88 183 VAL B C 1
ATOM 2952 O O . VAL B 1 183 ? -10.281 29.719 20.922 1 55.88 183 VAL B O 1
ATOM 2955 N N . LYS B 1 184 ? -9.227 31.609 21.312 1 50.16 184 LYS B N 1
ATOM 2956 C CA . LYS B 1 184 ? -9.461 32.094 19.953 1 50.16 184 LYS B CA 1
ATOM 2957 C C . LYS B 1 184 ? -8.602 31.328 18.953 1 50.16 184 LYS B C 1
ATOM 2959 O O . LYS B 1 184 ? -9.039 31.078 17.828 1 50.16 184 LYS B O 1
ATOM 2964 N N . ALA B 1 185 ? -7.578 30.906 19.375 1 48.19 185 ALA B N 1
ATOM 2965 C CA . ALA B 1 185 ? -6.695 30.094 18.547 1 48.19 185 ALA B CA 1
ATOM 2966 C C . ALA B 1 185 ? -7.344 28.766 18.203 1 48.19 185 ALA B C 1
ATOM 2968 O O . ALA B 1 185 ? -7.254 28.297 17.062 1 48.19 185 ALA B O 1
ATOM 2969 N N . LYS B 1 186 ? -7.961 28.172 19.109 1 48.69 186 LYS B N 1
ATOM 2970 C CA . LYS B 1 186 ? -8.688 26.922 18.891 1 48.69 186 LYS B CA 1
ATOM 2971 C C . LYS B 1 186 ? -9.852 27.125 17.922 1 48.69 186 LYS B C 1
ATOM 2973 O O . LYS B 1 186 ? -10.102 26.281 17.062 1 48.69 186 LYS B O 1
ATOM 2978 N N . VAL B 1 187 ? -10.523 28.266 17.984 1 49.31 187 VAL B N 1
ATOM 2979 C CA . VAL B 1 187 ? -11.672 28.547 17.125 1 49.31 187 VAL B CA 1
ATOM 2980 C C . VAL B 1 187 ? -11.203 28.781 15.695 1 49.31 187 VAL B C 1
ATOM 2982 O O . VAL B 1 187 ? -11.836 28.312 14.75 1 49.31 187 VAL B O 1
ATOM 2985 N N . LEU B 1 188 ? -10.125 29.359 15.508 1 46 188 LEU B N 1
ATOM 2986 C CA . LEU B 1 188 ? -9.586 29.625 14.18 1 46 188 LEU B CA 1
ATOM 2987 C C . LEU B 1 188 ? -9.125 28.328 13.516 1 46 188 LEU B C 1
ATOM 2989 O O . LEU B 1 188 ? -9.359 28.125 12.32 1 46 188 LEU B O 1
ATOM 2993 N N . LEU B 1 189 ? -8.609 27.562 14.359 1 49 189 LEU B N 1
ATOM 2994 C CA . LEU B 1 189 ? -8.195 26.25 13.867 1 49 189 LEU B CA 1
ATOM 2995 C C . LEU B 1 189 ? -9.398 25.422 13.406 1 49 189 LEU B C 1
ATOM 2997 O O . LEU B 1 189 ? -9.336 24.75 12.375 1 49 189 LEU B O 1
ATOM 3001 N N . GLN B 1 190 ? -10.305 25.5 14.148 1 47.75 190 GLN B N 1
ATOM 3002 C CA . GLN B 1 190 ? -11.547 24.812 13.812 1 47.75 190 GLN B CA 1
ATOM 3003 C C . GLN B 1 190 ? -12.203 25.438 12.586 1 47.75 190 GLN B C 1
ATOM 3005 O O . GLN B 1 190 ? -12.766 24.734 11.75 1 47.75 190 GLN B O 1
ATOM 3010 N N . ARG B 1 191 ? -12.203 26.719 12.445 1 43.41 191 ARG B N 1
ATOM 3011 C CA . ARG B 1 191 ? -12.828 27.406 11.328 1 43.41 191 ARG B CA 1
ATOM 3012 C C . ARG B 1 191 ? -12.039 27.203 10.039 1 43.41 191 ARG B C 1
ATOM 3014 O O . ARG B 1 191 ? -12.625 27.094 8.953 1 43.41 191 ARG B O 1
ATOM 3021 N N . PHE B 1 192 ? -10.852 27.234 10.031 1 41.34 192 PHE B N 1
ATOM 3022 C CA . PHE B 1 192 ? -10.047 27 8.852 1 41.34 192 PHE B CA 1
ATOM 3023 C C . PHE B 1 192 ? -10.172 25.547 8.391 1 41.34 192 PHE B C 1
ATOM 3025 O O . PHE B 1 192 ? -10.109 25.25 7.195 1 41.34 192 PHE B O 1
ATOM 3032 N N . ARG B 1 193 ? -10.18 24.656 9.258 1 40.56 193 ARG B N 1
ATOM 3033 C CA . ARG B 1 193 ? -10.578 23.312 8.867 1 40.56 193 ARG B CA 1
ATOM 3034 C C . ARG B 1 193 ? -11.969 23.312 8.25 1 40.56 193 ARG B C 1
ATOM 3036 O O . ARG B 1 193 ? -12.25 22.531 7.336 1 40.56 193 ARG B O 1
ATOM 3043 N N . SER B 1 194 ? -12.914 24.094 8.734 1 34.88 194 SER B N 1
ATOM 3044 C CA . SER B 1 194 ? -14.258 24.234 8.18 1 34.88 194 SER B CA 1
ATOM 3045 C C . SER B 1 194 ? -14.242 25.016 6.875 1 34.88 194 SER B C 1
ATOM 3047 O O . SER B 1 194 ? -15.164 24.922 6.07 1 34.88 194 SER B O 1
ATOM 3049 N N . ILE B 1 195 ? -13.414 25.969 6.668 1 33.84 195 ILE B N 1
ATOM 3050 C CA . ILE B 1 195 ? -13.555 26.844 5.5 1 33.84 195 ILE B CA 1
ATOM 3051 C C . ILE B 1 195 ? -13.055 26.109 4.258 1 33.84 195 ILE B C 1
ATOM 3053 O O . ILE B 1 195 ? -13.461 26.422 3.137 1 33.84 195 ILE B O 1
ATOM 3057 N N . LYS B 1 196 ? -12.133 25.219 4.281 1 34.94 196 LYS B N 1
ATOM 3058 C CA . LYS B 1 196 ? -11.914 24.484 3.035 1 34.94 196 LYS B CA 1
ATOM 3059 C C . LYS B 1 196 ? -13.219 23.875 2.525 1 34.94 196 LYS B C 1
ATOM 3061 O O . LYS B 1 196 ? -13.375 23.641 1.323 1 34.94 196 LYS B O 1
ATOM 3066 N N . GLY B 1 197 ? -14.172 23.594 3.348 1 30.11 197 GLY B N 1
ATOM 3067 C CA . GLY B 1 197 ? -15.523 23.281 2.9 1 30.11 197 GLY B CA 1
ATOM 3068 C C . GLY B 1 197 ? -16.219 24.469 2.256 1 30.11 197 GLY B C 1
ATOM 3069 O O . GLY B 1 197 ? -17.234 24.297 1.566 1 30.11 197 GLY B O 1
ATOM 3070 N N . ILE B 1 198 ? -16.047 25.688 2.689 1 29.22 198 ILE B N 1
ATOM 3071 C CA . ILE B 1 198 ? -16.891 26.781 2.188 1 29.22 198 ILE B CA 1
ATOM 3072 C C . ILE B 1 198 ? -16.328 27.297 0.867 1 29.22 198 ILE B C 1
ATOM 3074 O O . ILE B 1 198 ? -17.016 28.016 0.132 1 29.22 198 ILE B O 1
ATOM 3078 N N . GLY B 1 199 ? -15.086 27.234 0.531 1 30.64 199 GLY B N 1
ATOM 3079 C CA . GLY B 1 199 ? -14.781 27.969 -0.688 1 30.64 199 GLY B CA 1
ATOM 3080 C C . GLY B 1 199 ? -15.375 27.328 -1.93 1 30.64 199 GLY B C 1
ATOM 3081 O O . GLY B 1 199 ? -15.023 27.703 -3.053 1 30.64 199 GLY B O 1
ATOM 3082 N N . VAL B 1 200 ? -16 26.109 -1.833 1 25.62 200 VAL B N 1
ATOM 3083 C CA . VAL B 1 200 ? -16.672 25.719 -3.076 1 25.62 200 VAL B CA 1
ATOM 3084 C C . VAL B 1 200 ? -17.875 26.625 -3.307 1 25.62 200 VAL B C 1
ATOM 3086 O O . VAL B 1 200 ? -18.656 26.391 -4.234 1 25.62 200 VAL B O 1
ATOM 3089 N N . ASP B 1 201 ? -18.141 27.734 -2.689 1 22.59 201 ASP B N 1
ATOM 3090 C CA . ASP B 1 201 ? -19.172 28.422 -3.449 1 22.59 201 ASP B CA 1
ATOM 3091 C C . ASP B 1 201 ? -18.609 29.047 -4.719 1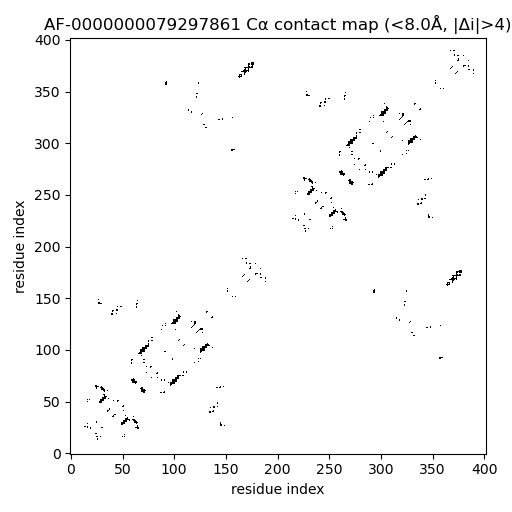 22.59 201 ASP B C 1
ATOM 3093 O O . ASP B 1 201 ? -17.484 29.562 -4.711 1 22.59 201 ASP B O 1
#

Nearest PDB structures (foldseek):
  4bxo-assembly1_B  TM=7.674E-01  e=3.355E-19  Homo sapiens
  4m6w-assembly1_B  TM=7.465E-01  e=1.574E-18  Homo sapiens
  2m9m-assembly1_A  TM=9.002E-01  e=1.157E-12  Homo sapiens
  2jpd-assembly1_A  TM=8.524E-01  e=9.737E-07  Homo sapiens
  2a1i-assembly1_A  TM=8.192E-01  e=1.114E-06  Homo sapiens

Solvent-accessible surface area (backbone atoms only — not comparable to full-atom values): 22611 Å² total; per-residue (Å²): 136,84,81,80,82,77,78,73,81,74,70,67,73,76,69,79,70,65,82,56,56,99,82,47,70,52,46,89,61,26,32,41,29,27,49,88,44,66,88,33,69,31,49,57,55,34,54,75,78,33,51,72,40,76,36,82,82,49,79,72,39,40,35,29,43,36,75,52,34,36,30,33,76,41,48,48,67,44,59,72,67,42,68,66,48,56,55,46,50,52,48,48,54,58,68,41,95,37,52,48,34,37,39,34,41,46,44,90,76,33,51,80,49,43,65,63,46,47,46,47,39,44,68,71,64,64,33,47,64,46,77,28,74,41,51,64,51,44,28,52,50,47,52,48,51,25,54,54,72,67,43,72,72,62,50,82,61,48,57,67,73,65,62,58,47,59,44,54,30,27,38,54,9,29,59,45,14,76,91,45,51,75,67,55,34,54,51,49,47,54,46,55,68,52,40,73,68,52,67,76,109,134,85,78,78,80,75,78,71,79,73,69,67,74,75,67,78,68,64,80,55,58,100,80,47,72,52,48,88,62,27,32,42,30,27,49,89,45,66,87,32,68,31,48,57,56,33,54,75,79,34,51,72,42,75,36,83,82,48,78,71,39,40,34,31,44,36,76,53,35,36,29,34,75,40,47,48,66,45,60,72,68,43,69,65,50,58,55,46,50,52,48,46,56,59,69,41,94,38,51,48,34,38,39,33,40,46,44,90,77,35,51,80,50,43,66,62,49,46,46,48,38,44,66,71,65,64,33,46,64,46,77,28,74,42,51,63,50,44,26,53,51,48,52,49,51,25,54,56,72,68,42,73,75,63,50,81,60,49,58,67,73,64,58,58,49,57,43,54,30,27,38,54,9,30,59,44,14,77,93,45,50,77,67,54,34,54,51,50,49,54,44,56,68,50,39,73,68,53,67,76,110

Sequence (402 aa):
MSSSRRASVDQLSQIPCTPVNEGGRVPPGCIVTSQRWKGSELVNTLQGKLKVIMEDKLGVIDFHPSNEAGVVYISETDLVAGSGYKQKLAKLRKANSLRGVVVAERTPISEQYYADLQKFVSLELGLKMLFVVSQTEAANLLIQMVNEEHKPHANPFLVKRRKQSIDAGVLATVHLIPNVGPVKAKVLLQRFRSIKGIGVDMSSSRRASVDQLSQIPCTPVNEGGRVPPGCIVTSQRWKGSELVNTLQGKLKVIMEDKLGVIDFHPSNEAGVVYISETDLVAGSGYKQKLAKLRKANSLRGVVVAERTPISEQYYADLQKFVSLELGLKMLFVVSQTEAANLLIQMVNEEHKPHANPFLVKRRKQSIDAGVLATVHLIPNVGPVKAKVLLQRFRSIKGIGVD

Organism: Patiria miniata (NCBI:txid46514)

Secondary structure (DSSP, 8-state):
--------TT-----------TT----TTEEEEEGGGTT-HHHHHHHTTSEEEEES--TT--EEEETTEEEEEE-HHHHHH-THHHHHHHHHHHH-SSEEEEEEE--TTGGGGHHHHHIIIIIIS--EEEEESSHHHHHHHHHHHHHHHSS----TT--------HHHHHHHHHHTSTT--HHHHHHHHHHHHHHTTTTT-/--------TT-----------TT----TTEEEEEGGGTT-HHHHHHHTTSEEEEES--TT--EEEETTEEEEEE-HHHHHH-THHHHHHHHHHHH-SSEEEEEEE--TTGGGGHHHHHIIIIIIS--EEEEESSHHHHHHHHHHHHHHHSS----TT--------HHHHHHHHHHTSTT--HHHHHHHHHHHHHHTTTTT-